Protein 3EXZ (pdb70)

InterPro domains:
  IPR002539 MaoC-like dehydratase domain [PF01575] (29-123)
  IPR029069 HotDog domain superfamily [SSF54637] (14-159)
  IPR052342 Mesaconyl-CoA Hydratase/Beta-methylmalyl-CoA Dehydratase [PTHR43664] (14-158)

Structure (mmCIF, N/CA/C/O backbone):
data_3EXZ
#
_entry.id   3EXZ
#
_cell.length_a   142.949
_cell.length_b   70.513
_cell.length_c   87.863
_cell.angle_alpha   90.00
_cell.angle_beta   93.75
_cell.angle_gamma   90.00
#
_symmetry.space_group_name_H-M   'C 1 2 1'
#
loop_
_entity.id
_entity.type
_entity.pdbx_description
1 polymer 'MaoC-like dehydratase'
2 water water
#
loop_
_atom_site.group_PDB
_atom_site.id
_atom_site.type_symbol
_atom_site.label_atom_id
_atom_site.label_alt_id
_atom_site.label_comp_id
_atom_site.label_asym_id
_atom_site.label_entity_id
_atom_site.label_seq_id
_atom_site.pdbx_PDB_ins_code
_atom_site.Cartn_x
_atom_site.Cartn_y
_atom_site.Cartn_z
_atom_site.occupancy
_atom_site.B_iso_or_equiv
_atom_site.auth_seq_id
_atom_site.auth_comp_id
_atom_site.auth_asym_id
_atom_site.auth_atom_id
_atom_site.pdbx_PDB_model_num
ATOM 1 N N . GLY A 1 2 ? 71.990 67.071 -19.017 1.00 50.33 15 GLY A N 1
ATOM 2 C CA . GLY A 1 2 ? 70.629 67.506 -19.429 1.00 47.66 15 GLY A CA 1
ATOM 3 C C . GLY A 1 2 ? 70.394 68.979 -19.169 1.00 46.89 15 GLY A C 1
ATOM 4 O O . GLY A 1 2 ? 69.804 69.358 -18.157 1.00 44.98 15 GLY A O 1
ATOM 5 N N . LEU A 1 3 ? 70.866 69.813 -20.083 1.00 44.55 16 LEU A N 1
ATOM 6 C CA . LEU A 1 3 ? 70.702 71.251 -19.962 1.00 42.96 16 LEU A CA 1
ATOM 7 C C . LEU A 1 3 ? 69.387 71.765 -20.545 1.00 41.55 16 LEU A C 1
ATOM 8 O O . LEU A 1 3 ? 68.875 71.228 -21.534 1.00 41.25 16 LEU A O 1
ATOM 13 N N . PHE A 1 4 ? 68.820 72.778 -19.896 1.00 39.65 17 PHE A N 1
ATOM 14 C CA . PHE A 1 4 ? 67.628 73.439 -20.415 1.00 38.65 17 PHE A CA 1
ATOM 15 C C . PHE A 1 4 ? 68.043 74.905 -20.641 1.00 38.91 17 PHE A C 1
ATOM 16 O O . PHE A 1 4 ? 69.185 75.288 -20.362 1.00 38.37 17 PHE A O 1
ATOM 24 N N . LEU A 1 5 ? 67.119 75.714 -21.149 1.00 37.60 18 LEU A N 1
ATOM 25 C CA . LEU A 1 5 ? 67.369 77.126 -21.441 1.00 39.90 18 LEU A CA 1
ATOM 26 C C . LEU A 1 5 ? 68.023 77.890 -20.282 1.00 42.02 18 LEU A C 1
ATOM 27 O O . LEU A 1 5 ? 68.945 78.679 -20.491 1.00 41.38 18 LEU A O 1
ATOM 32 N N . GLU A 1 6 ? 67.549 77.648 -19.063 1.00 42.01 19 GLU A N 1
ATOM 33 C CA . GLU A 1 6 ? 68.076 78.340 -17.890 1.00 44.11 19 GLU A CA 1
ATOM 34 C C . GLU A 1 6 ? 69.551 78.097 -17.640 1.00 43.93 19 GLU A C 1
ATOM 35 O O . GLU A 1 6 ? 70.239 78.951 -17.082 1.00 43.90 19 GLU A O 1
ATOM 41 N N . ASP A 1 7 ? 70.044 76.945 -18.068 1.00 43.43 20 ASP A N 1
ATOM 42 C CA . ASP A 1 7 ? 71.435 76.581 -17.831 1.00 44.15 20 ASP A CA 1
ATOM 43 C C . ASP A 1 7 ? 72.428 77.168 -18.819 1.00 44.16 20 ASP A C 1
ATOM 44 O O . ASP A 1 7 ? 73.638 77.071 -18.620 1.00 44.36 20 ASP A O 1
ATOM 49 N N . LEU A 1 8 ? 71.921 77.796 -19.867 1.00 43.37 21 LEU A N 1
ATOM 50 C CA . LEU A 1 8 ? 72.777 78.336 -20.909 1.00 42.03 21 LEU A CA 1
ATOM 51 C C . LEU A 1 8 ? 73.118 79.809 -20.779 1.00 42.30 21 LEU A C 1
ATOM 52 O O . LEU A 1 8 ? 72.302 80.597 -20.308 1.00 43.98 21 LEU A O 1
ATOM 57 N N . ALA A 1 9 ? 74.330 80.174 -21.180 1.00 42.38 22 ALA A N 1
ATOM 58 C CA . ALA A 1 9 ? 74.733 81.578 -21.184 1.00 41.35 22 ALA A CA 1
ATOM 59 C C . ALA A 1 9 ? 75.709 81.861 -22.325 1.00 41.49 22 ALA A C 1
ATOM 60 O O . ALA A 1 9 ? 76.546 81.023 -22.662 1.00 40.88 22 ALA A O 1
ATOM 62 N N . VAL A 1 10 ? 75.585 83.043 -22.925 1.00 39.68 23 VAL A N 1
ATOM 63 C CA . VAL A 1 10 ? 76.473 83.471 -24.000 1.00 39.85 23 VAL A CA 1
ATOM 64 C C . VAL A 1 10 ? 77.921 83.238 -23.542 1.00 40.96 23 VAL A C 1
ATOM 65 O O . VAL A 1 10 ? 78.310 83.645 -22.441 1.00 44.38 23 VAL A O 1
ATOM 69 N N . GLY A 1 11 ? 78.701 82.563 -24.382 1.00 41.15 24 GLY A N 1
ATOM 70 C CA . GLY A 1 11 ? 80.091 82.284 -24.068 1.00 38.32 24 GLY A CA 1
ATOM 71 C C . GLY A 1 11 ? 80.332 80.861 -23.594 1.00 39.50 24 GLY A C 1
ATOM 72 O O . GLY A 1 11 ? 81.477 80.418 -23.490 1.00 37.69 24 GLY A O 1
ATOM 73 N N . ASP A 1 12 ? 79.259 80.140 -23.289 1.00 40.15 25 ASP A N 1
ATOM 74 C CA . ASP A 1 12 ? 79.412 78.763 -22.827 1.00 41.91 25 ASP A CA 1
ATOM 75 C C . ASP A 1 12 ? 80.050 77.888 -23.894 1.00 41.21 25 ASP A C 1
ATOM 76 O O . ASP A 1 12 ? 79.665 77.924 -25.061 1.00 40.14 25 ASP A O 1
ATOM 81 N N . ARG A 1 13 ? 81.034 77.101 -23.478 1.00 42.86 26 ARG A N 1
ATOM 82 C CA . ARG A 1 13 ? 81.746 76.215 -24.379 1.00 43.95 26 ARG A CA 1
ATOM 83 C C . ARG A 1 13 ? 81.466 74.756 -24.031 1.00 43.53 26 ARG A C 1
ATOM 84 O O . ARG A 1 13 ? 81.434 74.384 -22.860 1.00 41.41 26 ARG A O 1
ATOM 92 N N . PHE A 1 14 ? 81.241 73.946 -25.064 1.00 43.00 27 PHE A N 1
ATOM 93 C CA . PHE A 1 14 ? 80.972 72.516 -24.906 1.00 42.47 27 PHE A CA 1
ATOM 94 C C . PHE A 1 14 ? 81.889 71.706 -25.810 1.00 43.17 27 PHE A C 1
ATOM 95 O O . PHE A 1 14 ? 82.226 72.125 -26.919 1.00 43.06 27 PHE A O 1
ATOM 103 N N . ASP A 1 15 ? 82.269 70.528 -25.337 1.00 42.50 28 ASP A N 1
ATOM 104 C CA . ASP A 1 15 ? 83.160 69.678 -26.087 1.00 41.04 28 ASP A CA 1
ATOM 105 C C . ASP A 1 15 ? 82.660 68.270 -26.223 1.00 40.49 28 ASP A C 1
ATOM 106 O O . ASP A 1 15 ? 82.169 67.684 -25.264 1.00 40.86 28 ASP A O 1
ATOM 111 N N . SER A 1 16 ? 82.781 67.720 -27.421 1.00 37.92 29 SER A N 1
ATOM 112 C CA . SER A 1 16 ? 82.311 66.368 -27.671 1.00 34.61 29 SER A CA 1
ATOM 113 C C . SER A 1 16 ? 83.433 65.351 -27.504 1.00 33.01 29 SER A C 1
ATOM 114 O O . SER A 1 16 ? 84.602 65.713 -27.338 1.00 31.68 29 SER A O 1
ATOM 117 N N . ALA A 1 17 ? 83.046 64.076 -27.519 1.00 30.34 30 ALA A N 1
ATOM 118 C CA . ALA A 1 17 ? 84.011 62.992 -27.490 1.00 31.38 30 ALA A CA 1
ATOM 119 C C . ALA A 1 17 ? 84.548 62.924 -28.948 1.00 33.12 30 ALA A C 1
ATOM 120 O O . ALA A 1 17 ? 84.115 63.683 -29.836 1.00 28.59 30 ALA A O 1
ATOM 122 N N . ARG A 1 18 ? 85.463 61.998 -29.193 1.00 34.87 31 ARG A N 1
ATOM 123 C CA . ARG A 1 18 ? 86.131 61.890 -30.477 1.00 34.81 31 ARG A CA 1
ATOM 124 C C . ARG A 1 18 ? 85.589 60.832 -31.400 1.00 33.98 31 ARG A C 1
ATOM 125 O O . ARG A 1 18 ? 84.920 59.903 -30.965 1.00 33.02 31 ARG A O 1
ATOM 133 N N . HIS A 1 19 ? 85.857 60.995 -32.686 1.00 32.30 32 HIS A N 1
ATOM 134 C CA . HIS A 1 19 ? 85.410 60.016 -33.656 1.00 33.74 32 HIS A CA 1
ATOM 135 C C . HIS A 1 19 ? 86.480 59.891 -34.736 1.00 33.43 32 HIS A C 1
ATOM 136 O O . HIS A 1 19 ? 86.976 60.898 -35.252 1.00 35.00 32 HIS A O 1
ATOM 143 N N . ARG A 1 20 ? 86.861 58.654 -35.050 1.00 31.93 33 ARG A N 1
ATOM 144 C CA . ARG A 1 20 ? 87.868 58.424 -36.079 1.00 34.01 33 ARG A CA 1
ATOM 145 C C . ARG A 1 20 ? 87.233 58.126 -37.447 1.00 31.97 33 ARG A C 1
ATOM 146 O O . ARG A 1 20 ? 86.403 57.221 -37.587 1.00 27.72 33 ARG A O 1
ATOM 154 N N . VAL A 1 21 ? 87.625 58.904 -38.453 1.00 32.16 34 VAL A N 1
ATOM 155 C CA . VAL A 1 21 ? 87.109 58.722 -39.811 1.00 34.92 34 VAL A CA 1
ATOM 156 C C . VAL A 1 21 ? 87.978 57.759 -40.627 1.00 35.90 34 VAL A C 1
ATOM 157 O O . VAL A 1 21 ? 89.169 58.002 -40.836 1.00 37.98 34 VAL A O 1
ATOM 161 N N . GLU A 1 22 ? 87.383 56.667 -41.092 1.00 38.53 35 GLU A N 1
ATOM 162 C CA . GLU A 1 22 ? 88.126 55.689 -41.882 1.00 40.23 35 GLU A CA 1
ATOM 163 C C . GLU A 1 22 ? 87.682 55.649 -43.339 1.00 40.64 35 GLU A C 1
ATOM 164 O O . GLU A 1 22 ? 86.523 55.930 -43.673 1.00 38.97 35 GLU A O 1
ATOM 170 N N . ALA A 1 23 ? 88.623 55.265 -44.193 1.00 39.14 36 ALA A N 1
ATOM 171 C CA . ALA A 1 23 ? 88.410 55.203 -45.628 1.00 38.06 36 ALA A CA 1
ATOM 172 C C . ALA A 1 23 ? 87.131 54.500 -46.048 1.00 37.75 36 ALA A C 1
ATOM 173 O O . ALA A 1 23 ? 86.356 55.037 -46.838 1.00 35.77 36 ALA A O 1
ATOM 175 N N . ALA A 1 24 ? 86.899 53.310 -45.502 1.00 37.97 37 ALA A N 1
ATOM 176 C CA . ALA A 1 24 ? 85.713 52.533 -45.849 1.00 38.52 37 ALA A CA 1
ATOM 177 C C . ALA A 1 24 ? 84.405 53.217 -45.456 1.00 37.84 37 ALA A C 1
ATOM 178 O O . ALA A 1 24 ? 83.392 53.060 -46.143 1.00 38.59 37 ALA A O 1
ATOM 180 N N . ALA A 1 25 ? 84.429 53.970 -44.355 1.00 36.19 38 ALA A N 1
ATOM 181 C CA . ALA A 1 25 ? 83.243 54.691 -43.879 1.00 33.60 38 ALA A CA 1
ATOM 182 C C . ALA A 1 25 ? 82.997 55.900 -44.799 1.00 29.83 38 ALA A C 1
ATOM 183 O O . ALA A 1 25 ? 81.859 56.288 -45.042 1.00 28.87 38 ALA A O 1
ATOM 185 N N . ILE A 1 26 ? 84.073 56.492 -45.306 1.00 30.55 39 ILE A N 1
ATOM 186 C CA . ILE A 1 26 ? 83.949 57.608 -46.236 1.00 29.41 39 ILE A CA 1
ATOM 187 C C . ILE A 1 26 ? 83.258 57.087 -47.517 1.00 29.20 39 ILE A C 1
ATOM 188 O O . ILE A 1 26 ? 82.291 57.690 -47.991 1.00 30.18 39 ILE A O 1
ATOM 193 N N . LYS A 1 27 ? 83.727 55.952 -48.047 1.00 26.86 40 LYS A N 1
ATOM 194 C CA . LYS A 1 27 ? 83.163 55.359 -49.271 1.00 28.67 40 LYS A CA 1
ATOM 195 C C . LYS A 1 27 ? 81.739 54.841 -49.081 1.00 29.17 40 LYS A C 1
ATOM 196 O O . LYS A 1 27 ? 80.892 54.978 -49.973 1.00 28.14 40 LYS A O 1
ATOM 202 N N . ALA A 1 28 ? 81.479 54.232 -47.927 1.00 26.78 41 ALA A N 1
ATOM 203 C CA . ALA A 1 28 ? 80.137 53.741 -47.611 1.00 29.24 41 ALA A CA 1
ATOM 204 C C . ALA A 1 28 ? 79.157 54.939 -47.604 1.00 28.10 41 ALA A C 1
ATOM 205 O O . ALA A 1 28 ? 78.122 54.896 -48.270 1.00 29.86 41 ALA A O 1
ATOM 207 N N . PHE A 1 29 ? 79.463 56.005 -46.865 1.00 25.85 42 PHE A N 1
ATOM 208 C CA . PHE A 1 29 ? 78.559 57.159 -46.866 1.00 27.19 42 PHE A CA 1
ATOM 209 C C . PHE A 1 29 ? 78.478 57.828 -48.255 1.00 26.35 42 PHE A C 1
ATOM 210 O O . PHE A 1 29 ? 77.392 58.141 -48.740 1.00 26.66 42 PHE A O 1
ATOM 218 N N . ALA A 1 30 ? 79.625 58.044 -48.892 1.00 27.35 43 ALA A N 1
ATOM 219 C CA . ALA A 1 30 ? 79.655 58.684 -50.212 1.00 28.43 43 ALA A CA 1
ATOM 220 C C . ALA A 1 30 ? 78.855 57.869 -51.234 1.00 26.97 43 ALA A C 1
ATOM 221 O O . ALA A 1 30 ? 78.020 58.419 -51.957 1.00 23.99 43 ALA A O 1
ATOM 223 N N . GLY A 1 31 ? 79.116 56.563 -51.279 1.00 29.02 44 GLY A N 1
ATOM 224 C CA . GLY A 1 31 ? 78.401 55.675 -52.183 1.00 29.19 44 GLY A CA 1
ATOM 225 C C . GLY A 1 31 ? 76.890 55.794 -52.058 1.00 30.51 44 GLY A C 1
ATOM 226 O O . GLY A 1 31 ? 76.160 55.606 -53.039 1.00 30.43 44 GLY A O 1
ATOM 227 N N . GLU A 1 32 ? 76.403 56.116 -50.865 1.00 31.66 45 GLU A N 1
ATOM 228 C CA . GLU A 1 32 ? 74.965 56.246 -50.684 1.00 32.66 45 GLU A CA 1
ATOM 229 C C . GLU A 1 32 ? 74.420 57.669 -50.870 1.00 30.82 45 GLU A C 1
ATOM 230 O O . GLU A 1 32 ? 73.360 57.840 -51.461 1.00 34.95 45 GLU A O 1
ATOM 236 N N . PHE A 1 33 ? 75.148 58.686 -50.414 1.00 31.02 46 PHE A N 1
ATOM 237 C CA . PHE A 1 33 ? 74.649 60.057 -50.489 1.00 29.62 46 PHE A CA 1
ATOM 238 C C . PHE A 1 33 ? 75.469 61.092 -51.262 1.00 29.69 46 PHE A C 1
ATOM 239 O O . PHE A 1 33 ? 74.964 62.174 -51.550 1.00 30.57 46 PHE A O 1
ATOM 247 N N . ASP A 1 34 ? 76.717 60.792 -51.591 1.00 28.35 47 ASP A N 1
ATOM 248 C CA . ASP A 1 34 ? 77.554 61.737 -52.322 1.00 27.45 47 ASP A CA 1
ATOM 249 C C . ASP A 1 34 ? 78.503 60.918 -53.192 1.00 27.47 47 ASP A C 1
ATOM 250 O O . ASP A 1 34 ? 79.728 60.947 -52.999 1.00 26.51 47 ASP A O 1
ATOM 255 N N . PRO A 1 35 ? 77.957 60.198 -54.188 1.00 26.81 48 PRO A N 1
ATOM 256 C CA . PRO A 1 35 ? 78.756 59.359 -55.072 1.00 29.41 48 PRO A CA 1
ATOM 257 C C . PRO A 1 35 ? 79.579 60.076 -56.137 1.00 29.20 48 PRO A C 1
ATOM 258 O O . PRO A 1 35 ? 79.251 60.027 -57.317 1.00 26.91 48 PRO A O 1
ATOM 262 N N . GLN A 1 36 ? 80.646 60.733 -55.685 1.00 28.11 49 GLN A N 1
ATOM 263 C CA . GLN A 1 36 ? 81.544 61.449 -56.567 1.00 28.06 49 GLN A CA 1
ATOM 264 C C . GLN A 1 36 ? 82.921 60.828 -56.413 1.00 28.79 49 GLN A C 1
ATOM 265 O O . GLN A 1 36 ? 83.325 60.453 -55.310 1.00 29.31 49 GLN A O 1
ATOM 271 N N . PRO A 1 37 ? 83.665 60.717 -57.523 1.00 32.14 50 PRO A N 1
ATOM 272 C CA . PRO A 1 37 ? 85.011 60.132 -57.551 1.00 31.12 50 PRO A CA 1
ATOM 273 C C . PRO A 1 37 ? 85.904 60.499 -56.377 1.00 31.44 50 PRO A C 1
ATOM 274 O O . PRO A 1 37 ? 86.497 59.616 -55.750 1.00 32.98 50 PRO A O 1
ATOM 278 N N . PHE A 1 38 ? 85.998 61.788 -56.071 1.00 31.24 51 PHE A N 1
ATOM 279 C CA . PHE A 1 38 ? 86.873 62.198 -54.987 1.00 31.03 51 PHE A CA 1
ATOM 280 C C . PHE A 1 38 ? 86.529 61.684 -53.592 1.00 30.98 51 PHE A C 1
ATOM 281 O O . PHE A 1 38 ? 87.355 61.773 -52.678 1.00 29.45 51 PHE A O 1
ATOM 289 N N . HIS A 1 39 ? 85.338 61.115 -53.431 1.00 28.35 52 HIS A N 1
ATOM 290 C CA . HIS A 1 39 ? 84.922 60.560 -52.137 1.00 29.50 52 HIS A CA 1
ATOM 291 C C . HIS A 1 39 ? 84.776 59.038 -52.201 1.00 31.69 52 HIS A C 1
ATOM 292 O O . HIS A 1 39 ? 84.435 58.404 -51.207 1.00 28.95 52 HIS A O 1
ATOM 299 N N . LEU A 1 40 ? 85.059 58.464 -53.367 1.00 35.85 53 LEU A N 1
ATOM 300 C CA . LEU A 1 40 ? 84.891 57.034 -53.611 1.00 38.70 53 LEU A CA 1
ATOM 301 C C . LEU A 1 40 ? 86.141 56.272 -53.986 1.00 39.87 53 LEU A C 1
ATOM 302 O O . LEU A 1 40 ? 86.267 55.079 -53.696 1.00 41.01 53 LEU A O 1
ATOM 307 N N . ASP A 1 41 ? 87.059 56.957 -54.652 1.00 43.77 54 ASP A N 1
ATOM 308 C CA . ASP A 1 41 ? 88.279 56.312 -55.119 1.00 45.46 54 ASP A CA 1
ATOM 309 C C . ASP A 1 41 ? 89.541 57.107 -54.824 1.00 45.66 54 ASP A C 1
ATOM 310 O O . ASP A 1 41 ? 89.633 58.297 -55.146 1.00 44.30 54 ASP A O 1
ATOM 315 N N . GLU A 1 42 ? 90.517 56.422 -54.231 1.00 46.98 55 GLU A N 1
ATOM 316 C CA . GLU A 1 42 ? 91.776 57.039 -53.844 1.00 48.71 55 GLU A CA 1
ATOM 317 C C . GLU A 1 42 ? 92.594 57.555 -55.026 1.00 48.06 55 GLU A C 1
ATOM 318 O O . GLU A 1 42 ? 93.284 58.571 -54.906 1.00 48.11 55 GLU A O 1
ATOM 324 N N . GLU A 1 43 ? 92.491 56.882 -56.172 1.00 48.16 56 GLU A N 1
ATOM 325 C CA . GLU A 1 43 ? 93.230 57.290 -57.370 1.00 47.42 56 GLU A CA 1
ATOM 326 C C . GLU A 1 43 ? 92.533 58.473 -58.047 1.00 47.50 56 GLU A C 1
ATOM 327 O O . GLU A 1 43 ? 93.174 59.479 -58.359 1.00 44.75 56 GLU A O 1
ATOM 329 N N . ALA A 1 44 ? 91.228 58.355 -58.274 1.00 46.91 57 ALA A N 1
ATOM 330 C CA . ALA A 1 44 ? 90.462 59.448 -58.864 1.00 46.55 57 ALA A CA 1
ATOM 331 C C . ALA A 1 44 ? 90.572 60.709 -57.980 1.00 46.75 57 ALA A C 1
ATOM 332 O O . ALA A 1 44 ? 90.613 61.824 -58.496 1.00 48.33 57 ALA A O 1
ATOM 334 N N . ALA A 1 45 ? 90.634 60.538 -56.656 1.00 47.04 58 ALA A N 1
ATOM 335 C CA . ALA A 1 45 ? 90.718 61.683 -55.742 1.00 47.22 58 ALA A CA 1
ATOM 336 C C . ALA A 1 45 ? 92.044 62.431 -55.876 1.00 49.89 58 ALA A C 1
ATOM 337 O O . ALA A 1 45 ? 92.094 63.660 -55.769 1.00 48.09 58 ALA A O 1
ATOM 339 N N . ARG A 1 46 ? 93.119 61.685 -56.097 1.00 52.63 59 ARG A N 1
ATOM 340 C CA . ARG A 1 46 ? 94.435 62.283 -56.297 1.00 55.63 59 ARG A CA 1
ATOM 341 C C . ARG A 1 46 ? 94.399 63.342 -57.409 1.00 54.43 59 ARG A C 1
ATOM 342 O O . ARG A 1 46 ? 95.015 64.399 -57.282 1.00 54.24 59 ARG A O 1
ATOM 350 N N . HIS A 1 47 ? 93.669 63.071 -58.487 1.00 54.93 60 HIS A N 1
ATOM 351 C CA . HIS A 1 47 ? 93.608 64.007 -59.604 1.00 56.57 60 HIS A CA 1
ATOM 352 C C . HIS A 1 47 ? 92.530 65.075 -59.469 1.00 55.45 60 HIS A C 1
ATOM 353 O O . HIS A 1 47 ? 92.182 65.735 -60.443 1.00 57.01 60 HIS A O 1
ATOM 355 N N . SER A 1 48 ? 92.007 65.252 -58.263 1.00 55.26 61 SER A N 1
ATOM 356 C CA . SER A 1 48 ? 90.971 66.257 -58.023 1.00 53.20 61 SER A CA 1
ATOM 357 C C . SER A 1 48 ? 91.539 67.397 -57.181 1.00 52.02 61 SER A C 1
ATOM 358 O O . SER A 1 48 ? 92.707 67.371 -56.795 1.00 51.70 61 SER A O 1
ATOM 361 N N . LEU A 1 49 ? 90.706 68.399 -56.906 1.00 51.62 62 LEU A N 1
ATOM 362 C CA . LEU A 1 49 ? 91.114 69.528 -56.071 1.00 51.37 62 LEU A CA 1
ATOM 363 C C . LEU A 1 49 ? 91.515 69.036 -54.675 1.00 50.92 62 LEU A C 1
ATOM 364 O O . LEU A 1 49 ? 92.396 69.613 -54.033 1.00 51.24 62 LEU A O 1
ATOM 369 N N . PHE A 1 50 ? 90.853 67.978 -54.208 1.00 49.04 63 PHE A N 1
ATOM 370 C CA . PHE A 1 50 ? 91.125 67.395 -52.897 1.00 47.95 63 PHE A CA 1
ATOM 371 C C . PHE A 1 50 ? 92.493 66.712 -52.893 1.00 47.99 63 PHE A C 1
ATOM 372 O O . PHE A 1 50 ? 93.106 66.544 -51.838 1.00 47.20 63 PHE A O 1
ATOM 380 N N . GLY A 1 51 ? 92.966 66.332 -54.079 1.00 48.03 64 GLY A N 1
ATOM 381 C CA . GLY A 1 51 ? 94.246 65.649 -54.193 1.00 47.39 64 GLY A CA 1
ATOM 382 C C . GLY A 1 51 ? 94.361 64.561 -53.134 1.00 47.05 64 GLY A C 1
ATOM 383 O O . GLY A 1 51 ? 95.228 64.638 -52.262 1.00 48.27 64 GLY A O 1
ATOM 384 N N . GLY A 1 52 ? 93.496 63.549 -53.219 1.00 44.79 65 GLY A N 1
ATOM 385 C CA . GLY A 1 52 ? 93.484 62.468 -52.244 1.00 41.95 65 GLY A CA 1
ATOM 386 C C . GLY A 1 52 ? 92.079 62.269 -51.679 1.00 40.51 65 GLY A C 1
ATOM 387 O O . GLY A 1 52 ? 91.241 63.173 -51.729 1.00 41.57 65 GLY A O 1
ATOM 388 N N . LEU A 1 53 ? 91.812 61.086 -51.142 1.00 37.81 66 LEU A N 1
ATOM 389 C CA . LEU A 1 53 ? 90.500 60.806 -50.588 1.00 35.13 66 LEU A CA 1
ATOM 390 C C . LEU A 1 53 ? 90.101 61.858 -49.562 1.00 34.10 66 LEU A C 1
ATOM 391 O O . LEU A 1 53 ? 90.895 62.234 -48.700 1.00 33.63 66 LEU A O 1
ATOM 396 N N . ALA A 1 54 ? 88.884 62.368 -49.691 1.00 32.59 67 ALA A N 1
ATOM 397 C CA . ALA A 1 54 ? 88.352 63.300 -48.711 1.00 33.14 67 ALA A CA 1
ATOM 398 C C . ALA A 1 54 ? 86.918 62.849 -48.460 1.00 32.59 67 ALA A C 1
ATOM 399 O O . ALA A 1 54 ? 86.296 62.196 -49.307 1.00 32.68 67 ALA A O 1
ATOM 401 N N . ALA A 1 55 ? 86.403 63.146 -47.277 1.00 30.40 68 ALA A N 1
ATOM 402 C CA . ALA A 1 55 ? 85.037 62.777 -46.964 1.00 27.94 68 ALA A CA 1
ATOM 403 C C . ALA A 1 55 ? 84.102 63.851 -47.524 1.00 27.06 68 ALA A C 1
ATOM 404 O O . ALA A 1 55 ? 84.500 65.000 -47.740 1.00 27.43 68 ALA A O 1
ATOM 406 N N . SER A 1 56 ? 82.871 63.455 -47.812 1.00 27.09 69 SER A N 1
ATOM 407 C CA . SER A 1 56 ? 81.862 64.397 -48.271 1.00 25.38 69 SER A CA 1
ATOM 408 C C . SER A 1 56 ? 81.622 65.406 -47.121 1.00 26.40 69 SER A C 1
ATOM 409 O O . SER A 1 56 ? 81.631 65.031 -45.939 1.00 26.15 69 SER A O 1
ATOM 412 N N . GLY A 1 57 ? 81.433 66.678 -47.469 1.00 26.87 70 GLY A N 1
ATOM 413 C CA . GLY A 1 57 ? 81.136 67.692 -46.473 1.00 25.27 70 GLY A CA 1
ATOM 414 C C . GLY A 1 57 ? 79.875 67.261 -45.724 1.00 26.88 70 GLY A C 1
ATOM 415 O O . GLY A 1 57 ? 79.731 67.545 -44.530 1.00 25.76 70 GLY A O 1
ATOM 416 N N . TRP A 1 58 ? 78.979 66.540 -46.413 1.00 25.03 71 TRP A N 1
ATOM 417 C CA . TRP A 1 58 ? 77.727 66.068 -45.811 1.00 25.52 71 TRP A CA 1
ATOM 418 C C . TRP A 1 58 ? 77.926 64.888 -44.870 1.00 24.03 71 TRP A C 1
ATOM 419 O O . TRP A 1 58 ? 77.099 64.627 -43.998 1.00 23.92 71 TRP A O 1
ATOM 430 N N . HIS A 1 59 ? 79.046 64.192 -45.042 1.00 26.54 72 HIS A N 1
ATOM 431 C CA . HIS A 1 59 ? 79.392 63.073 -44.172 1.00 24.99 72 HIS A CA 1
ATOM 432 C C . HIS A 1 59 ? 79.968 63.718 -42.885 1.00 22.45 72 HIS A C 1
ATOM 433 O O . HIS A 1 59 ? 79.632 63.316 -41.767 1.00 24.52 72 HIS A O 1
ATOM 440 N N . THR A 1 60 ? 80.820 64.731 -43.047 1.00 22.74 73 THR A N 1
ATOM 441 C CA . THR A 1 60 ? 81.386 65.464 -41.912 1.00 22.31 73 THR A CA 1
ATOM 442 C C . THR A 1 60 ? 80.245 66.122 -41.110 1.00 23.96 73 THR A C 1
ATOM 443 O O . THR A 1 60 ? 80.256 66.096 -39.876 1.00 25.92 73 THR A O 1
ATOM 447 N N . ALA A 1 61 ? 79.252 66.693 -41.801 1.00 22.30 74 ALA A N 1
ATOM 448 C CA . ALA A 1 61 ? 78.120 67.328 -41.120 1.00 21.35 74 ALA A CA 1
ATOM 449 C C . ALA A 1 61 ? 77.316 66.282 -40.313 1.00 23.17 74 ALA A C 1
ATOM 450 O O . ALA A 1 61 ? 76.904 66.556 -39.182 1.00 24.08 74 ALA A O 1
ATOM 452 N N . ALA A 1 62 ? 77.107 65.090 -40.884 1.00 23.37 75 ALA A N 1
ATOM 453 C CA . ALA A 1 62 ? 76.364 64.012 -40.199 1.00 26.08 75 ALA A CA 1
ATOM 454 C C . ALA A 1 62 ? 77.100 63.518 -38.940 1.00 25.44 75 ALA A C 1
ATOM 455 O O . ALA A 1 62 ? 76.484 63.322 -37.893 1.00 23.83 75 ALA A O 1
ATOM 457 N N . ILE A 1 63 ? 78.411 63.308 -39.061 1.00 27.20 76 ILE A N 1
ATOM 458 C CA . ILE A 1 63 ? 79.269 62.895 -37.938 1.00 25.57 76 ILE A CA 1
ATOM 459 C C . ILE A 1 63 ? 79.230 64.007 -36.872 1.00 25.68 76 ILE A C 1
ATOM 460 O O . ILE A 1 63 ? 79.224 63.735 -35.666 1.00 27.96 76 ILE A O 1
ATOM 465 N N . THR A 1 64 ? 79.201 65.262 -37.314 1.00 27.25 77 THR A N 1
ATOM 466 C CA . THR A 1 64 ? 79.145 66.372 -36.370 1.00 26.33 77 THR A CA 1
ATOM 467 C C . THR A 1 64 ? 77.849 66.301 -35.569 1.00 26.99 77 THR A C 1
ATOM 468 O O . THR A 1 64 ? 77.866 66.475 -34.353 1.00 27.87 77 THR A O 1
ATOM 480 N N . ARG A 1 66 ? 76.006 63.633 -34.885 1.00 26.63 79 ARG A N 1
ATOM 481 C CA . ARG A 1 66 ? 76.114 62.495 -33.966 1.00 27.11 79 ARG A CA 1
ATOM 482 C C . ARG A 1 66 ? 76.918 62.891 -32.716 1.00 25.85 79 ARG A C 1
ATOM 483 O O . ARG A 1 66 ? 76.488 62.635 -31.598 1.00 25.85 79 ARG A O 1
ATOM 491 N N . LEU A 1 67 ? 78.081 63.508 -32.902 1.00 25.29 80 LEU A N 1
ATOM 492 C CA . LEU A 1 67 ? 78.898 63.939 -31.769 1.00 25.82 80 LEU A CA 1
ATOM 493 C C . LEU A 1 67 ? 78.163 64.952 -30.903 1.00 27.90 80 LEU A C 1
ATOM 494 O O . LEU A 1 67 ? 78.272 64.934 -29.674 1.00 26.91 80 LEU A O 1
ATOM 499 N N . LEU A 1 68 ? 77.437 65.856 -31.549 1.00 25.84 81 LEU A N 1
ATOM 500 C CA . LEU A 1 68 ? 76.680 66.871 -30.839 1.00 26.53 81 LEU A CA 1
ATOM 501 C C . LEU A 1 68 ? 75.589 66.209 -30.001 1.00 28.66 81 LEU A C 1
ATOM 502 O O . LEU A 1 68 ? 75.414 66.516 -28.815 1.00 26.86 81 LEU A O 1
ATOM 507 N N . VAL A 1 69 ? 74.867 65.282 -30.617 1.00 26.25 82 VAL A N 1
ATOM 508 C CA . VAL A 1 69 ? 73.775 64.618 -29.939 1.00 29.28 82 VAL A CA 1
ATOM 509 C C . VAL A 1 69 ? 74.226 63.747 -28.787 1.00 31.02 82 VAL A C 1
ATOM 510 O O . VAL A 1 69 ? 73.644 63.806 -27.698 1.00 29.74 82 VAL A O 1
ATOM 514 N N . THR A 1 70 ? 75.284 62.972 -29.004 1.00 31.38 83 THR A N 1
ATOM 515 C CA . THR A 1 70 ? 75.742 62.064 -27.971 1.00 31.35 83 THR A CA 1
ATOM 516 C C . THR A 1 70 ? 76.674 62.642 -26.915 1.00 33.93 83 THR A C 1
ATOM 517 O O . THR A 1 70 ? 76.727 62.129 -25.800 1.00 38.87 83 THR A O 1
ATOM 521 N N . SER A 1 71 ? 77.374 63.725 -27.224 1.00 35.77 84 SER A N 1
ATOM 522 C CA . SER A 1 71 ? 78.266 64.307 -26.227 1.00 37.57 84 SER A CA 1
ATOM 523 C C . SER A 1 71 ? 78.524 65.808 -26.298 1.00 36.96 84 SER A C 1
ATOM 524 O O . SER A 1 71 ? 78.652 66.461 -25.261 1.00 39.74 84 SER A O 1
ATOM 527 N N . GLY A 1 72 ? 78.567 66.354 -27.509 1.00 37.18 85 GLY A N 1
ATOM 528 C CA . GLY A 1 72 ? 78.892 67.759 -27.682 1.00 37.96 85 GLY A CA 1
ATOM 529 C C . GLY A 1 72 ? 77.953 68.860 -27.227 1.00 40.83 85 GLY A C 1
ATOM 530 O O . GLY A 1 72 ? 78.415 69.890 -26.744 1.00 40.90 85 GLY A O 1
ATOM 531 N N . LEU A 1 73 ? 76.649 68.669 -27.402 1.00 41.24 86 LEU A N 1
ATOM 532 C CA . LEU A 1 73 ? 75.651 69.639 -26.984 1.00 44.09 86 LEU A CA 1
ATOM 533 C C . LEU A 1 73 ? 74.642 68.819 -26.187 1.00 46.56 86 LEU A C 1
ATOM 534 O O . LEU A 1 73 ? 73.748 68.146 -26.731 1.00 50.57 86 LEU A O 1
ATOM 539 N N . PRO A 1 74 ? 74.791 68.845 -24.855 1.00 47.72 87 PRO A N 1
ATOM 540 C CA . PRO A 1 74 ? 73.985 68.133 -23.867 1.00 47.02 87 PRO A CA 1
ATOM 541 C C . PRO A 1 74 ? 72.587 68.636 -23.553 1.00 44.89 87 PRO A C 1
ATOM 542 O O . PRO A 1 74 ? 72.206 68.661 -22.393 1.00 45.66 87 PRO A O 1
ATOM 546 N N . LEU A 1 75 ? 71.832 69.001 -24.580 1.00 43.97 88 LEU A N 1
ATOM 547 C CA . LEU A 1 75 ? 70.483 69.507 -24.375 1.00 40.59 88 LEU A CA 1
ATOM 548 C C . LEU A 1 75 ? 69.532 68.409 -23.924 1.00 39.96 88 LEU A C 1
ATOM 549 O O . LEU A 1 75 ? 69.432 67.366 -24.571 1.00 40.35 88 LEU A O 1
ATOM 554 N N . ALA A 1 76 ? 68.818 68.651 -22.828 1.00 38.26 89 ALA A N 1
ATOM 555 C CA . ALA A 1 76 ? 67.909 67.647 -22.285 1.00 36.92 89 ALA A CA 1
ATOM 556 C C . ALA A 1 76 ? 66.763 67.269 -23.208 1.00 36.98 89 ALA A C 1
ATOM 557 O O . ALA A 1 76 ? 66.373 66.098 -23.279 1.00 36.46 89 ALA A O 1
ATOM 559 N N . GLN A 1 77 ? 66.237 68.256 -23.926 1.00 35.24 90 GLN A N 1
ATOM 560 C CA . GLN A 1 77 ? 65.130 68.002 -24.832 1.00 35.66 90 GLN A CA 1
ATOM 561 C C . GLN A 1 77 ? 65.535 67.802 -26.292 1.00 35.34 90 GLN A C 1
ATOM 562 O O . GLN A 1 77 ? 64.695 67.833 -27.195 1.00 34.91 90 GLN A O 1
ATOM 568 N N . GLY A 1 78 ? 66.827 67.595 -26.516 1.00 34.33 91 GLY A N 1
ATOM 569 C CA . GLY A 1 78 ? 67.296 67.337 -27.863 1.00 32.75 91 GLY A CA 1
ATOM 570 C C . GLY A 1 78 ? 67.770 68.543 -28.627 1.00 33.14 91 GLY A C 1
ATOM 571 O O . GLY A 1 78 ? 67.697 69.666 -28.131 1.00 33.27 91 GLY A O 1
ATOM 572 N N . ILE A 1 79 ? 68.243 68.323 -29.848 1.00 33.70 92 ILE A N 1
ATOM 573 C CA . ILE A 1 79 ? 68.738 69.425 -30.661 1.00 32.48 92 ILE A CA 1
ATOM 574 C C . ILE A 1 79 ? 67.817 69.591 -31.855 1.00 31.84 92 ILE A C 1
ATOM 575 O O . ILE A 1 79 ? 67.708 68.707 -32.701 1.00 29.01 92 ILE A O 1
ATOM 580 N N . ILE A 1 80 ? 67.137 70.729 -31.907 1.00 33.44 93 ILE A N 1
ATOM 581 C CA . ILE A 1 80 ? 66.209 71.007 -32.989 1.00 35.92 93 ILE A CA 1
ATOM 582 C C . ILE A 1 80 ? 66.700 72.229 -33.746 1.00 35.67 93 ILE A C 1
ATOM 583 O O . ILE A 1 80 ? 66.674 73.356 -33.242 1.00 35.84 93 ILE A O 1
ATOM 588 N N . GLY A 1 81 ? 67.155 71.981 -34.967 1.00 37.84 94 GLY A N 1
ATOM 589 C CA . GLY A 1 81 ? 67.697 73.044 -35.783 1.00 38.74 94 GLY A CA 1
ATOM 590 C C . GLY A 1 81 ? 66.725 73.759 -36.688 1.00 40.58 94 GLY A C 1
ATOM 591 O O . GLY A 1 81 ? 65.900 73.122 -37.346 1.00 38.36 94 GLY A O 1
ATOM 592 N N . ALA A 1 82 ? 66.789 75.089 -36.685 1.00 39.94 95 ALA A N 1
ATOM 593 C CA . ALA A 1 82 ? 65.929 75.877 -37.564 1.00 40.89 95 ALA A CA 1
ATOM 594 C C . ALA A 1 82 ? 66.744 76.097 -38.854 1.00 40.60 95 ALA A C 1
ATOM 595 O O . ALA A 1 82 ? 66.225 75.963 -39.972 1.00 40.82 95 ALA A O 1
ATOM 597 N N . GLY A 1 83 ? 68.025 76.426 -38.687 1.00 36.56 96 GLY A N 1
ATOM 598 C CA . GLY A 1 83 ? 68.904 76.635 -39.822 1.00 35.50 96 GLY A CA 1
ATOM 599 C C . GLY A 1 83 ? 70.341 76.819 -39.378 1.00 33.87 96 GLY A C 1
ATOM 600 O O . GLY A 1 83 ? 70.619 76.998 -38.189 1.00 37.02 96 GLY A O 1
ATOM 601 N N . THR A 1 84 ? 71.258 76.811 -40.335 1.00 32.26 97 THR A N 1
ATOM 602 C CA . THR A 1 84 ? 72.665 76.972 -40.009 1.00 33.69 97 THR A CA 1
ATOM 603 C C . THR A 1 84 ? 73.514 77.543 -41.136 1.00 32.64 97 THR A C 1
ATOM 604 O O . THR A 1 84 ? 73.173 77.413 -42.316 1.00 31.95 97 THR A O 1
ATOM 608 N N . GLU A 1 85 ? 74.603 78.206 -40.749 1.00 33.35 98 GLU A N 1
ATOM 609 C CA . GLU A 1 85 ? 75.584 78.733 -41.702 1.00 36.27 98 GLU A CA 1
ATOM 610 C C . GLU A 1 85 ? 76.674 77.651 -41.665 1.00 32.90 98 GLU A C 1
ATOM 611 O O . GLU A 1 85 ? 77.300 77.405 -40.626 1.00 33.72 98 GLU A O 1
ATOM 617 N N . LEU A 1 86 ? 76.922 77.038 -42.813 1.00 30.76 99 LEU A N 1
ATOM 618 C CA . LEU A 1 86 ? 77.849 75.930 -42.907 1.00 30.75 99 LEU A CA 1
ATOM 619 C C . LEU A 1 86 ? 79.027 76.187 -43.822 1.00 29.84 99 LEU A C 1
ATOM 620 O O . LEU A 1 86 ? 78.862 76.745 -44.903 1.00 31.02 99 LEU A O 1
ATOM 625 N N . SER A 1 87 ? 80.218 75.813 -43.375 1.00 28.77 100 SER A N 1
ATOM 626 C CA . SER A 1 87 ? 81.391 75.937 -44.220 1.00 29.23 100 SER A CA 1
ATOM 627 C C . SER A 1 87 ? 82.376 74.814 -43.893 1.00 28.87 100 SER A C 1
ATOM 628 O O . SER A 1 87 ? 82.391 74.292 -42.772 1.00 28.01 100 SER A O 1
ATOM 631 N N . TRP A 1 88 ? 83.164 74.411 -44.887 1.00 29.04 101 TRP A N 1
ATOM 632 C CA . TRP A 1 88 ? 84.177 73.378 -44.693 1.00 30.13 101 TRP A CA 1
ATOM 633 C C . TRP A 1 88 ? 85.521 73.967 -45.139 1.00 32.13 101 TRP A C 1
ATOM 634 O O . TRP A 1 88 ? 85.881 73.917 -46.319 1.00 33.02 101 TRP A O 1
ATOM 645 N N . PRO A 1 89 ? 86.279 74.547 -44.192 1.00 35.52 102 PRO A N 1
ATOM 646 C CA . PRO A 1 89 ? 87.586 75.159 -44.481 1.00 37.44 102 PRO A CA 1
ATOM 647 C C . PRO A 1 89 ? 88.657 74.181 -44.961 1.00 38.76 102 PRO A C 1
ATOM 648 O O . PRO A 1 89 ? 89.380 74.470 -45.917 1.00 40.94 102 PRO A O 1
ATOM 652 N N . ASN A 1 90 ? 88.776 73.050 -44.276 1.00 36.80 103 ASN A N 1
ATOM 653 C CA . ASN A 1 90 ? 89.749 72.041 -44.658 1.00 36.52 103 ASN A CA 1
ATOM 654 C C . ASN A 1 90 ? 89.052 70.702 -44.883 1.00 38.61 103 ASN A C 1
ATOM 655 O O . ASN A 1 90 ? 88.037 70.392 -44.253 1.00 37.84 103 ASN A O 1
ATOM 660 N N . PRO A 1 91 ? 89.578 69.902 -45.823 1.00 37.73 104 PRO A N 1
ATOM 661 C CA . PRO A 1 91 ? 89.019 68.588 -46.147 1.00 36.01 104 PRO A CA 1
ATOM 662 C C . PRO A 1 91 ? 89.103 67.669 -44.935 1.00 34.43 104 PRO A C 1
ATOM 663 O O . PRO A 1 91 ? 89.964 67.859 -44.074 1.00 33.46 104 PRO A O 1
ATOM 667 N N . THR A 1 92 ? 88.197 66.694 -44.860 1.00 32.48 105 THR A N 1
ATOM 668 C CA . THR A 1 92 ? 88.245 65.690 -43.794 1.00 32.98 105 THR A CA 1
ATOM 669 C C . THR A 1 92 ? 88.897 64.483 -44.468 1.00 33.82 105 THR A C 1
ATOM 670 O O . THR A 1 92 ? 88.440 64.004 -45.507 1.00 34.56 105 THR A O 1
ATOM 674 N N . ARG A 1 93 ? 89.950 63.977 -43.845 1.00 35.88 106 ARG A N 1
ATOM 675 C CA . ARG A 1 93 ? 90.765 62.888 -44.374 1.00 37.33 106 ARG A CA 1
ATOM 676 C C . ARG A 1 93 ? 90.628 61.589 -43.625 1.00 38.11 106 ARG A C 1
ATOM 677 O O . ARG A 1 93 ? 90.309 61.598 -42.436 1.00 38.29 106 ARG A O 1
ATOM 685 N N . PRO A 1 94 ? 90.906 60.449 -44.297 1.00 38.52 107 PRO A N 1
ATOM 686 C CA . PRO A 1 94 ? 90.841 59.121 -43.674 1.00 37.69 107 PRO A CA 1
ATOM 687 C C . PRO A 1 94 ? 91.923 59.166 -42.586 1.00 38.16 107 PRO A C 1
ATOM 688 O O . PRO A 1 94 ? 93.012 59.724 -42.811 1.00 39.63 107 PRO A O 1
ATOM 692 N N . GLY A 1 95 ? 91.642 58.577 -41.426 1.00 39.39 108 GLY A N 1
ATOM 693 C CA . GLY A 1 95 ? 92.583 58.556 -40.315 1.00 37.83 108 GLY A CA 1
ATOM 694 C C . GLY A 1 95 ? 92.421 59.737 -39.369 1.00 39.49 108 GLY A C 1
ATOM 695 O O . GLY A 1 95 ? 93.032 59.768 -38.298 1.00 40.52 108 GLY A O 1
ATOM 696 N N . ASP A 1 96 ? 91.574 60.694 -39.732 1.00 37.92 109 ASP A N 1
ATOM 697 C CA . ASP A 1 96 ? 91.385 61.884 -38.910 1.00 37.57 109 ASP A CA 1
ATOM 698 C C . ASP A 1 96 ? 90.581 61.665 -37.636 1.00 36.56 109 ASP A C 1
ATOM 699 O O . ASP A 1 96 ? 89.591 60.941 -37.646 1.00 38.53 109 ASP A O 1
ATOM 704 N N . GLU A 1 97 ? 91.040 62.252 -36.532 1.00 36.53 110 GLU A N 1
ATOM 705 C CA . GLU A 1 97 ? 90.292 62.178 -35.282 1.00 37.97 110 GLU A CA 1
ATOM 706 C C . GLU A 1 97 ? 89.520 63.490 -35.162 1.00 36.81 110 GLU A C 1
ATOM 707 O O . GLU A 1 97 ? 90.112 64.569 -35.048 1.00 36.31 110 GLU A O 1
ATOM 713 N N . LEU A 1 98 ? 88.198 63.398 -35.195 1.00 33.95 111 LEU A N 1
ATOM 714 C CA . LEU A 1 98 ? 87.366 64.577 -35.080 1.00 32.71 111 LEU A CA 1
ATOM 715 C C . LEU A 1 98 ? 86.673 64.685 -33.726 1.00 33.25 111 LEU A C 1
ATOM 716 O O . LEU A 1 98 ? 86.308 63.679 -33.100 1.00 31.06 111 LEU A O 1
ATOM 721 N N . HIS A 1 99 ? 86.527 65.922 -33.271 1.00 31.29 112 HIS A N 1
ATOM 722 C CA . HIS A 1 99 ? 85.764 66.211 -32.073 1.00 32.75 112 HIS A CA 1
ATOM 723 C C . HIS A 1 99 ? 85.166 67.593 -32.334 1.00 31.64 112 HIS A C 1
ATOM 724 O O . HIS A 1 99 ? 85.672 68.354 -33.168 1.00 29.58 112 HIS A O 1
ATOM 731 N N . VAL A 1 100 ? 84.082 67.923 -31.646 1.00 31.46 113 VAL A N 1
ATOM 732 C CA . VAL A 1 100 ? 83.456 69.211 -31.871 1.00 31.00 113 VAL A CA 1
ATOM 733 C C . VAL A 1 100 ? 83.527 70.136 -30.672 1.00 32.32 113 VAL A C 1
ATOM 734 O O . VAL A 1 100 ? 83.344 69.701 -29.530 1.00 31.74 113 VAL A O 1
ATOM 738 N N . GLU A 1 101 ? 83.841 71.405 -30.942 1.00 31.67 114 GLU A N 1
ATOM 739 C CA . GLU A 1 101 ? 83.879 72.443 -29.905 1.00 33.59 114 GLU A CA 1
ATOM 740 C C . GLU A 1 101 ? 82.750 73.463 -30.187 1.00 32.40 114 GLU A C 1
ATOM 741 O O . GLU A 1 101 ? 82.791 74.207 -31.171 1.00 30.97 114 GLU A O 1
ATOM 747 N N . THR A 1 102 ? 81.746 73.505 -29.315 1.00 32.78 115 THR A N 1
ATOM 748 C CA . THR A 1 102 ? 80.604 74.395 -29.514 1.00 34.41 115 THR A CA 1
ATOM 749 C C . THR A 1 102 ? 80.555 75.589 -28.563 1.00 34.97 115 THR A C 1
ATOM 750 O O . THR A 1 102 ? 80.799 75.448 -27.366 1.00 36.75 115 THR A O 1
ATOM 754 N N . THR A 1 103 ? 80.257 76.764 -29.112 1.00 35.14 116 THR A N 1
ATOM 755 C CA . THR A 1 103 ? 80.161 77.985 -28.310 1.00 36.05 116 THR A CA 1
ATOM 756 C C . THR A 1 103 ? 78.803 78.658 -28.507 1.00 35.20 116 THR A C 1
ATOM 757 O O . THR A 1 103 ? 78.333 78.786 -29.639 1.00 36.21 116 THR A O 1
ATOM 761 N N . VAL A 1 104 ? 78.164 79.054 -27.404 1.00 34.90 117 VAL A N 1
ATOM 762 C CA . VAL A 1 104 ? 76.887 79.774 -27.455 1.00 35.40 117 VAL A CA 1
ATOM 763 C C . VAL A 1 104 ? 77.264 81.244 -27.750 1.00 36.98 117 VAL A C 1
ATOM 764 O O . VAL A 1 104 ? 77.984 81.887 -26.977 1.00 36.94 117 VAL A O 1
ATOM 768 N N . LEU A 1 105 ? 76.771 81.769 -28.868 1.00 37.54 118 LEU A N 1
ATOM 769 C CA . LEU A 1 105 ? 77.073 83.131 -29.298 1.00 37.90 118 LEU A CA 1
ATOM 770 C C . LEU A 1 105 ? 75.989 84.118 -28.923 1.00 38.98 118 LEU A C 1
ATOM 771 O O . LEU A 1 105 ? 76.249 85.314 -28.780 1.00 37.91 118 LEU A O 1
ATOM 776 N N . ALA A 1 106 ? 74.773 83.607 -28.776 1.00 37.11 119 ALA A N 1
ATOM 777 C CA . ALA A 1 106 ? 73.633 84.440 -28.434 1.00 38.36 119 ALA A CA 1
ATOM 778 C C . ALA A 1 106 ? 72.410 83.616 -28.021 1.00 38.44 119 ALA A C 1
ATOM 779 O O . ALA A 1 106 ? 72.241 82.475 -28.460 1.00 35.54 119 ALA A O 1
ATOM 781 N N . ILE A 1 107 ? 71.581 84.198 -27.152 1.00 39.11 120 ILE A N 1
ATOM 782 C CA . ILE A 1 107 ? 70.328 83.584 -26.695 1.00 40.67 120 ILE A CA 1
ATOM 783 C C . ILE A 1 107 ? 69.268 84.648 -26.990 1.00 42.68 120 ILE A C 1
ATOM 784 O O . ILE A 1 107 ? 69.380 85.795 -26.547 1.00 44.83 120 ILE A O 1
ATOM 789 N N . THR A 1 108 ? 68.233 84.269 -27.728 1.00 44.71 121 THR A N 1
ATOM 790 C CA . THR A 1 108 ? 67.210 85.212 -28.131 1.00 44.81 121 THR A CA 1
ATOM 791 C C . THR A 1 108 ? 65.830 84.645 -27.882 1.00 45.97 121 THR A C 1
ATOM 792 O O . THR A 1 108 ? 65.255 83.959 -28.735 1.00 44.97 121 THR A O 1
ATOM 796 N N . PRO A 1 109 ? 65.280 84.927 -26.695 1.00 48.86 122 PRO A N 1
ATOM 797 C CA . PRO A 1 109 ? 63.954 84.443 -26.312 1.00 51.58 122 PRO A CA 1
ATOM 798 C C . PRO A 1 109 ? 62.858 84.855 -27.274 1.00 53.29 122 PRO A C 1
ATOM 799 O O . PRO A 1 109 ? 62.932 85.908 -27.905 1.00 52.41 122 PRO A O 1
ATOM 803 N N . SER A 1 110 ? 61.857 83.993 -27.402 1.00 55.26 123 SER A N 1
ATOM 804 C CA . SER A 1 110 ? 60.721 84.273 -28.260 1.00 58.11 123 SER A CA 1
ATOM 805 C C . SER A 1 110 ? 59.811 85.259 -27.513 1.00 61.08 123 SER A C 1
ATOM 806 O O . SER A 1 110 ? 59.451 85.038 -26.351 1.00 61.18 123 SER A O 1
ATOM 809 N N . LYS A 1 111 ? 59.480 86.364 -28.177 1.00 64.15 124 LYS A N 1
ATOM 810 C CA . LYS A 1 111 ? 58.599 87.370 -27.599 1.00 64.77 124 LYS A CA 1
ATOM 811 C C . LYS A 1 111 ? 57.226 86.710 -27.468 1.00 63.41 124 LYS A C 1
ATOM 812 O O . LYS A 1 111 ? 56.630 86.687 -26.391 1.00 62.83 124 LYS A O 1
ATOM 818 N N . SER A 1 112 ? 56.762 86.139 -28.573 1.00 62.57 125 SER A N 1
ATOM 819 C CA . SER A 1 112 ? 55.472 85.465 -28.657 1.00 61.94 125 SER A CA 1
ATOM 820 C C . SER A 1 112 ? 55.321 84.206 -27.786 1.00 61.43 125 SER A C 1
ATOM 821 O O . SER A 1 112 ? 54.230 83.932 -27.293 1.00 62.53 125 SER A O 1
ATOM 824 N N . ARG A 1 113 ? 56.393 83.437 -27.597 1.00 59.84 126 ARG A N 1
ATOM 825 C CA . ARG A 1 113 ? 56.347 82.214 -26.816 1.00 58.17 126 ARG A CA 1
ATOM 826 C C . ARG A 1 113 ? 57.533 82.205 -25.846 1.00 57.84 126 ARG A C 1
ATOM 827 O O . ARG A 1 113 ? 58.584 81.597 -26.107 1.00 57.98 126 ARG A O 1
ATOM 829 N N . PRO A 1 114 ? 57.365 82.858 -24.679 1.00 56.65 127 PRO A N 1
ATOM 830 C CA . PRO A 1 114 ? 58.415 82.962 -23.672 1.00 54.06 127 PRO A CA 1
ATOM 831 C C . PRO A 1 114 ? 58.987 81.730 -22.993 1.00 52.72 127 PRO A C 1
ATOM 832 O O . PRO A 1 114 ? 59.934 81.849 -22.214 1.00 50.18 127 PRO A O 1
ATOM 836 N N . ASP A 1 115 ? 58.443 80.563 -23.300 1.00 51.06 128 ASP A N 1
ATOM 837 C CA . ASP A 1 115 ? 58.985 79.349 -22.711 1.00 50.67 128 ASP A CA 1
ATOM 838 C C . ASP A 1 115 ? 60.103 78.737 -23.565 1.00 48.98 128 ASP A C 1
ATOM 839 O O . ASP A 1 115 ? 60.551 77.618 -23.299 1.00 46.56 128 ASP A O 1
ATOM 844 N N . ARG A 1 116 ? 60.578 79.487 -24.559 1.00 46.55 129 ARG A N 1
ATOM 845 C CA . ARG A 1 116 ? 61.616 79.002 -25.461 1.00 47.16 129 ARG A CA 1
ATOM 846 C C . ARG A 1 116 ? 62.419 80.166 -26.043 1.00 46.43 129 ARG A C 1
ATOM 847 O O . ARG A 1 116 ? 61.973 81.312 -26.019 1.00 45.78 129 ARG A O 1
ATOM 855 N N . ALA A 1 117 ? 63.598 79.852 -26.570 1.00 44.64 130 ALA A N 1
ATOM 856 C CA . ALA A 1 117 ? 64.492 80.847 -27.153 1.00 42.28 130 ALA A CA 1
ATOM 857 C C . ALA A 1 117 ? 65.255 80.231 -28.312 1.00 41.63 130 ALA A C 1
ATOM 858 O O . ALA A 1 117 ? 65.353 79.007 -28.413 1.00 37.71 130 ALA A O 1
ATOM 860 N N . ILE A 1 118 ? 65.768 81.081 -29.199 1.00 41.54 131 ILE A N 1
ATOM 861 C CA . ILE A 1 118 ? 66.589 80.610 -30.306 1.00 42.25 131 ILE A CA 1
ATOM 862 C C . ILE A 1 118 ? 68.026 80.866 -29.842 1.00 41.03 131 ILE A C 1
ATOM 863 O O . ILE A 1 118 ? 68.437 82.009 -29.620 1.00 42.09 131 ILE A O 1
ATOM 868 N N . VAL A 1 119 ? 68.771 79.779 -29.659 1.00 39.48 132 VAL A N 1
ATOM 869 C CA . VAL A 1 119 ? 70.152 79.843 -29.205 1.00 37.09 132 VAL A CA 1
ATOM 870 C C . VAL A 1 119 ? 71.091 79.632 -30.381 1.00 36.54 132 VAL A C 1
ATOM 871 O O . VAL A 1 119 ? 71.015 78.612 -31.072 1.00 38.44 132 VAL A O 1
ATOM 875 N N . THR A 1 120 ? 71.963 80.607 -30.611 1.00 34.45 133 THR A N 1
ATOM 876 C CA . THR A 1 120 ? 72.930 80.528 -31.693 1.00 33.88 133 THR A CA 1
ATOM 877 C C . THR A 1 120 ? 74.160 79.760 -31.210 1.00 34.14 133 THR A C 1
ATOM 878 O O . THR A 1 120 ? 74.912 80.234 -30.357 1.00 34.08 133 THR A O 1
ATOM 882 N N . CYS A 1 121 ? 74.358 78.568 -31.762 1.00 33.03 134 CYS A N 1
ATOM 883 C CA . CYS A 1 121 ? 75.488 77.729 -31.386 1.00 34.94 134 CYS A CA 1
ATOM 884 C C . CYS A 1 121 ? 76.469 77.589 -32.526 1.00 33.69 134 CYS A C 1
ATOM 885 O O . CYS A 1 121 ? 76.095 77.190 -33.631 1.00 37.16 134 CYS A O 1
ATOM 888 N N . GLN A 1 122 ? 77.724 77.920 -32.257 1.00 33.42 135 GLN A N 1
ATOM 889 C CA . GLN A 1 122 ? 78.758 77.798 -33.270 1.00 32.41 135 GLN A CA 1
ATOM 890 C C . GLN A 1 122 ? 79.608 76.573 -32.971 1.00 31.24 135 GLN A C 1
ATOM 891 O O . GLN A 1 122 ? 80.389 76.562 -32.021 1.00 33.07 135 GLN A O 1
ATOM 897 N N . SER A 1 123 ? 79.438 75.535 -33.780 1.00 30.04 136 SER A N 1
ATOM 898 C CA . SER A 1 123 ? 80.198 74.307 -33.613 1.00 29.04 136 SER A CA 1
ATOM 899 C C . SER A 1 123 ? 81.332 74.213 -34.628 1.00 31.94 136 SER A C 1
ATOM 900 O O . SER A 1 123 ? 81.111 74.301 -35.837 1.00 33.38 136 SER A O 1
ATOM 903 N N . ASP A 1 124 ? 82.551 74.052 -34.125 1.00 32.82 137 ASP A N 1
ATOM 904 C CA . ASP A 1 124 ? 83.721 73.898 -34.974 1.00 32.28 137 ASP A CA 1
ATOM 905 C C . ASP A 1 124 ? 84.185 72.450 -34.834 1.00 30.71 137 ASP A C 1
ATOM 906 O O . ASP A 1 124 ? 84.493 71.983 -33.732 1.00 29.18 137 ASP A O 1
ATOM 911 N N . THR A 1 125 ? 84.193 71.729 -35.951 1.00 29.95 138 THR A N 1
ATOM 912 C CA . THR A 1 125 ? 84.641 70.343 -35.964 1.00 28.53 138 THR A CA 1
ATOM 913 C C . THR A 1 125 ? 86.120 70.409 -36.321 1.00 30.25 138 THR A C 1
ATOM 914 O O . THR A 1 125 ? 86.504 70.959 -37.356 1.00 28.88 138 THR A O 1
ATOM 918 N N . LEU A 1 126 ? 86.950 69.848 -35.454 1.00 33.11 139 LEU A N 1
ATOM 919 C CA . LEU A 1 126 ? 88.389 69.887 -35.644 1.00 36.12 139 LEU A CA 1
ATOM 920 C C . LEU A 1 126 ? 89.021 68.511 -35.722 1.00 37.37 139 LEU A C 1
ATOM 921 O O . LEU A 1 126 ? 88.521 67.553 -35.120 1.00 37.20 139 LEU A O 1
ATOM 926 N N . ASN A 1 127 ? 90.112 68.414 -36.481 1.00 39.74 140 ASN A N 1
ATOM 927 C CA . ASN A 1 127 ? 90.863 67.169 -36.531 1.00 42.47 140 ASN A CA 1
ATOM 928 C C . ASN A 1 127 ? 92.016 67.284 -35.510 1.00 44.57 140 ASN A C 1
ATOM 929 O O . ASN A 1 127 ? 92.140 68.295 -34.806 1.00 43.90 140 ASN A O 1
ATOM 934 N N . GLN A 1 128 ? 92.861 66.258 -35.436 1.00 47.69 141 GLN A N 1
ATOM 935 C CA . GLN A 1 128 ? 93.959 66.220 -34.471 1.00 50.01 141 GLN A CA 1
ATOM 936 C C . GLN A 1 128 ? 95.023 67.287 -34.664 1.00 50.84 141 GLN A C 1
ATOM 937 O O . GLN A 1 128 ? 95.857 67.507 -33.786 1.00 51.23 141 GLN A O 1
ATOM 943 N N . ARG A 1 129 ? 94.996 67.943 -35.815 1.00 51.65 142 ARG A N 1
ATOM 944 C CA . ARG A 1 129 ? 95.958 68.995 -36.105 1.00 51.07 142 ARG A CA 1
ATOM 945 C C . ARG A 1 129 ? 95.425 70.373 -35.721 1.00 50.61 142 ARG A C 1
ATOM 946 O O . ARG A 1 129 ? 96.077 71.391 -35.963 1.00 48.84 142 ARG A O 1
ATOM 954 N N . GLY A 1 130 ? 94.242 70.395 -35.115 1.00 49.06 143 GLY A N 1
ATOM 955 C CA . GLY A 1 130 ? 93.649 71.652 -34.699 1.00 47.20 143 GLY A CA 1
ATOM 956 C C . GLY A 1 130 ? 92.990 72.438 -35.819 1.00 45.41 143 GLY A C 1
ATOM 957 O O . GLY A 1 130 ? 92.560 73.575 -35.607 1.00 44.66 143 GLY A O 1
ATOM 958 N N . GLU A 1 131 ? 92.928 71.851 -37.013 1.00 44.75 144 GLU A N 1
ATOM 959 C CA . GLU A 1 131 ? 92.308 72.509 -38.164 1.00 44.42 144 GLU A CA 1
ATOM 960 C C . GLU A 1 131 ? 90.789 72.298 -38.162 1.00 43.29 144 GLU A C 1
ATOM 961 O O . GLU A 1 131 ? 90.282 71.257 -37.728 1.00 42.18 144 GLU A O 1
ATOM 967 N N . VAL A 1 132 ? 90.071 73.287 -38.675 1.00 41.41 145 VAL A N 1
ATOM 968 C CA . VAL A 1 132 ? 88.623 73.222 -38.746 1.00 37.53 145 VAL A CA 1
ATOM 969 C C . VAL A 1 132 ? 88.154 72.570 -40.042 1.00 35.75 145 VAL A C 1
ATOM 970 O O . VAL A 1 132 ? 88.366 73.126 -41.129 1.00 36.35 145 VAL A O 1
ATOM 974 N N . VAL A 1 133 ? 87.544 71.385 -39.937 1.00 34.43 146 VAL A N 1
ATOM 975 C CA . VAL A 1 133 ? 87.009 70.715 -41.128 1.00 31.29 146 VAL A CA 1
ATOM 976 C C . VAL A 1 133 ? 85.538 71.102 -41.357 1.00 30.02 146 VAL A C 1
ATOM 977 O O . VAL A 1 133 ? 84.954 70.793 -42.397 1.00 30.10 146 VAL A O 1
ATOM 981 N N . GLN A 1 134 ? 84.939 71.780 -40.383 1.00 28.23 147 GLN A N 1
ATOM 982 C CA . GLN A 1 134 ? 83.575 72.265 -40.543 1.00 27.33 147 GLN A CA 1
ATOM 983 C C . GLN A 1 134 ? 83.212 73.261 -39.470 1.00 28.77 147 GLN A C 1
ATOM 984 O O . GLN A 1 134 ? 83.591 73.099 -38.308 1.00 28.07 147 GLN A O 1
ATOM 990 N N . ARG A 1 135 ? 82.526 74.324 -39.876 1.00 28.09 148 ARG A N 1
ATOM 991 C CA . ARG A 1 135 ? 82.003 75.276 -38.915 1.00 29.91 148 ARG A CA 1
ATOM 992 C C . ARG A 1 135 ? 80.518 75.375 -39.242 1.00 27.57 148 ARG A C 1
ATOM 993 O O . ARG A 1 135 ? 80.121 75.581 -40.396 1.00 23.20 148 ARG A O 1
ATOM 1001 N N . SER A 1 136 ? 79.704 75.188 -38.211 1.00 27.76 149 SER A N 1
ATOM 1002 C CA . SER A 1 136 ? 78.265 75.253 -38.329 1.00 28.34 149 SER A CA 1
ATOM 1003 C C . SER A 1 136 ? 77.759 76.249 -37.284 1.00 30.19 149 SER A C 1
ATOM 1004 O O . SER A 1 136 ? 77.816 75.979 -36.085 1.00 31.92 149 SER A O 1
ATOM 1007 N N . THR A 1 137 ? 77.317 77.424 -37.737 1.00 30.32 150 THR A N 1
ATOM 1008 C CA . THR A 1 137 ? 76.752 78.439 -36.841 1.00 31.30 150 THR A CA 1
ATOM 1009 C C . THR A 1 137 ? 75.249 78.175 -36.971 1.00 30.54 150 THR A C 1
ATOM 1010 O O . THR A 1 137 ? 74.582 78.644 -37.894 1.00 30.53 150 THR A O 1
ATOM 1014 N N . ALA A 1 138 ? 74.721 77.410 -36.028 1.00 31.11 151 ALA A N 1
ATOM 1015 C CA . ALA A 1 138 ? 73.324 77.006 -36.040 1.00 32.03 151 ALA A CA 1
ATOM 1016 C C . ALA A 1 138 ? 72.412 77.731 -35.074 1.00 31.87 151 ALA A C 1
ATOM 1017 O O . ALA A 1 138 ? 72.856 78.217 -34.038 1.00 32.89 151 ALA A O 1
ATOM 1019 N N . LYS A 1 139 ? 71.137 77.823 -35.433 1.00 33.24 152 LYS A N 1
ATOM 1020 C CA . LYS A 1 139 ? 70.152 78.409 -34.536 1.00 35.77 152 LYS A CA 1
ATOM 1021 C C . LYS A 1 139 ? 69.320 77.206 -34.065 1.00 36.32 152 LYS A C 1
ATOM 1022 O O . LYS A 1 139 ? 68.679 76.512 -34.862 1.00 35.87 152 LYS A O 1
ATOM 1028 N N . VAL A 1 140 ? 69.346 76.965 -32.760 1.00 36.55 153 VAL A N 1
ATOM 1029 C CA . VAL A 1 140 ? 68.647 75.843 -32.155 1.00 38.82 153 VAL A CA 1
ATOM 1030 C C . VAL A 1 140 ? 67.500 76.364 -31.293 1.00 38.27 153 VAL A C 1
ATOM 1031 O O . VAL A 1 140 ? 67.583 77.462 -30.738 1.00 36.81 153 VAL A O 1
ATOM 1035 N N . VAL A 1 141 ? 66.422 75.589 -31.215 1.00 38.30 154 VAL A N 1
ATOM 1036 C CA . VAL A 1 141 ? 65.264 75.968 -30.416 1.00 37.09 154 VAL A CA 1
ATOM 1037 C C . VAL A 1 141 ? 65.386 75.289 -29.059 1.00 37.52 154 VAL A C 1
ATOM 1038 O O . VAL A 1 141 ? 65.338 74.059 -28.956 1.00 36.14 154 VAL A O 1
ATOM 1042 N N . VAL A 1 142 ? 65.544 76.099 -28.021 1.00 37.46 155 VAL A N 1
ATOM 1043 C CA . VAL A 1 142 ? 65.684 75.583 -26.672 1.00 38.43 155 VAL A CA 1
ATOM 1044 C C . VAL A 1 142 ? 64.620 76.093 -25.705 1.00 40.40 155 VAL A C 1
ATOM 1045 O O . VAL A 1 142 ? 64.463 77.303 -25.509 1.00 41.85 155 VAL A O 1
ATOM 1049 N N . PHE A 1 143 ? 63.892 75.158 -25.110 1.00 40.48 156 PHE A N 1
ATOM 1050 C CA . PHE A 1 143 ? 62.854 75.474 -24.134 1.00 40.52 156 PHE A CA 1
ATOM 1051 C C . PHE A 1 143 ? 63.418 75.409 -22.703 1.00 41.31 156 PHE A C 1
ATOM 1052 O O . PHE A 1 143 ? 64.429 74.749 -22.448 1.00 42.45 156 PHE A O 1
ATOM 1060 N N . ARG A 1 144 ? 62.781 76.114 -21.771 1.00 43.18 157 ARG A N 1
ATOM 1061 C CA . ARG A 1 144 ? 63.215 76.027 -20.386 1.00 45.63 157 ARG A CA 1
ATOM 1062 C C . ARG A 1 144 ? 62.575 74.755 -19.799 1.00 45.94 157 ARG A C 1
ATOM 1063 O O . ARG A 1 144 ? 61.621 74.210 -20.367 1.00 42.73 157 ARG A O 1
ATOM 1071 N N . ARG A 1 145 ? 63.133 74.256 -18.698 1.00 48.70 158 ARG A N 1
ATOM 1072 C CA . ARG A 1 145 ? 62.630 73.037 -18.073 1.00 51.25 158 ARG A CA 1
ATOM 1073 C C . ARG A 1 145 ? 61.168 73.163 -17.719 1.00 51.83 158 ARG A C 1
ATOM 1074 O O . ARG A 1 145 ? 60.742 74.154 -17.135 1.00 52.21 158 ARG A O 1
ATOM 1082 N N . PRO A 1 146 ? 60.369 72.154 -18.092 1.00 52.27 159 PRO A N 1
ATOM 1083 C CA . PRO A 1 146 ? 58.935 72.161 -17.803 1.00 52.36 159 PRO A CA 1
ATOM 1084 C C . PRO A 1 146 ? 58.693 72.240 -16.302 1.00 52.22 159 PRO A C 1
ATOM 1085 O O . PRO A 1 146 ? 59.591 71.957 -15.506 1.00 49.78 159 PRO A O 1
ATOM 1089 N N . LEU A 1 147 ? 57.475 72.616 -15.923 1.00 53.91 160 LEU A N 1
ATOM 1090 C CA . LEU A 1 147 ? 57.096 72.668 -14.513 1.00 53.98 160 LEU A CA 1
ATOM 1091 C C . LEU A 1 147 ? 56.759 71.235 -14.036 1.00 55.28 160 LEU A C 1
ATOM 1092 O O . LEU A 1 147 ? 57.315 70.817 -13.001 1.00 56.33 160 LEU A O 1
ATOM 1097 N N . GLY B 1 2 ? 134.170 50.072 -1.967 1.00 40.50 15 GLY B N 1
ATOM 1098 C CA . GLY B 1 2 ? 132.776 49.661 -2.289 1.00 38.26 15 GLY B CA 1
ATOM 1099 C C . GLY B 1 2 ? 132.703 48.510 -3.273 1.00 38.03 15 GLY B C 1
ATOM 1100 O O . GLY B 1 2 ? 133.705 48.129 -3.879 1.00 36.53 15 GLY B O 1
ATOM 1101 N N . LEU B 1 3 ? 131.499 47.980 -3.449 1.00 35.73 16 LEU B N 1
ATOM 1102 C CA . LEU B 1 3 ? 131.260 46.853 -4.331 1.00 33.59 16 LEU B CA 1
ATOM 1103 C C . LEU B 1 3 ? 130.721 47.241 -5.694 1.00 31.52 16 LEU B C 1
ATOM 1104 O O . LEU B 1 3 ? 129.972 48.203 -5.817 1.00 33.41 16 LEU B O 1
ATOM 1109 N N . PHE B 1 4 ? 131.124 46.500 -6.718 1.00 29.37 17 PHE B N 1
ATOM 1110 C CA . PHE B 1 4 ? 130.597 46.728 -8.052 1.00 29.39 17 PHE B CA 1
ATOM 1111 C C . PHE B 1 4 ? 129.739 45.501 -8.336 1.00 28.33 17 PHE B C 1
ATOM 1112 O O . PHE B 1 4 ? 129.704 44.571 -7.527 1.00 26.57 17 PHE B O 1
ATOM 1120 N N . LEU B 1 5 ? 129.043 45.496 -9.462 1.00 27.87 18 LEU B N 1
ATOM 1121 C CA . LEU B 1 5 ? 128.163 44.389 -9.814 1.00 32.53 18 LEU B CA 1
ATOM 1122 C C . LEU B 1 5 ? 128.774 42.998 -9.619 1.00 35.30 18 LEU B C 1
ATOM 1123 O O . LEU B 1 5 ? 128.143 42.113 -9.041 1.00 34.52 18 LEU B O 1
ATOM 1128 N N . GLU B 1 6 ? 130.008 42.814 -10.080 1.00 35.55 19 GLU B N 1
ATOM 1129 C CA . GLU B 1 6 ? 130.645 41.502 -10.013 1.00 37.83 19 GLU B CA 1
ATOM 1130 C C . GLU B 1 6 ? 130.871 40.977 -8.608 1.00 35.40 19 GLU B C 1
ATOM 1131 O O . GLU B 1 6 ? 130.969 39.768 -8.393 1.00 35.52 19 GLU B O 1
ATOM 1137 N N . ASP B 1 7 ? 130.929 41.881 -7.643 1.00 34.37 20 ASP B N 1
ATOM 1138 C CA . ASP B 1 7 ? 131.157 41.482 -6.258 1.00 34.66 20 ASP B CA 1
ATOM 1139 C C . ASP B 1 7 ? 129.891 41.004 -5.556 1.00 35.76 20 ASP B C 1
ATOM 1140 O O . ASP B 1 7 ? 129.951 40.519 -4.428 1.00 36.17 20 ASP B O 1
ATOM 1145 N N . LEU B 1 8 ? 128.750 41.125 -6.218 1.00 33.19 21 LEU B N 1
ATOM 1146 C CA . LEU B 1 8 ? 127.493 40.737 -5.596 1.00 33.30 21 LEU B CA 1
ATOM 1147 C C . LEU B 1 8 ? 127.053 39.329 -5.929 1.00 32.05 21 LEU B C 1
ATOM 1148 O O . LEU B 1 8 ? 127.310 38.830 -7.027 1.00 31.90 21 LEU B O 1
ATOM 1153 N N . ALA B 1 9 ? 126.400 38.695 -4.959 1.00 30.90 22 ALA B N 1
ATOM 1154 C CA . ALA B 1 9 ? 125.857 37.350 -5.127 1.00 28.85 22 ALA B CA 1
ATOM 1155 C C . ALA B 1 9 ? 124.544 37.213 -4.356 1.00 27.85 22 ALA B C 1
ATOM 1156 O O . ALA B 1 9 ? 124.382 37.773 -3.267 1.00 26.10 22 ALA B O 1
ATOM 1158 N N . VAL B 1 10 ? 123.602 36.466 -4.922 1.00 30.37 23 VAL B N 1
ATOM 1159 C CA . VAL B 1 10 ? 122.319 36.249 -4.267 1.00 27.21 23 VAL B CA 1
ATOM 1160 C C . VAL B 1 10 ? 122.603 35.661 -2.887 1.00 28.38 23 VAL B C 1
ATOM 1161 O O . VAL B 1 10 ? 123.432 34.760 -2.744 1.00 28.88 23 VAL B O 1
ATOM 1165 N N . GLY B 1 11 ? 121.940 36.184 -1.863 1.00 28.28 24 GLY B N 1
ATOM 1166 C CA . GLY B 1 11 ? 122.167 35.677 -0.519 1.00 29.16 24 GLY B CA 1
ATOM 1167 C C . GLY B 1 11 ? 123.092 36.535 0.333 1.00 30.33 24 GLY B C 1
ATOM 1168 O O . GLY B 1 11 ? 123.100 36.399 1.557 1.00 30.35 24 GLY B O 1
ATOM 1169 N N . ASP B 1 12 ? 123.892 37.394 -0.304 1.00 31.83 25 ASP B N 1
ATOM 1170 C CA . ASP B 1 12 ? 124.805 38.295 0.416 1.00 32.67 25 ASP B CA 1
ATOM 1171 C C . ASP B 1 12 ? 124.030 39.206 1.374 1.00 33.08 25 ASP B C 1
ATOM 1172 O O . ASP B 1 12 ? 122.975 39.748 1.023 1.00 31.99 25 ASP B O 1
ATOM 1177 N N . ARG B 1 13 ? 124.577 39.401 2.568 1.00 33.77 26 ARG B N 1
ATOM 1178 C CA . ARG B 1 13 ? 123.926 40.207 3.590 1.00 37.15 26 ARG B CA 1
ATOM 1179 C C . ARG B 1 13 ? 124.828 41.319 4.120 1.00 35.50 26 ARG B C 1
ATOM 1180 O O . ARG B 1 13 ? 126.040 41.149 4.187 1.00 35.21 26 ARG B O 1
ATOM 1188 N N . PHE B 1 14 ? 124.229 42.457 4.473 1.00 32.26 27 PHE B N 1
ATOM 1189 C CA . PHE B 1 14 ? 124.974 43.593 5.020 1.00 33.36 27 PHE B CA 1
ATOM 1190 C C . PHE B 1 14 ? 124.224 44.202 6.200 1.00 32.74 27 PHE B C 1
ATOM 1191 O O . PHE B 1 14 ? 122.996 44.250 6.197 1.00 33.64 27 PHE B O 1
ATOM 1199 N N . ASP B 1 15 ? 124.967 44.669 7.200 1.00 33.17 28 ASP B N 1
ATOM 1200 C CA . ASP B 1 15 ? 124.384 45.290 8.390 1.00 33.92 28 ASP B CA 1
ATOM 1201 C C . ASP B 1 15 ? 124.800 46.758 8.459 1.00 34.93 28 ASP B C 1
ATOM 1202 O O . ASP B 1 15 ? 125.944 47.100 8.166 1.00 36.59 28 ASP B O 1
ATOM 1207 N N . SER B 1 16 ? 123.883 47.630 8.851 1.00 31.97 29 SER B N 1
ATOM 1208 C CA . SER B 1 16 ? 124.211 49.049 8.938 1.00 29.55 29 SER B CA 1
ATOM 1209 C C . SER B 1 16 ? 124.566 49.381 10.374 1.00 28.98 29 SER B C 1
ATOM 1210 O O . SER B 1 16 ? 124.490 48.522 11.247 1.00 26.99 29 SER B O 1
ATOM 1213 N N . ALA B 1 17 ? 124.975 50.625 10.607 1.00 29.28 30 ALA B N 1
ATOM 1214 C CA . ALA B 1 17 ? 125.253 51.084 11.965 1.00 30.98 30 ALA B CA 1
ATOM 1215 C C . ALA B 1 17 ? 123.862 51.315 12.592 1.00 31.59 30 ALA B C 1
ATOM 1216 O O . ALA B 1 17 ? 122.825 51.078 11.957 1.00 32.61 30 ALA B O 1
ATOM 1218 N N . ARG B 1 18 ? 123.844 51.784 13.835 1.00 31.14 31 ARG B N 1
ATOM 1219 C CA . ARG B 1 18 ? 122.593 52.037 14.529 1.00 33.75 31 ARG B CA 1
ATOM 1220 C C . ARG B 1 18 ? 122.275 53.511 14.587 1.00 33.28 31 ARG B C 1
ATOM 1221 O O . ARG B 1 18 ? 123.147 54.368 14.430 1.00 32.66 31 ARG B O 1
ATOM 1229 N N . HIS B 1 19 ? 120.999 53.795 14.779 1.00 30.94 32 HIS B N 1
ATOM 1230 C CA . HIS B 1 19 ? 120.538 55.162 14.834 1.00 32.36 32 HIS B CA 1
ATOM 1231 C C . HIS B 1 19 ? 119.400 55.277 15.828 1.00 31.80 32 HIS B C 1
ATOM 1232 O O . HIS B 1 19 ? 118.375 54.610 15.691 1.00 30.36 32 HIS B O 1
ATOM 1239 N N . ARG B 1 20 ? 119.598 56.108 16.844 1.00 31.02 33 ARG B N 1
ATOM 1240 C CA . ARG B 1 20 ? 118.571 56.336 17.852 1.00 32.83 33 ARG B CA 1
ATOM 1241 C C . ARG B 1 20 ? 117.622 57.445 17.387 1.00 31.59 33 ARG B C 1
ATOM 1242 O O . ARG B 1 20 ? 118.055 58.528 16.980 1.00 32.43 33 ARG B O 1
ATOM 1250 N N . VAL B 1 21 ? 116.324 57.158 17.446 1.00 32.84 34 VAL B N 1
ATOM 1251 C CA . VAL B 1 21 ? 115.285 58.102 17.048 1.00 31.91 34 VAL B CA 1
ATOM 1252 C C . VAL B 1 21 ? 114.675 58.741 18.295 1.00 33.99 34 VAL B C 1
ATOM 1253 O O . VAL B 1 21 ? 114.115 58.050 19.151 1.00 35.48 34 VAL B O 1
ATOM 1257 N N . GLU B 1 22 ? 114.777 60.063 18.384 1.00 33.38 35 GLU B N 1
ATOM 1258 C CA . GLU B 1 22 ? 114.254 60.820 19.520 1.00 30.63 35 GLU B CA 1
ATOM 1259 C C . GLU B 1 22 ? 112.990 61.547 19.127 1.00 27.03 35 GLU B C 1
ATOM 1260 O O . GLU B 1 22 ? 112.824 61.910 17.969 1.00 27.91 35 GLU B O 1
ATOM 1266 N N . ALA B 1 23 ? 112.111 61.781 20.094 1.00 26.22 36 ALA B N 1
ATOM 1267 C CA . ALA B 1 23 ? 110.867 62.494 19.834 1.00 25.77 36 ALA B CA 1
ATOM 1268 C C . ALA B 1 23 ? 111.099 63.798 19.066 1.00 26.55 36 ALA B C 1
ATOM 1269 O O . ALA B 1 23 ? 110.390 64.088 18.107 1.00 26.68 36 ALA B O 1
ATOM 1271 N N . ALA B 1 24 ? 112.091 64.580 19.485 1.00 25.19 37 ALA B N 1
ATOM 1272 C CA . ALA B 1 24 ? 112.363 65.861 18.838 1.00 26.56 37 ALA B CA 1
ATOM 1273 C C . ALA B 1 24 ? 112.574 65.741 17.334 1.00 25.11 37 ALA B C 1
ATOM 1274 O O . ALA B 1 24 ? 112.052 66.544 16.562 1.00 25.76 37 ALA B O 1
ATOM 1276 N N . ALA B 1 25 ? 113.335 64.729 16.930 1.00 23.32 38 ALA B N 1
ATOM 1277 C CA . ALA B 1 25 ? 113.633 64.505 15.524 1.00 24.30 38 ALA B CA 1
ATOM 1278 C C . ALA B 1 25 ? 112.388 64.032 14.765 1.00 24.41 38 ALA B C 1
ATOM 1279 O O . ALA B 1 25 ? 112.197 64.368 13.595 1.00 24.45 38 ALA B O 1
ATOM 1281 N N . ILE B 1 26 ? 111.530 63.280 15.444 1.00 25.20 39 ILE B N 1
ATOM 1282 C CA . ILE B 1 26 ? 110.297 62.791 14.838 1.00 25.69 39 ILE B CA 1
ATOM 1283 C C . ILE B 1 26 ? 109.413 63.986 14.459 1.00 27.33 39 ILE B C 1
ATOM 1284 O O . ILE B 1 26 ? 108.906 64.072 13.340 1.00 22.56 39 ILE B O 1
ATOM 1289 N N . LYS B 1 27 ? 109.259 64.924 15.392 1.00 27.50 40 LYS B N 1
ATOM 1290 C CA . LYS B 1 27 ? 108.430 66.101 15.165 1.00 26.45 40 LYS B CA 1
ATOM 1291 C C . LYS B 1 27 ? 109.027 67.045 14.134 1.00 25.50 40 LYS B C 1
ATOM 1292 O O . LYS B 1 27 ? 108.299 67.677 13.366 1.00 27.03 40 LYS B O 1
ATOM 1298 N N . ALA B 1 28 ? 110.352 67.151 14.118 1.00 25.24 41 ALA B N 1
ATOM 1299 C CA . ALA B 1 28 ? 111.017 68.037 13.162 1.00 25.61 41 ALA B CA 1
ATOM 1300 C C . ALA B 1 28 ? 110.788 67.561 11.721 1.00 24.46 41 ALA B C 1
ATOM 1301 O O . ALA B 1 28 ? 110.477 68.367 10.831 1.00 25.06 41 ALA B O 1
ATOM 1303 N N . PHE B 1 29 ? 110.939 66.259 11.489 1.00 22.91 42 PHE B N 1
ATOM 1304 C CA . PHE B 1 29 ? 110.712 65.718 10.155 1.00 21.23 42 PHE B CA 1
ATOM 1305 C C . PHE B 1 29 ? 109.218 65.829 9.830 1.00 19.95 42 PHE B C 1
ATOM 1306 O O . PHE B 1 29 ? 108.842 66.195 8.719 1.00 17.54 42 PHE B O 1
ATOM 1314 N N . ALA B 1 30 ? 108.365 65.535 10.810 1.00 18.74 43 ALA B N 1
ATOM 1315 C CA . ALA B 1 30 ? 106.924 65.596 10.598 1.00 20.41 43 ALA B CA 1
ATOM 1316 C C . ALA B 1 30 ? 106.483 66.998 10.196 1.00 22.40 43 ALA B C 1
ATOM 1317 O O . ALA B 1 30 ? 105.740 67.165 9.222 1.00 26.26 43 ALA B O 1
ATOM 1319 N N . GLY B 1 31 ? 106.931 68.001 10.943 1.00 21.98 44 GLY B N 1
ATOM 1320 C CA . GLY B 1 31 ? 106.556 69.364 10.619 1.00 20.29 44 GLY B CA 1
ATOM 1321 C C . GLY B 1 31 ? 106.929 69.766 9.199 1.00 24.01 44 GLY B C 1
ATOM 1322 O O . GLY B 1 31 ? 106.255 70.595 8.589 1.00 23.95 44 GLY B O 1
ATOM 1323 N N . GLU B 1 32 ? 107.987 69.169 8.660 1.00 26.80 45 GLU B N 1
ATOM 1324 C CA . GLU B 1 32 ? 108.446 69.492 7.316 1.00 26.75 45 GLU B CA 1
ATOM 1325 C C . GLU B 1 32 ? 107.844 68.644 6.198 1.00 24.84 45 GLU B C 1
ATOM 1326 O O . GLU B 1 32 ? 107.559 69.166 5.114 1.00 26.96 45 GLU B O 1
ATOM 1332 N N . PHE B 1 33 ? 107.623 67.356 6.453 1.00 25.43 46 PHE B N 1
ATOM 1333 C CA . PHE B 1 33 ? 107.103 66.469 5.412 1.00 24.66 46 PHE B CA 1
ATOM 1334 C C . PHE B 1 33 ? 105.845 65.632 5.705 1.00 25.05 46 PHE B C 1
ATOM 1335 O O . PHE B 1 33 ? 105.239 65.099 4.773 1.00 25.43 46 PHE B O 1
ATOM 1343 N N . ASP B 1 34 ? 105.435 65.510 6.965 1.00 23.89 47 ASP B N 1
ATOM 1344 C CA . ASP B 1 34 ? 104.268 64.697 7.314 1.00 24.06 47 ASP B CA 1
ATOM 1345 C C . ASP B 1 34 ? 103.617 65.343 8.535 1.00 23.82 47 ASP B C 1
ATOM 1346 O O . ASP B 1 34 ? 103.547 64.737 9.614 1.00 22.45 47 ASP B O 1
ATOM 1351 N N . PRO B 1 35 ? 103.091 66.578 8.369 1.00 22.73 48 PRO B N 1
ATOM 1352 C CA . PRO B 1 35 ? 102.456 67.362 9.427 1.00 21.26 48 PRO B CA 1
ATOM 1353 C C . PRO B 1 35 ? 101.103 66.890 9.944 1.00 22.45 48 PRO B C 1
ATOM 1354 O O . PRO B 1 35 ? 100.098 67.581 9.783 1.00 22.11 48 PRO B O 1
ATOM 1358 N N . GLN B 1 36 ? 101.121 65.719 10.580 1.00 22.65 49 GLN B N 1
ATOM 1359 C CA . GLN B 1 36 ? 99.932 65.116 11.144 1.00 23.09 49 GLN B CA 1
ATOM 1360 C C . GLN B 1 36 ? 100.079 65.048 12.655 1.00 24.56 49 GLN B C 1
ATOM 1361 O O . GLN B 1 36 ? 101.171 64.773 13.172 1.00 25.46 49 GLN B O 1
ATOM 1367 N N . PRO B 1 37 ? 98.980 65.299 13.388 1.00 26.94 50 PRO B N 1
ATOM 1368 C CA . PRO B 1 37 ? 98.960 65.290 14.860 1.00 25.92 50 PRO B CA 1
ATOM 1369 C C . PRO B 1 37 ? 99.648 64.099 15.517 1.00 26.51 50 PRO B C 1
ATOM 1370 O O . PRO B 1 37 ? 100.452 64.269 16.447 1.00 26.79 50 PRO B O 1
ATOM 1374 N N . PHE B 1 38 ? 99.351 62.901 15.037 1.00 23.98 51 PHE B N 1
ATOM 1375 C CA . PHE B 1 38 ? 99.975 61.737 15.626 1.00 24.83 51 PHE B CA 1
ATOM 1376 C C . PHE B 1 38 ? 101.491 61.672 15.397 1.00 24.36 51 PHE B C 1
ATOM 1377 O O . PHE B 1 38 ? 102.170 60.829 15.986 1.00 24.53 51 PHE B O 1
ATOM 1385 N N . HIS B 1 39 ? 102.028 62.566 14.559 1.00 23.67 52 HIS B N 1
ATOM 1386 C CA . HIS B 1 39 ? 103.486 62.636 14.361 1.00 24.84 52 HIS B CA 1
ATOM 1387 C C . HIS B 1 39 ? 104.087 63.914 14.985 1.00 24.69 52 HIS B C 1
ATOM 1388 O O . HIS B 1 39 ? 105.304 64.054 15.059 1.00 22.72 52 HIS B O 1
ATOM 1395 N N . LEU B 1 40 ? 103.239 64.817 15.465 1.00 27.87 53 LEU B N 1
ATOM 1396 C CA . LEU B 1 40 ? 103.680 66.090 16.029 1.00 30.16 53 LEU B CA 1
ATOM 1397 C C . LEU B 1 40 ? 103.419 66.297 17.508 1.00 32.52 53 LEU B C 1
ATOM 1398 O O . LEU B 1 40 ? 104.248 66.862 18.217 1.00 34.89 53 LEU B O 1
ATOM 1403 N N . ASP B 1 41 ? 102.267 65.833 17.973 1.00 36.09 54 ASP B N 1
ATOM 1404 C CA . ASP B 1 41 ? 101.861 66.054 19.356 1.00 38.76 54 ASP B CA 1
ATOM 1405 C C . ASP B 1 41 ? 101.627 64.770 20.121 1.00 40.24 54 ASP B C 1
ATOM 1406 O O . ASP B 1 41 ? 100.801 63.948 19.732 1.00 39.20 54 ASP B O 1
ATOM 1411 N N . GLU B 1 42 ? 102.354 64.614 21.223 1.00 40.76 55 GLU B N 1
ATOM 1412 C CA . GLU B 1 42 ? 102.244 63.423 22.046 1.00 43.33 55 GLU B CA 1
ATOM 1413 C C . GLU B 1 42 ? 100.838 63.195 22.567 1.00 43.72 55 GLU B C 1
ATOM 1414 O O . GLU B 1 42 ? 100.323 62.077 22.519 1.00 41.85 55 GLU B O 1
ATOM 1420 N N . GLU B 1 43 ? 100.215 64.258 23.065 1.00 45.37 56 GLU B N 1
ATOM 1421 C CA . GLU B 1 43 ? 98.864 64.153 23.600 1.00 46.70 56 GLU B CA 1
ATOM 1422 C C . GLU B 1 43 ? 97.902 63.719 22.494 1.00 45.85 56 GLU B C 1
ATOM 1423 O O . GLU B 1 43 ? 97.167 62.740 22.661 1.00 44.10 56 GLU B O 1
ATOM 1429 N N . ALA B 1 44 ? 97.911 64.444 21.373 1.00 42.95 57 ALA B N 1
ATOM 1430 C CA . ALA B 1 44 ? 97.061 64.118 20.225 1.00 42.37 57 ALA B CA 1
ATOM 1431 C C . ALA B 1 44 ? 97.368 62.692 19.716 1.00 40.93 57 ALA B C 1
ATOM 1432 O O . ALA B 1 44 ? 96.458 61.967 19.319 1.00 43.33 57 ALA B O 1
ATOM 1434 N N . ALA B 1 45 ? 98.640 62.292 19.725 1.00 39.00 58 ALA B N 1
ATOM 1435 C CA . ALA B 1 45 ? 99.022 60.944 19.300 1.00 38.43 58 ALA B CA 1
ATOM 1436 C C . ALA B 1 45 ? 98.381 59.896 20.221 1.00 38.83 58 ALA B C 1
ATOM 1437 O O . ALA B 1 45 ? 98.089 58.776 19.793 1.00 36.60 58 ALA B O 1
ATOM 1439 N N . ARG B 1 46 ? 98.165 60.268 21.481 1.00 41.89 59 ARG B N 1
ATOM 1440 C CA . ARG B 1 46 ? 97.577 59.365 22.470 1.00 47.15 59 ARG B CA 1
ATOM 1441 C C . ARG B 1 46 ? 96.184 58.882 22.058 1.00 46.85 59 ARG B C 1
ATOM 1442 O O . ARG B 1 46 ? 95.815 57.741 22.334 1.00 47.16 59 ARG B O 1
ATOM 1450 N N . HIS B 1 47 ? 95.429 59.732 21.365 1.00 48.17 60 HIS B N 1
ATOM 1451 C CA . HIS B 1 47 ? 94.076 59.386 20.927 1.00 47.28 60 HIS B CA 1
ATOM 1452 C C . HIS B 1 47 ? 94.025 58.795 19.522 1.00 46.76 60 HIS B C 1
ATOM 1453 O O . HIS B 1 47 ? 92.950 58.443 19.037 1.00 47.42 60 HIS B O 1
ATOM 1460 N N . SER B 1 48 ? 95.162 58.693 18.851 1.00 45.18 61 SER B N 1
ATOM 1461 C CA . SER B 1 48 ? 95.153 58.141 17.502 1.00 40.92 61 SER B CA 1
ATOM 1462 C C . SER B 1 48 ? 95.290 56.618 17.518 1.00 40.78 61 SER B C 1
ATOM 1463 O O . SER B 1 48 ? 95.422 55.989 18.575 1.00 39.56 61 SER B O 1
ATOM 1466 N N . LEU B 1 49 ? 95.250 56.039 16.325 1.00 41.08 62 LEU B N 1
ATOM 1467 C CA . LEU B 1 49 ? 95.401 54.603 16.142 1.00 40.69 62 LEU B CA 1
ATOM 1468 C C . LEU B 1 49 ? 96.784 54.173 16.663 1.00 37.73 62 LEU B C 1
ATOM 1469 O O . LEU B 1 49 ? 96.988 52.999 16.983 1.00 38.75 62 LEU B O 1
ATOM 1474 N N . PHE B 1 50 ? 97.724 55.122 16.751 1.00 35.48 63 PHE B N 1
ATOM 1475 C CA . PHE B 1 50 ? 99.092 54.836 17.193 1.00 31.30 63 PHE B CA 1
ATOM 1476 C C . PHE B 1 50 ? 99.255 54.677 18.700 1.00 33.14 63 PHE B C 1
ATOM 1477 O O . PHE B 1 50 ? 100.185 54.017 19.157 1.00 31.52 63 PHE B O 1
ATOM 1485 N N . GLY B 1 51 ? 98.348 55.287 19.456 1.00 35.01 64 GLY B N 1
ATOM 1486 C CA . GLY B 1 51 ? 98.367 55.200 20.909 1.00 36.89 64 GLY B CA 1
ATOM 1487 C C . GLY B 1 51 ? 99.509 55.933 21.586 1.00 37.63 64 GLY B C 1
ATOM 1488 O O . GLY B 1 51 ? 99.731 55.789 22.790 1.00 37.91 64 GLY B O 1
ATOM 1489 N N . GLY B 1 52 ? 100.188 56.783 20.830 1.00 37.30 65 GLY B N 1
ATOM 1490 C CA . GLY B 1 52 ? 101.339 57.482 21.364 1.00 33.38 65 GLY B CA 1
ATOM 1491 C C . GLY B 1 52 ? 102.150 57.983 20.184 1.00 31.25 65 GLY B C 1
ATOM 1492 O O . GLY B 1 52 ? 101.928 57.565 19.046 1.00 30.95 65 GLY B O 1
ATOM 1493 N N . LEU B 1 53 ? 103.090 58.881 20.446 1.00 30.65 66 LEU B N 1
ATOM 1494 C CA . LEU B 1 53 ? 103.900 59.458 19.388 1.00 28.99 66 LEU B CA 1
ATOM 1495 C C . LEU B 1 53 ? 104.558 58.366 18.571 1.00 28.29 66 LEU B C 1
ATOM 1496 O O . LEU B 1 53 ? 105.082 57.394 19.123 1.00 27.65 66 LEU B O 1
ATOM 1501 N N . ALA B 1 54 ? 104.491 58.512 17.254 1.00 25.27 67 ALA B N 1
ATOM 1502 C CA . ALA B 1 54 ? 105.141 57.576 16.346 1.00 24.13 67 ALA B CA 1
ATOM 1503 C C . ALA B 1 54 ? 105.776 58.373 15.209 1.00 23.07 67 ALA B C 1
ATOM 1504 O O . ALA B 1 54 ? 105.314 59.464 14.861 1.00 22.67 67 ALA B O 1
ATOM 1506 N N . ALA B 1 55 ? 106.838 57.840 14.626 1.00 22.54 68 ALA B N 1
ATOM 1507 C CA . ALA B 1 55 ? 107.482 58.520 13.513 1.00 22.56 68 ALA B CA 1
ATOM 1508 C C . ALA B 1 55 ? 106.707 58.258 12.225 1.00 23.28 68 ALA B C 1
ATOM 1509 O O . ALA B 1 55 ? 105.994 57.256 12.101 1.00 23.00 68 ALA B O 1
ATOM 1511 N N . SER B 1 56 ? 106.820 59.184 11.280 1.00 22.92 69 SER B N 1
ATOM 1512 C CA . SER B 1 56 ? 106.204 59.011 9.974 1.00 22.82 69 SER B CA 1
ATOM 1513 C C . SER B 1 56 ? 106.949 57.850 9.271 1.00 24.00 69 SER B C 1
ATOM 1514 O O . SER B 1 56 ? 108.178 57.700 9.411 1.00 21.54 69 SER B O 1
ATOM 1517 N N . GLY B 1 57 ? 106.210 57.038 8.519 1.00 23.08 70 GLY B N 1
ATOM 1518 C CA . GLY B 1 57 ? 106.822 55.934 7.805 1.00 19.27 70 GLY B CA 1
ATOM 1519 C C . GLY B 1 57 ? 107.870 56.481 6.847 1.00 21.54 70 GLY B C 1
ATOM 1520 O O . GLY B 1 57 ? 108.875 55.823 6.569 1.00 23.51 70 GLY B O 1
ATOM 1521 N N . TRP B 1 58 ? 107.654 57.704 6.363 1.00 20.29 71 TRP B N 1
ATOM 1522 C CA . TRP B 1 58 ? 108.583 58.332 5.431 1.00 23.87 71 TRP B CA 1
ATOM 1523 C C . TRP B 1 58 ? 109.827 58.853 6.114 1.00 24.09 71 TRP B C 1
ATOM 1524 O O . TRP B 1 58 ? 110.846 59.124 5.472 1.00 24.58 71 TRP B O 1
ATOM 1535 N N . HIS B 1 59 ? 109.724 59.012 7.427 1.00 22.42 72 HIS B N 1
ATOM 1536 C CA . HIS B 1 59 ? 110.842 59.463 8.237 1.00 21.59 72 HIS B CA 1
ATOM 1537 C C . HIS B 1 59 ? 111.710 58.205 8.435 1.00 19.82 72 HIS B C 1
ATOM 1538 O O . HIS B 1 59 ? 112.930 58.244 8.250 1.00 18.70 72 HIS B O 1
ATOM 1545 N N . THR B 1 60 ? 111.076 57.089 8.800 1.00 22.23 73 THR B N 1
ATOM 1546 C CA . THR B 1 60 ? 111.781 55.808 8.961 1.00 21.43 73 THR B CA 1
ATOM 1547 C C . THR B 1 60 ? 112.430 55.429 7.617 1.00 21.74 73 THR B C 1
ATOM 1548 O O . THR B 1 60 ? 113.492 54.806 7.586 1.00 22.46 73 THR B O 1
ATOM 1552 N N . ALA B 1 61 ? 111.798 55.818 6.508 1.00 19.69 74 ALA B N 1
ATOM 1553 C CA . ALA B 1 61 ? 112.338 55.530 5.176 1.00 21.78 74 ALA B CA 1
ATOM 1554 C C . ALA B 1 61 ? 113.559 56.427 4.893 1.00 23.09 74 ALA B C 1
ATOM 1555 O O . ALA B 1 61 ? 114.541 55.980 4.285 1.00 21.33 74 ALA B O 1
ATOM 1557 N N . ALA B 1 62 ? 113.501 57.685 5.337 1.00 21.96 75 ALA B N 1
ATOM 1558 C CA . ALA B 1 62 ? 114.630 58.614 5.175 1.00 21.73 75 ALA B CA 1
ATOM 1559 C C . ALA B 1 62 ? 115.811 58.146 6.047 1.00 23.48 75 ALA B C 1
ATOM 1560 O O . ALA B 1 62 ? 116.962 58.164 5.612 1.00 23.69 75 ALA B O 1
ATOM 1562 N N . ILE B 1 63 ? 115.524 57.755 7.290 1.00 23.16 76 ILE B N 1
ATOM 1563 C CA . ILE B 1 63 ? 116.547 57.263 8.216 1.00 22.66 76 ILE B CA 1
ATOM 1564 C C . ILE B 1 63 ? 117.178 55.970 7.665 1.00 22.81 76 ILE B C 1
ATOM 1565 O O . ILE B 1 63 ? 118.396 55.778 7.738 1.00 23.65 76 ILE B O 1
ATOM 1570 N N . THR B 1 64 ? 116.349 55.082 7.121 1.00 23.91 77 THR B N 1
ATOM 1571 C CA . THR B 1 64 ? 116.857 53.827 6.567 1.00 21.88 77 THR B CA 1
ATOM 1572 C C . THR B 1 64 ? 117.799 54.105 5.405 1.00 22.11 77 THR B C 1
ATOM 1573 O O . THR B 1 64 ? 118.848 53.474 5.294 1.00 25.11 77 THR B O 1
ATOM 1585 N N . ARG B 1 66 ? 119.647 56.787 4.870 1.00 25.96 79 ARG B N 1
ATOM 1586 C CA . ARG B 1 66 ? 120.908 57.362 5.351 1.00 26.05 79 ARG B CA 1
ATOM 1587 C C . ARG B 1 66 ? 121.841 56.257 5.875 1.00 27.67 79 ARG B C 1
ATOM 1588 O O . ARG B 1 66 ? 123.044 56.256 5.573 1.00 25.76 79 ARG B O 1
ATOM 1596 N N . LEU B 1 67 ? 121.288 55.312 6.640 1.00 25.27 80 LEU B N 1
ATOM 1597 C CA . LEU B 1 67 ? 122.086 54.200 7.168 1.00 25.75 80 LEU B CA 1
ATOM 1598 C C . LEU B 1 67 ? 122.608 53.321 6.025 1.00 24.18 80 LEU B C 1
ATOM 1599 O O . LEU B 1 67 ? 123.726 52.833 6.093 1.00 25.06 80 LEU B O 1
ATOM 1604 N N . LEU B 1 68 ? 121.801 53.112 4.986 1.00 24.27 81 LEU B N 1
ATOM 1605 C CA . LEU B 1 68 ? 122.242 52.322 3.830 1.00 25.91 81 LEU B CA 1
ATOM 1606 C C . LEU B 1 68 ? 123.401 53.010 3.098 1.00 25.43 81 LEU B C 1
ATOM 1607 O O . LEU B 1 68 ? 124.418 52.389 2.818 1.00 23.33 81 LEU B O 1
ATOM 1612 N N . VAL B 1 69 ? 123.232 54.286 2.767 1.00 26.49 82 VAL B N 1
ATOM 1613 C CA . VAL B 1 69 ? 124.276 55.032 2.080 1.00 28.33 82 VAL B CA 1
ATOM 1614 C C . VAL B 1 69 ? 125.552 55.026 2.927 1.00 29.96 82 VAL B C 1
ATOM 1615 O O . VAL B 1 69 ? 126.637 54.674 2.455 1.00 30.65 82 VAL B O 1
ATOM 1619 N N . THR B 1 70 ? 125.386 55.368 4.197 1.00 30.90 83 THR B N 1
ATOM 1620 C CA . THR B 1 70 ? 126.485 55.486 5.138 1.00 34.69 83 THR B CA 1
ATOM 1621 C C . THR B 1 70 ? 127.196 54.215 5.588 1.00 35.77 83 THR B C 1
ATOM 1622 O O . THR B 1 70 ? 128.419 54.214 5.742 1.00 35.59 83 THR B O 1
ATOM 1626 N N . SER B 1 71 ? 126.454 53.132 5.783 1.00 34.60 84 SER B N 1
ATOM 1627 C CA . SER B 1 71 ? 127.090 51.899 6.250 1.00 36.49 84 SER B CA 1
ATOM 1628 C C . SER B 1 71 ? 126.370 50.592 5.933 1.00 36.02 84 SER B C 1
ATOM 1629 O O . SER B 1 71 ? 126.927 49.518 6.167 1.00 37.87 84 SER B O 1
ATOM 1632 N N . GLY B 1 72 ? 125.174 50.674 5.365 1.00 33.73 85 GLY B N 1
ATOM 1633 C CA . GLY B 1 72 ? 124.403 49.469 5.144 1.00 31.43 85 GLY B CA 1
ATOM 1634 C C . GLY B 1 72 ? 124.457 48.727 3.837 1.00 33.58 85 GLY B C 1
ATOM 1635 O O . GLY B 1 72 ? 124.135 47.547 3.796 1.00 35.78 85 GLY B O 1
ATOM 1636 N N . LEU B 1 73 ? 124.863 49.394 2.770 1.00 33.44 86 LEU B N 1
ATOM 1637 C CA . LEU B 1 73 ? 124.954 48.765 1.470 1.00 33.65 86 LEU B CA 1
ATOM 1638 C C . LEU B 1 73 ? 126.061 49.470 0.692 1.00 32.84 86 LEU B C 1
ATOM 1639 O O . LEU B 1 73 ? 125.813 50.444 -0.036 1.00 29.80 86 LEU B O 1
ATOM 1644 N N . PRO B 1 74 ? 127.306 48.966 0.815 1.00 33.61 87 PRO B N 1
ATOM 1645 C CA . PRO B 1 74 ? 128.526 49.483 0.191 1.00 33.82 87 PRO B CA 1
ATOM 1646 C C . PRO B 1 74 ? 128.681 49.385 -1.319 1.00 33.06 87 PRO B C 1
ATOM 1647 O O . PRO B 1 74 ? 129.589 48.722 -1.790 1.00 34.72 87 PRO B O 1
ATOM 1651 N N . LEU B 1 75 ? 127.802 50.052 -2.060 1.00 30.90 88 LEU B N 1
ATOM 1652 C CA . LEU B 1 75 ? 127.880 50.053 -3.517 1.00 30.83 88 LEU B CA 1
ATOM 1653 C C . LEU B 1 75 ? 128.800 51.219 -3.883 1.00 33.23 88 LEU B C 1
ATOM 1654 O O . LEU B 1 75 ? 128.534 52.371 -3.518 1.00 33.59 88 LEU B O 1
ATOM 1659 N N . ALA B 1 76 ? 129.878 50.923 -4.608 1.00 33.82 89 ALA B N 1
ATOM 1660 C CA . ALA B 1 76 ? 130.866 51.943 -4.956 1.00 32.38 89 ALA B CA 1
ATOM 1661 C C . ALA B 1 76 ? 130.319 53.095 -5.756 1.00 31.67 89 ALA B C 1
ATOM 1662 O O . ALA B 1 76 ? 130.712 54.239 -5.548 1.00 32.14 89 ALA B O 1
ATOM 1664 N N . GLN B 1 77 ? 129.411 52.793 -6.674 1.00 33.52 90 GLN B N 1
ATOM 1665 C CA . GLN B 1 77 ? 128.817 53.841 -7.489 1.00 33.32 90 GLN B CA 1
ATOM 1666 C C . GLN B 1 77 ? 127.497 54.368 -6.934 1.00 31.86 90 GLN B C 1
ATOM 1667 O O . GLN B 1 77 ? 126.765 55.070 -7.621 1.00 28.77 90 GLN B O 1
ATOM 1673 N N . GLY B 1 78 ? 127.198 54.021 -5.687 1.00 31.77 91 GLY B N 1
ATOM 1674 C CA . GLY B 1 78 ? 125.989 54.525 -5.064 1.00 31.33 91 GLY B CA 1
ATOM 1675 C C . GLY B 1 78 ? 124.750 53.682 -5.218 1.00 32.01 91 GLY B C 1
ATOM 1676 O O . GLY B 1 78 ? 124.757 52.690 -5.939 1.00 31.94 91 GLY B O 1
ATOM 1677 N N . ILE B 1 79 ? 123.671 54.115 -4.571 1.00 31.21 92 ILE B N 1
ATOM 1678 C CA . ILE B 1 79 ? 122.404 53.387 -4.571 1.00 26.78 92 ILE B CA 1
ATOM 1679 C C . ILE B 1 79 ? 121.389 54.150 -5.388 1.00 25.73 92 ILE B C 1
ATOM 1680 O O . ILE B 1 79 ? 120.983 55.248 -5.009 1.00 26.83 92 ILE B O 1
ATOM 1685 N N . ILE B 1 80 ? 120.969 53.552 -6.495 1.00 24.53 93 ILE B N 1
ATOM 1686 C CA . ILE B 1 80 ? 120.036 54.177 -7.425 1.00 25.77 93 ILE B CA 1
ATOM 1687 C C . ILE B 1 80 ? 118.800 53.286 -7.598 1.00 27.59 93 ILE B C 1
ATOM 1688 O O . ILE B 1 80 ? 118.805 52.338 -8.388 1.00 26.10 93 ILE B O 1
ATOM 1693 N N . GLY B 1 81 ? 117.744 53.605 -6.861 1.00 28.54 94 GLY B N 1
ATOM 1694 C CA . GLY B 1 81 ? 116.545 52.802 -6.937 1.00 28.81 94 GLY B CA 1
ATOM 1695 C C . GLY B 1 81 ? 115.588 53.140 -8.050 1.00 29.11 94 GLY B C 1
ATOM 1696 O O . GLY B 1 81 ? 115.428 54.304 -8.426 1.00 29.93 94 GLY B O 1
ATOM 1697 N N . ALA B 1 82 ? 114.989 52.102 -8.620 1.00 28.90 95 ALA B N 1
ATOM 1698 C CA . ALA B 1 82 ? 113.985 52.289 -9.665 1.00 28.21 95 ALA B CA 1
ATOM 1699 C C . ALA B 1 82 ? 112.595 52.192 -9.010 1.00 27.32 95 ALA B C 1
ATOM 1700 O O . ALA B 1 82 ? 111.613 52.722 -9.534 1.00 27.06 95 ALA B O 1
ATOM 1702 N N . GLY B 1 83 ? 112.520 51.524 -7.861 1.00 26.11 96 GLY B N 1
ATOM 1703 C CA . GLY B 1 83 ? 111.251 51.349 -7.178 1.00 27.59 96 GLY B CA 1
ATOM 1704 C C . GLY B 1 83 ? 111.431 50.385 -6.024 1.00 29.31 96 GLY B C 1
ATOM 1705 O O . GLY B 1 83 ? 112.506 49.809 -5.848 1.00 28.11 96 GLY B O 1
ATOM 1706 N N . THR B 1 84 ? 110.388 50.236 -5.219 1.00 29.12 97 THR B N 1
ATOM 1707 C CA . THR B 1 84 ? 110.440 49.342 -4.078 1.00 27.60 97 THR B CA 1
ATOM 1708 C C . THR B 1 84 ? 109.064 48.972 -3.545 1.00 27.95 97 THR B C 1
ATOM 1709 O O . THR B 1 84 ? 108.098 49.724 -3.705 1.00 27.19 97 THR B O 1
ATOM 1713 N N . GLU B 1 85 ? 108.979 47.785 -2.950 1.00 26.12 98 GLU B N 1
ATOM 1714 C CA . GLU B 1 85 ? 107.756 47.329 -2.298 1.00 27.72 98 GLU B CA 1
ATOM 1715 C C . GLU B 1 85 ? 108.055 47.716 -0.831 1.00 25.95 98 GLU B C 1
ATOM 1716 O O . GLU B 1 85 ? 109.022 47.228 -0.225 1.00 25.57 98 GLU B O 1
ATOM 1722 N N . LEU B 1 86 ? 107.246 48.607 -0.270 1.00 23.85 99 LEU B N 1
ATOM 1723 C CA . LEU B 1 86 ? 107.433 49.070 1.102 1.00 25.08 99 LEU B CA 1
ATOM 1724 C C . LEU B 1 86 ? 106.335 48.676 2.060 1.00 24.23 99 LEU B C 1
ATOM 1725 O O . LEU B 1 86 ? 105.163 48.689 1.705 1.00 23.09 99 LEU B O 1
ATOM 1730 N N . SER B 1 87 ? 106.725 48.355 3.286 1.00 22.64 100 SER B N 1
ATOM 1731 C CA . SER B 1 87 ? 105.761 48.040 4.319 1.00 24.02 100 SER B CA 1
ATOM 1732 C C . SER B 1 87 ? 106.307 48.514 5.665 1.00 23.30 100 SER B C 1
ATOM 1733 O O . SER B 1 87 ? 107.518 48.596 5.871 1.00 24.49 100 SER B O 1
ATOM 1736 N N . TRP B 1 88 ? 105.396 48.834 6.571 1.00 22.18 101 TRP B N 1
ATOM 1737 C CA . TRP B 1 88 ? 105.735 49.291 7.906 1.00 23.74 101 TRP B CA 1
ATOM 1738 C C . TRP B 1 88 ? 104.902 48.430 8.856 1.00 24.39 101 TRP B C 1
ATOM 1739 O O . TRP B 1 88 ? 103.843 48.843 9.314 1.00 23.25 101 TRP B O 1
ATOM 1750 N N . PRO B 1 89 ? 105.373 47.207 9.143 1.00 26.39 102 PRO B N 1
ATOM 1751 C CA . PRO B 1 89 ? 104.718 46.235 10.028 1.00 26.97 102 PRO B CA 1
ATOM 1752 C C . PRO B 1 89 ? 104.452 46.757 11.440 1.00 28.54 102 PRO B C 1
ATOM 1753 O O . PRO B 1 89 ? 103.402 46.484 12.017 1.00 27.30 102 PRO B O 1
ATOM 1757 N N . ASN B 1 90 ? 105.421 47.490 11.988 1.00 28.05 103 ASN B N 1
ATOM 1758 C CA . ASN B 1 90 ? 105.339 48.037 13.345 1.00 27.42 103 ASN B CA 1
ATOM 1759 C C . ASN B 1 90 ? 105.703 49.514 13.344 1.00 29.53 103 ASN B C 1
ATOM 1760 O O . ASN B 1 90 ? 106.555 49.947 12.574 1.00 29.60 103 ASN B O 1
ATOM 1765 N N . PRO B 1 91 ? 105.057 50.312 14.210 1.00 31.64 104 PRO B N 1
ATOM 1766 C CA . PRO B 1 91 ? 105.347 51.748 14.287 1.00 31.20 104 PRO B CA 1
ATOM 1767 C C . PRO B 1 91 ? 106.751 51.989 14.835 1.00 29.52 104 PRO B C 1
ATOM 1768 O O . PRO B 1 91 ? 107.264 51.178 15.602 1.00 27.90 104 PRO B O 1
ATOM 1772 N N . THR B 1 92 ? 107.359 53.103 14.426 1.00 28.45 105 THR B N 1
ATOM 1773 C CA . THR B 1 92 ? 108.684 53.519 14.897 1.00 28.14 105 THR B CA 1
ATOM 1774 C C . THR B 1 92 ? 108.406 54.481 16.053 1.00 28.38 105 THR B C 1
ATOM 1775 O O . THR B 1 92 ? 107.710 55.482 15.880 1.00 27.81 105 THR B O 1
ATOM 1779 N N . ARG B 1 93 ? 108.982 54.196 17.214 1.00 26.73 106 ARG B N 1
ATOM 1780 C CA . ARG B 1 93 ? 108.752 54.973 18.428 1.00 28.51 106 ARG B CA 1
ATOM 1781 C C . ARG B 1 93 ? 109.946 55.764 18.920 1.00 30.84 106 ARG B C 1
ATOM 1782 O O . ARG B 1 93 ? 111.093 55.385 18.680 1.00 29.59 106 ARG B O 1
ATOM 1790 N N . PRO B 1 94 ? 109.695 56.874 19.638 1.00 30.93 107 PRO B N 1
ATOM 1791 C CA . PRO B 1 94 ? 110.804 57.668 20.172 1.00 33.16 107 PRO B CA 1
ATOM 1792 C C . PRO B 1 94 ? 111.569 56.741 21.128 1.00 32.98 107 PRO B C 1
ATOM 1793 O O . PRO B 1 94 ? 110.958 55.965 21.883 1.00 34.99 107 PRO B O 1
ATOM 1797 N N . GLY B 1 95 ? 112.895 56.822 21.108 1.00 33.67 108 GLY B N 1
ATOM 1798 C CA . GLY B 1 95 ? 113.718 55.977 21.958 1.00 33.36 108 GLY B CA 1
ATOM 1799 C C . GLY B 1 95 ? 114.184 54.722 21.234 1.00 32.92 108 GLY B C 1
ATOM 1800 O O . GLY B 1 95 ? 115.088 54.017 21.697 1.00 32.87 108 GLY B O 1
ATOM 1801 N N . ASP B 1 96 ? 113.564 54.431 20.097 1.00 34.74 109 ASP B N 1
ATOM 1802 C CA . ASP B 1 96 ? 113.931 53.259 19.307 1.00 35.18 109 ASP B CA 1
ATOM 1803 C C . ASP B 1 96 ? 115.329 53.349 18.719 1.00 35.35 109 ASP B C 1
ATOM 1804 O O . ASP B 1 96 ? 115.766 54.423 18.289 1.00 33.81 109 ASP B O 1
ATOM 1809 N N . GLU B 1 97 ? 116.038 52.223 18.730 1.00 34.89 110 GLU B N 1
ATOM 1810 C CA . GLU B 1 97 ? 117.353 52.149 18.098 1.00 36.53 110 GLU B CA 1
ATOM 1811 C C . GLU B 1 97 ? 117.176 51.288 16.840 1.00 32.91 110 GLU B C 1
ATOM 1812 O O . GLU B 1 97 ? 116.923 50.083 16.919 1.00 30.03 110 GLU B O 1
ATOM 1818 N N . LEU B 1 98 ? 117.337 51.914 15.682 1.00 31.02 111 LEU B N 1
ATOM 1819 C CA . LEU B 1 98 ? 117.158 51.248 14.400 1.00 28.44 111 LEU B CA 1
ATOM 1820 C C . LEU B 1 98 ? 118.453 50.865 13.707 1.00 28.76 111 LEU B C 1
ATOM 1821 O O . LEU B 1 98 ? 119.438 51.598 13.785 1.00 29.93 111 LEU B O 1
ATOM 1826 N N . HIS B 1 99 ? 118.451 49.692 13.074 1.00 25.81 112 HIS B N 1
ATOM 1827 C CA . HIS B 1 99 ? 119.558 49.239 12.248 1.00 25.14 112 HIS B CA 1
ATOM 1828 C C . HIS B 1 99 ? 118.919 48.514 11.033 1.00 26.33 112 HIS B C 1
ATOM 1829 O O . HIS B 1 99 ? 117.768 48.059 11.104 1.00 25.58 112 HIS B O 1
ATOM 1836 N N . VAL B 1 100 ? 119.632 48.437 9.911 1.00 28.53 113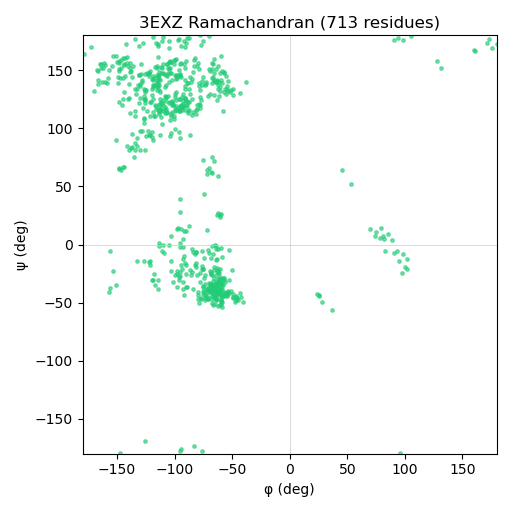 VAL B N 1
ATOM 1837 C CA . VAL B 1 100 ? 119.094 47.797 8.711 1.00 25.16 113 VAL B CA 1
ATOM 1838 C C . VAL B 1 100 ? 119.846 46.515 8.339 1.00 26.88 113 VAL B C 1
ATOM 1839 O O . VAL B 1 100 ? 121.078 46.490 8.352 1.00 25.20 113 VAL B O 1
ATOM 1843 N N . GLU B 1 101 ? 119.101 45.447 8.047 1.00 26.39 114 GLU B N 1
ATOM 1844 C CA . GLU B 1 101 ? 119.700 44.179 7.594 1.00 26.89 114 GLU B CA 1
ATOM 1845 C C . GLU B 1 101 ? 119.251 44.051 6.127 1.00 25.51 114 GLU B C 1
ATOM 1846 O O . GLU B 1 101 ? 118.056 43.935 5.841 1.00 25.57 114 GLU B O 1
ATOM 1852 N N . THR B 1 102 ? 120.209 44.055 5.200 1.00 25.90 115 THR B N 1
ATOM 1853 C CA . THR B 1 102 ? 119.913 44.009 3.762 1.00 25.22 115 THR B CA 1
ATOM 1854 C C . THR B 1 102 ? 120.434 42.745 3.090 1.00 23.62 115 THR B C 1
ATOM 1855 O O . THR B 1 102 ? 121.546 42.317 3.348 1.00 27.52 115 THR B O 1
ATOM 1859 N N . THR B 1 103 ? 119.626 42.163 2.215 1.00 24.62 116 THR B N 1
ATOM 1860 C CA . THR B 1 103 ? 120.005 40.935 1.534 1.00 23.53 116 THR B CA 1
ATOM 1861 C C . THR B 1 103 ? 119.751 41.049 0.036 1.00 24.70 116 THR B C 1
ATOM 1862 O O . THR B 1 103 ? 118.720 41.578 -0.380 1.00 23.99 116 THR B O 1
ATOM 1866 N N . VAL B 1 104 ? 120.708 40.570 -0.762 1.00 23.42 117 VAL B N 1
ATOM 1867 C CA . VAL B 1 104 ? 120.587 40.571 -2.219 1.00 22.84 117 VAL B CA 1
ATOM 1868 C C . VAL B 1 104 ? 119.711 39.358 -2.553 1.00 24.87 117 VAL B C 1
ATOM 1869 O O . VAL B 1 104 ? 120.095 38.207 -2.306 1.00 26.64 117 VAL B O 1
ATOM 1873 N N . LEU B 1 105 ? 118.540 39.620 -3.123 1.00 24.61 118 LEU B N 1
ATOM 1874 C CA . LEU B 1 105 ? 117.588 38.571 -3.443 1.00 23.08 118 LEU B CA 1
ATOM 1875 C C . LEU B 1 105 ? 117.679 38.085 -4.867 1.00 24.88 118 LEU B C 1
ATOM 1876 O O . LEU B 1 105 ? 117.341 36.936 -5.163 1.00 26.41 118 LEU B O 1
ATOM 1881 N N . ALA B 1 106 ? 118.137 38.964 -5.751 1.00 24.06 119 ALA B N 1
ATOM 1882 C CA . ALA B 1 106 ? 118.246 38.623 -7.162 1.00 24.34 119 ALA B CA 1
ATOM 1883 C C . ALA B 1 106 ? 119.119 39.605 -7.943 1.00 24.98 119 ALA B C 1
ATOM 1884 O O . ALA B 1 106 ? 119.277 40.761 -7.558 1.00 27.05 119 ALA B O 1
ATOM 1886 N N . ILE B 1 107 ? 119.684 39.130 -9.046 1.00 28.65 120 ILE B N 1
ATOM 1887 C CA . ILE B 1 107 ? 120.538 39.936 -9.911 1.00 27.72 120 ILE B CA 1
ATOM 1888 C C . ILE B 1 107 ? 120.055 39.634 -11.318 1.00 28.86 120 ILE B C 1
ATOM 1889 O O . ILE B 1 107 ? 120.164 38.504 -11.791 1.00 28.92 120 ILE B O 1
ATOM 1894 N N . THR B 1 108 ? 119.502 40.649 -11.976 1.00 29.61 121 THR B N 1
ATOM 1895 C CA . THR B 1 108 ? 118.962 40.494 -13.315 1.00 31.32 121 THR B CA 1
ATOM 1896 C C . THR B 1 108 ? 119.629 41.457 -14.285 1.00 32.32 121 THR B C 1
ATOM 1897 O O . THR B 1 108 ? 119.215 42.608 -14.423 1.00 29.43 121 THR B O 1
ATOM 1901 N N . PRO B 1 109 ? 120.673 40.987 -14.978 1.00 35.39 122 PRO B N 1
ATOM 1902 C CA . PRO B 1 109 ? 121.393 41.829 -15.939 1.00 37.26 122 PRO B CA 1
ATOM 1903 C C . PRO B 1 109 ? 120.483 42.360 -17.038 1.00 37.18 122 PRO B C 1
ATOM 1904 O O . PRO B 1 109 ? 119.500 41.720 -17.411 1.00 37.54 122 PRO B O 1
ATOM 1908 N N . SER B 1 110 ? 120.807 43.544 -17.544 1.00 38.73 123 SER B N 1
ATOM 1909 C CA . SER B 1 110 ? 120.037 44.137 -18.631 1.00 40.27 123 SER B CA 1
ATOM 1910 C C . SER B 1 110 ? 120.411 43.428 -19.942 1.00 40.61 123 SER B C 1
ATOM 1911 O O . SER B 1 110 ? 121.576 43.078 -20.165 1.00 40.20 123 SER B O 1
ATOM 1914 N N . LYS B 1 111 ? 119.418 43.195 -20.793 1.00 43.40 124 LYS B N 1
ATOM 1915 C CA . LYS B 1 111 ? 119.661 42.577 -22.090 1.00 45.36 124 LYS B CA 1
ATOM 1916 C C . LYS B 1 111 ? 120.253 43.601 -23.068 1.00 45.35 124 LYS B C 1
ATOM 1917 O O . LYS B 1 111 ? 121.246 43.328 -23.742 1.00 45.16 124 LYS B O 1
ATOM 1923 N N . SER B 1 112 ? 119.651 44.786 -23.128 1.00 44.86 125 SER B N 1
ATOM 1924 C CA . SER B 1 112 ? 120.092 45.824 -24.053 1.00 44.70 125 SER B CA 1
ATOM 1925 C C . SER B 1 112 ? 121.292 46.620 -23.566 1.00 44.71 125 SER B C 1
ATOM 1926 O O . SER B 1 112 ? 121.937 47.320 -24.346 1.00 46.72 125 SER B O 1
ATOM 1929 N N . ARG B 1 113 ? 121.590 46.514 -22.277 1.00 43.86 126 ARG B N 1
ATOM 1930 C CA . ARG B 1 113 ? 122.716 47.212 -21.682 1.00 41.54 126 ARG B CA 1
ATOM 1931 C C . ARG B 1 113 ? 123.434 46.269 -20.714 1.00 41.39 126 ARG B C 1
ATOM 1932 O 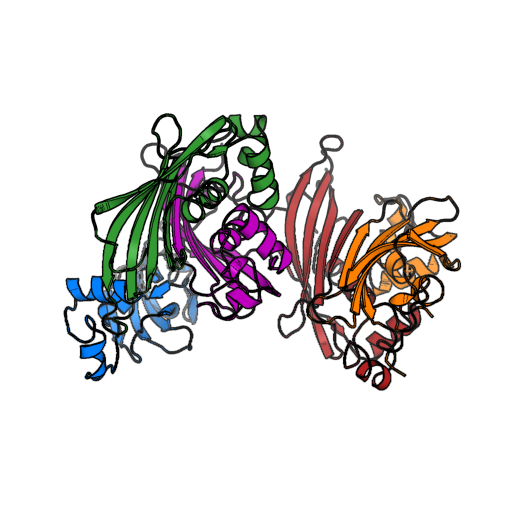O . ARG B 1 113 ? 123.212 46.314 -19.497 1.00 39.14 126 ARG B O 1
ATOM 1940 N N . PRO B 1 114 ? 124.322 45.406 -21.251 1.00 40.30 127 PRO B N 1
ATOM 1941 C CA . PRO B 1 114 ? 125.089 44.421 -20.482 1.00 38.09 127 PRO B CA 1
ATOM 1942 C C . PRO B 1 114 ? 126.081 44.953 -19.447 1.00 36.97 127 PRO B C 1
ATOM 1943 O O . PRO B 1 114 ? 126.697 44.173 -18.723 1.00 37.00 127 PRO B O 1
ATOM 1947 N N . ASP B 1 115 ? 126.242 46.267 -19.375 1.00 37.11 128 ASP B N 1
ATOM 1948 C CA . ASP B 1 115 ? 127.123 46.849 -18.365 1.00 37.36 128 ASP B CA 1
ATOM 1949 C C . ASP B 1 115 ? 126.414 47.046 -16.998 1.00 34.86 128 ASP B C 1
ATOM 1950 O O . ASP B 1 115 ? 127.051 47.438 -16.020 1.00 33.74 128 ASP B O 1
ATOM 1955 N N . ARG B 1 116 ? 125.113 46.757 -16.924 1.00 32.79 129 ARG B N 1
ATOM 1956 C CA . ARG B 1 116 ? 124.357 46.948 -15.686 1.00 32.93 129 ARG B CA 1
ATOM 1957 C C . ARG B 1 116 ? 123.326 45.854 -15.408 1.00 32.12 129 ARG B C 1
ATOM 1958 O O . ARG B 1 116 ? 122.924 45.098 -16.299 1.00 31.73 129 ARG B O 1
ATOM 1966 N N . ALA B 1 117 ? 122.908 45.778 -14.153 1.00 27.19 130 ALA B N 1
ATOM 1967 C CA . ALA B 1 117 ? 121.904 44.815 -13.744 1.00 27.66 130 ALA B CA 1
ATOM 1968 C C . ALA B 1 117 ? 120.925 45.455 -12.773 1.00 27.08 130 ALA B C 1
ATOM 1969 O O . ALA B 1 117 ? 121.231 46.471 -12.134 1.00 25.93 130 ALA B O 1
ATOM 1971 N N . ILE B 1 118 ? 119.725 44.886 -12.704 1.00 27.35 131 ILE B N 1
ATOM 1972 C CA . ILE B 1 118 ? 118.751 45.342 -11.731 1.00 26.76 131 ILE B CA 1
ATOM 1973 C C . ILE B 1 118 ? 118.996 44.375 -10.569 1.00 25.02 131 ILE B C 1
ATOM 1974 O O . ILE B 1 118 ? 118.899 43.149 -10.729 1.00 24.62 131 ILE B O 1
ATOM 1979 N N . VAL B 1 119 ? 119.358 44.930 -9.416 1.00 24.25 132 VAL B N 1
ATOM 1980 C CA . VAL B 1 119 ? 119.611 44.140 -8.218 1.00 22.10 132 VAL B CA 1
ATOM 1981 C C . VAL B 1 119 ? 118.475 44.362 -7.218 1.00 25.08 132 VAL B C 1
ATOM 1982 O O . VAL B 1 119 ? 118.105 45.496 -6.898 1.00 24.73 132 VAL B O 1
ATOM 1986 N N . THR B 1 120 ? 117.897 43.260 -6.759 1.00 24.94 133 THR B N 1
ATOM 1987 C CA . THR B 1 120 ? 116.822 43.329 -5.788 1.00 25.21 133 THR B CA 1
ATOM 1988 C C . THR B 1 120 ? 117.435 43.205 -4.401 1.00 25.60 133 THR B C 1
ATOM 1989 O O . THR B 1 120 ? 118.013 42.174 -4.049 1.00 23.58 133 THR B O 1
ATOM 1993 N N . CYS B 1 121 ? 117.307 44.273 -3.622 1.00 24.46 134 CYS B N 1
ATOM 1994 C CA . CYS B 1 121 ? 117.833 44.309 -2.266 1.00 25.78 134 CYS B CA 1
ATOM 1995 C C . CYS B 1 121 ? 116.705 44.469 -1.257 1.00 26.38 134 CYS B C 1
ATOM 1996 O O . CYS B 1 121 ? 115.935 45.439 -1.316 1.00 29.29 134 CYS B O 1
ATOM 1999 N N . GLN B 1 122 ? 116.584 43.501 -0.356 1.00 25.22 135 GLN B N 1
ATOM 2000 C CA . GLN B 1 122 ? 115.577 43.582 0.688 1.00 22.64 135 GLN B CA 1
ATOM 2001 C C . GLN B 1 122 ? 116.221 44.178 1.940 1.00 20.43 135 GLN B C 1
ATOM 2002 O O . GLN B 1 122 ? 117.178 43.634 2.495 1.00 20.61 135 GLN B O 1
ATOM 2008 N N . SER B 1 123 ? 115.700 45.312 2.375 1.00 20.19 136 SER B N 1
ATOM 2009 C CA . SER B 1 123 ? 116.209 45.949 3.578 1.00 20.34 136 SER B CA 1
ATOM 2010 C C . SER B 1 123 ? 115.155 45.873 4.665 1.00 19.62 136 SER B C 1
ATOM 2011 O O . SER B 1 123 ? 114.025 46.329 4.470 1.00 20.54 136 SER B O 1
ATOM 2014 N N . ASP B 1 124 ? 115.533 45.280 5.791 1.00 19.04 137 ASP B N 1
ATOM 2015 C CA . ASP B 1 124 ? 114.664 45.162 6.962 1.00 20.52 137 ASP B CA 1
ATOM 2016 C C . ASP B 1 124 ? 115.176 46.121 8.036 1.00 19.73 137 ASP B C 1
ATOM 2017 O O . ASP B 1 124 ? 116.285 45.947 8.528 1.00 20.18 137 ASP B O 1
ATOM 2022 N N . THR B 1 125 ? 114.381 47.120 8.410 1.00 21.58 138 THR B N 1
ATOM 2023 C CA . THR B 1 125 ? 114.792 48.059 9.451 1.00 19.54 138 THR B CA 1
ATOM 2024 C C . THR B 1 125 ? 114.207 47.515 10.756 1.00 21.23 138 THR B C 1
ATOM 2025 O O . THR B 1 125 ? 112.995 47.385 10.906 1.00 20.38 138 THR B O 1
ATOM 2029 N N . LEU B 1 126 ? 115.083 47.186 11.694 1.00 22.04 139 LEU B N 1
ATOM 2030 C CA . LEU B 1 126 ? 114.670 46.619 12.973 1.00 23.20 139 LEU B CA 1
ATOM 2031 C C . LEU B 1 126 ? 114.957 47.546 14.138 1.00 23.48 139 LEU B C 1
ATOM 2032 O O . LEU B 1 126 ? 115.931 48.314 14.096 1.00 25.37 139 LEU B O 1
ATOM 2037 N N . ASN B 1 127 ? 114.115 47.486 15.170 1.00 24.04 140 ASN B N 1
ATOM 2038 C CA . ASN B 1 127 ? 114.377 48.267 16.376 1.00 26.22 140 ASN B CA 1
ATOM 2039 C C . ASN B 1 127 ? 115.091 47.328 17.369 1.00 27.88 140 ASN B C 1
ATOM 2040 O O . ASN B 1 127 ? 115.272 46.132 17.090 1.00 26.91 140 ASN B O 1
ATOM 2045 N N . GLN B 1 128 ? 115.484 47.860 18.525 1.00 30.24 141 GLN B N 1
ATOM 2046 C CA . GLN B 1 128 ? 116.222 47.079 19.515 1.00 33.44 141 GLN B CA 1
ATOM 2047 C C . GLN B 1 128 ? 115.501 45.837 20.025 1.00 34.59 141 GLN B C 1
ATOM 2048 O O . GLN B 1 128 ? 116.105 44.994 20.676 1.00 32.14 141 GLN B O 1
ATOM 2054 N N . ARG B 1 129 ? 114.221 45.707 19.699 1.00 36.16 142 ARG B N 1
ATOM 2055 C CA . ARG B 1 129 ? 113.431 44.557 20.137 1.00 37.43 142 ARG B CA 1
ATOM 2056 C C . ARG B 1 129 ? 113.369 43.457 19.086 1.00 35.72 142 ARG B C 1
ATOM 2057 O O . ARG B 1 129 ? 112.771 42.408 19.323 1.00 36.37 142 ARG B O 1
ATOM 2065 N N . GLY B 1 130 ? 113.974 43.696 17.927 1.00 34.80 143 GLY B N 1
ATOM 2066 C CA . GLY B 1 130 ? 113.941 42.699 16.872 1.00 31.80 143 GLY B CA 1
ATOM 2067 C C . GLY B 1 130 ? 112.692 42.767 15.996 1.00 32.02 143 GLY B C 1
ATOM 2068 O O . GLY B 1 130 ? 112.436 41.863 15.195 1.00 30.61 143 GLY B O 1
ATOM 2069 N N . GLU B 1 131 ? 111.895 43.821 16.169 1.00 31.04 144 GLU B N 1
ATOM 2070 C CA . GLU B 1 131 ? 110.687 44.011 15.374 1.00 30.71 144 GLU B CA 1
ATOM 2071 C C . GLU B 1 131 ? 111.021 44.840 14.128 1.00 27.59 144 GLU B C 1
ATOM 2072 O O . GLU B 1 131 ? 111.811 45.787 14.191 1.00 25.10 144 GLU B O 1
ATOM 2078 N N . VAL B 1 132 ? 110.403 44.476 13.009 1.00 25.86 145 VAL B N 1
ATOM 2079 C CA . VAL B 1 132 ? 110.586 45.163 11.743 1.00 22.62 145 VAL B CA 1
ATOM 2080 C C . VAL B 1 132 ? 109.774 46.465 11.736 1.00 22.50 145 VAL B C 1
ATOM 2081 O O . VAL B 1 132 ? 108.539 46.439 11.873 1.00 24.88 145 VAL B O 1
ATOM 2085 N N . VAL B 1 133 ? 110.446 47.610 11.628 1.00 20.58 146 VAL B N 1
ATOM 2086 C CA . VAL B 1 133 ? 109.676 48.846 11.554 1.00 18.36 146 VAL B CA 1
ATOM 2087 C C . VAL B 1 133 ? 109.446 49.235 10.092 1.00 19.15 146 VAL B C 1
ATOM 2088 O O . VAL B 1 133 ? 108.540 50.009 9.783 1.00 19.78 146 VAL B O 1
ATOM 2092 N N . GLN B 1 134 ? 110.242 48.658 9.192 1.00 18.52 147 GLN B N 1
ATOM 2093 C CA . GLN B 1 134 ? 110.099 48.900 7.757 1.00 17.59 147 GLN B CA 1
ATOM 2094 C C . GLN B 1 134 ? 110.770 47.800 6.960 1.00 18.87 147 GLN B C 1
ATOM 2095 O O . GLN B 1 134 ? 111.841 47.310 7.349 1.00 17.59 147 GLN B O 1
ATOM 2101 N N . ARG B 1 135 ? 110.114 47.397 5.871 1.00 18.43 148 ARG B N 1
ATOM 2102 C CA . ARG B 1 135 ? 110.689 46.428 4.948 1.00 21.35 148 ARG B CA 1
ATOM 2103 C C . ARG B 1 135 ? 110.630 47.109 3.583 1.00 20.04 148 ARG B C 1
ATOM 2104 O O . ARG B 1 135 ? 109.573 47.564 3.141 1.00 19.95 148 ARG B O 1
ATOM 2112 N N . SER B 1 136 ? 111.783 47.200 2.935 1.00 22.42 149 SER B N 1
ATOM 2113 C CA . SER B 1 136 ? 111.883 47.809 1.617 1.00 20.97 149 SER B CA 1
ATOM 2114 C C . SER B 1 136 ? 112.561 46.846 0.655 1.00 20.41 149 SER B C 1
ATOM 2115 O O . SER B 1 136 ? 113.774 46.656 0.715 1.00 20.09 149 SER B O 1
ATOM 2118 N N . THR B 1 137 ? 111.779 46.228 -0.228 1.00 21.38 150 THR B N 1
ATOM 2119 C CA . THR B 1 137 ? 112.326 45.301 -1.220 1.00 19.47 150 THR B CA 1
ATOM 2120 C C . THR B 1 137 ? 112.515 46.174 -2.477 1.00 22.29 150 THR B C 1
ATOM 2121 O O . THR B 1 137 ? 111.617 46.319 -3.314 1.00 19.91 150 THR B O 1
ATOM 2125 N N . ALA B 1 138 ? 113.713 46.735 -2.598 1.00 23.02 151 ALA B N 1
ATOM 2126 C CA . ALA B 1 138 ? 114.076 47.658 -3.664 1.00 22.21 151 ALA B CA 1
ATOM 2127 C C . ALA B 1 138 ? 114.765 47.110 -4.880 1.00 24.73 151 ALA B C 1
ATOM 2128 O O . ALA B 1 138 ? 115.553 46.175 -4.762 1.00 25.83 151 ALA B O 1
ATOM 2130 N N . LYS B 1 139 ? 114.475 47.694 -6.042 1.00 23.45 152 LYS B N 1
ATOM 2131 C CA . LYS B 1 139 ? 115.184 47.324 -7.268 1.00 24.41 152 LYS B CA 1
ATOM 2132 C C . LYS B 1 139 ? 116.201 48.466 -7.485 1.00 24.41 152 LYS B C 1
ATOM 2133 O O . LYS B 1 139 ? 115.816 49.639 -7.606 1.00 23.26 152 LYS B O 1
ATOM 2139 N N . VAL B 1 140 ? 117.493 48.150 -7.516 1.00 25.10 153 VAL B N 1
ATOM 2140 C CA . VAL B 1 140 ? 118.491 49.192 -7.739 1.00 25.99 153 VAL B CA 1
ATOM 2141 C C . VAL B 1 140 ? 119.364 48.905 -8.955 1.00 26.92 153 VAL B C 1
ATOM 2142 O O . VAL B 1 140 ? 119.642 47.746 -9.271 1.00 23.26 153 VAL B O 1
ATOM 2146 N N . VAL B 1 141 ? 119.753 49.973 -9.654 1.00 26.44 154 VAL B N 1
ATOM 2147 C CA . VAL B 1 141 ? 120.603 49.862 -10.840 1.00 27.92 154 VAL B CA 1
ATOM 2148 C C . VAL B 1 141 ? 122.086 49.797 -10.453 1.00 26.90 154 VAL B C 1
ATOM 2149 O O . VAL B 1 141 ? 122.650 50.753 -9.918 1.00 24.61 154 VAL B O 1
ATOM 2153 N N . VAL B 1 142 ? 122.723 48.660 -10.708 1.00 27.76 155 VAL B N 1
ATOM 2154 C CA . VAL B 1 142 ? 124.139 48.530 -10.386 1.00 27.11 155 VAL B CA 1
ATOM 2155 C C . VAL B 1 142 ? 124.961 48.255 -11.647 1.00 29.65 155 VAL B C 1
ATOM 2156 O O . VAL B 1 142 ? 124.685 47.317 -12.408 1.00 27.87 155 VAL B O 1
ATOM 2160 N N . PHE B 1 143 ? 125.967 49.088 -11.873 1.00 29.22 156 PHE B N 1
ATOM 2161 C CA . PHE B 1 143 ? 126.828 48.936 -13.036 1.00 30.46 156 PHE B CA 1
ATOM 2162 C C . PHE B 1 143 ? 128.050 48.091 -12.750 1.00 30.72 156 PHE B C 1
ATOM 2163 O O . PHE B 1 143 ? 128.473 47.947 -11.600 1.00 28.00 156 PHE B O 1
ATOM 2171 N N . ARG B 1 144 ? 128.579 47.491 -13.805 1.00 33.06 157 ARG B N 1
ATOM 2172 C CA . ARG B 1 144 ? 129.820 46.740 -13.714 1.00 36.73 157 ARG B CA 1
ATOM 2173 C C . ARG B 1 144 ? 130.944 47.747 -13.385 1.00 36.46 157 ARG B C 1
ATOM 2174 O O . ARG B 1 144 ? 130.810 48.961 -13.599 1.00 36.96 157 ARG B O 1
ATOM 2182 N N . ARG B 1 145 ? 132.047 47.236 -12.854 1.00 39.72 158 ARG B N 1
ATOM 2183 C CA . ARG B 1 145 ? 133.215 48.060 -12.585 1.00 42.54 158 ARG B CA 1
ATOM 2184 C C . ARG B 1 145 ? 133.683 48.568 -13.971 1.00 43.44 158 ARG B C 1
ATOM 2185 O O . ARG B 1 145 ? 133.939 47.782 -14.897 1.00 41.73 158 ARG B O 1
ATOM 2193 N N . PRO B 1 146 ? 133.791 49.892 -14.131 1.00 46.45 159 PRO B N 1
ATOM 2194 C CA . PRO B 1 146 ? 134.227 50.502 -15.390 1.00 47.66 159 PRO B CA 1
ATOM 2195 C C . PRO B 1 146 ? 135.578 49.937 -15.818 1.00 47.91 159 PRO B C 1
ATOM 2196 O O . PRO B 1 146 ? 136.417 49.619 -14.973 1.00 46.08 159 PRO B O 1
ATOM 2200 N N . LEU B 1 147 ? 135.771 49.788 -17.126 1.00 49.28 160 LEU B N 1
ATOM 2201 C CA . LEU B 1 147 ? 137.036 49.305 -17.670 1.00 52.08 160 LEU B CA 1
ATOM 2202 C C . LEU B 1 147 ? 138.150 50.294 -17.291 1.00 52.98 160 LEU B C 1
ATOM 2203 O O . LEU B 1 147 ? 138.030 51.504 -17.524 1.00 51.85 160 LEU B O 1
ATOM 2208 N N . GLU B 1 148 ? 139.226 49.780 -16.699 1.00 55.49 161 GLU B N 1
ATOM 2209 C CA . GLU B 1 148 ? 140.352 50.621 -16.297 1.00 59.23 161 GLU B CA 1
ATOM 2210 C C . GLU B 1 148 ? 141.065 51.190 -17.541 1.00 61.36 161 GLU B C 1
ATOM 2211 O O . GLU B 1 148 ? 140.759 52.332 -17.938 1.00 62.26 161 GLU B O 1
ATOM 2213 N N . LEU C 1 3 ? 99.681 30.465 -46.031 1.00 81.60 16 LEU C N 1
ATOM 2214 C CA . LEU C 1 3 ? 98.392 30.915 -46.646 1.00 82.42 16 LEU C CA 1
ATOM 2215 C C . LEU C 1 3 ? 98.424 32.434 -46.848 1.00 82.62 16 LEU C C 1
ATOM 2216 O O . LEU C 1 3 ? 98.698 33.192 -45.915 1.00 82.94 16 LEU C O 1
ATOM 2221 N N . PHE C 1 4 ? 98.119 32.866 -48.068 1.00 82.83 17 PHE C N 1
ATOM 2222 C CA . PHE C 1 4 ? 98.178 34.277 -48.438 1.00 82.94 17 PHE C CA 1
ATOM 2223 C C . PHE C 1 4 ? 96.883 34.813 -49.040 1.00 82.82 17 PHE C C 1
ATOM 2224 O O . PHE C 1 4 ? 95.856 34.143 -49.008 1.00 82.65 17 PHE C O 1
ATOM 2232 N N . LEU C 1 5 ? 96.950 36.016 -49.606 1.00 83.08 18 LEU C N 1
ATOM 2233 C CA . LEU C 1 5 ? 95.776 36.662 -50.189 1.00 84.32 18 LEU C CA 1
ATOM 2234 C C . LEU C 1 5 ? 95.174 35.897 -51.363 1.00 85.40 18 LEU C C 1
ATOM 2235 O O . LEU C 1 5 ? 93.984 36.032 -51.659 1.00 85.39 18 LEU C O 1
ATOM 2240 N N . GLU C 1 6 ? 96.000 35.089 -52.018 1.00 85.73 19 GLU C N 1
ATOM 2241 C CA . GLU C 1 6 ? 95.570 34.309 -53.171 1.00 86.01 19 GLU C CA 1
ATOM 2242 C C . GLU C 1 6 ? 94.721 33.107 -52.780 1.00 85.79 19 GLU C C 1
ATOM 2243 O O . GLU C 1 6 ? 93.730 32.787 -53.439 1.00 84.75 19 GLU C O 1
ATOM 2249 N N . ASP C 1 7 ? 95.109 32.454 -51.693 1.00 85.89 20 ASP C N 1
ATOM 2250 C CA . ASP C 1 7 ? 94.429 31.250 -51.231 1.00 86.33 20 ASP C CA 1
ATOM 2251 C C . ASP C 1 7 ? 93.111 31.540 -50.546 1.00 85.33 20 ASP C C 1
ATOM 2252 O O . ASP C 1 7 ? 92.356 30.624 -50.217 1.00 84.49 20 ASP C O 1
ATOM 2257 N N . LEU C 1 8 ? 92.830 32.820 -50.359 1.00 84.50 21 LEU C N 1
ATOM 2258 C CA . LEU C 1 8 ? 91.624 33.245 -49.669 1.00 84.16 21 LEU C CA 1
ATOM 2259 C C . LEU C 1 8 ? 90.479 33.673 -50.570 1.00 83.46 21 LEU C C 1
ATOM 2260 O O . LEU C 1 8 ? 90.698 34.214 -51.650 1.00 82.85 21 LEU C O 1
ATOM 2265 N N . ALA C 1 9 ? 89.257 33.401 -50.125 1.00 82.65 22 ALA C N 1
ATOM 2266 C CA . ALA C 1 9 ? 88.067 33.820 -50.858 1.00 82.10 22 ALA C CA 1
ATOM 2267 C C . ALA C 1 9 ? 86.799 33.700 -50.016 1.00 81.09 22 ALA C C 1
ATOM 2268 O O . ALA C 1 9 ? 86.650 32.763 -49.232 1.00 80.37 22 ALA C O 1
ATOM 2270 N N . VAL C 1 10 ? 85.899 34.668 -50.169 1.00 79.84 23 VAL C N 1
ATOM 2271 C CA . VAL C 1 10 ? 84.617 34.666 -49.464 1.00 78.80 23 VAL C CA 1
ATOM 2272 C C . VAL C 1 10 ? 84.054 33.234 -49.369 1.00 78.37 23 VAL C C 1
ATOM 2273 O O . VAL C 1 10 ? 84.155 32.446 -50.317 1.00 79.16 23 VAL C O 1
ATOM 2277 N N . GLY C 1 11 ? 83.478 32.910 -48.214 1.00 77.09 24 GLY C N 1
ATOM 2278 C CA . GLY C 1 11 ? 82.893 31.600 -47.998 1.00 76.26 24 GLY C CA 1
ATOM 2279 C C . GLY C 1 11 ? 83.801 30.631 -47.272 1.00 76.33 24 GLY C C 1
ATOM 2280 O O . GLY C 1 11 ? 83.334 29.693 -46.628 1.00 74.86 24 GLY C O 1
ATOM 2281 N N . ASP C 1 12 ? 85.102 30.866 -47.371 1.00 76.76 25 ASP C N 1
ATOM 2282 C CA . ASP C 1 12 ? 86.089 30.003 -46.740 1.00 77.55 25 ASP C CA 1
ATOM 2283 C C . ASP C 1 12 ? 85.928 29.854 -45.230 1.00 77.23 25 ASP C C 1
ATOM 2284 O O . ASP C 1 12 ? 86.065 30.819 -44.478 1.00 76.65 25 ASP C O 1
ATOM 2289 N N . ARG C 1 13 ? 85.611 28.642 -44.793 1.00 77.37 26 ARG C N 1
ATOM 2290 C CA . ARG C 1 13 ? 85.475 28.373 -43.370 1.00 78.33 26 ARG C CA 1
ATOM 2291 C 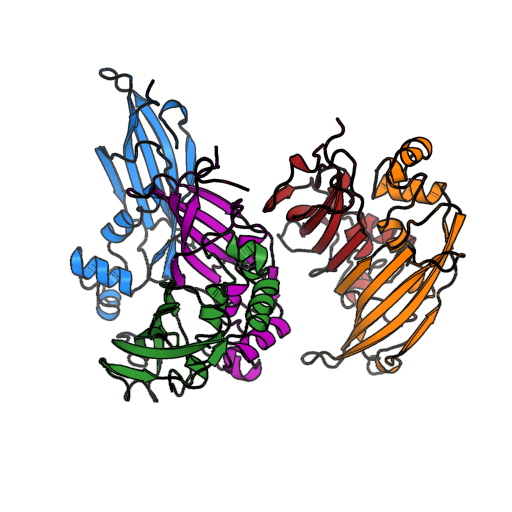C . ARG C 1 13 ? 86.785 27.831 -42.795 1.00 78.07 26 ARG C C 1
ATOM 2292 O O . ARG C 1 13 ? 87.540 27.135 -43.483 1.00 78.06 26 ARG C O 1
ATOM 2300 N N . PHE C 1 14 ? 87.087 28.215 -41.556 1.00 77.78 27 PHE C N 1
ATOM 2301 C CA . PHE C 1 14 ? 88.237 27.648 -40.861 1.00 76.99 27 PHE C CA 1
ATOM 2302 C C . PHE C 1 14 ? 87.748 27.131 -39.501 1.00 75.87 27 PHE C C 1
ATOM 2303 O O . PHE C 1 14 ? 86.581 27.315 -39.128 1.00 75.69 27 PHE C O 1
ATOM 2311 N N . ASP C 1 15 ? 88.632 26.459 -38.774 1.00 74.53 28 ASP C N 1
ATOM 2312 C CA . ASP C 1 15 ? 88.282 25.893 -37.479 1.00 73.10 28 ASP C CA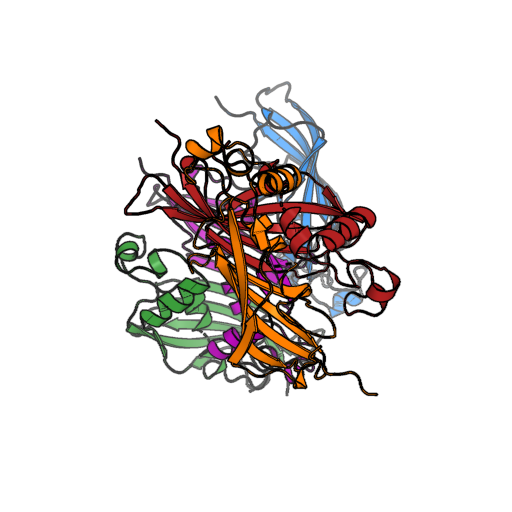 1
ATOM 2313 C C . ASP C 1 15 ? 89.538 25.655 -36.647 1.00 71.45 28 ASP C C 1
ATOM 2314 O O . ASP C 1 15 ? 90.564 25.206 -37.161 1.00 71.48 28 ASP C O 1
ATOM 2319 N N . SER C 1 16 ? 89.453 25.959 -35.360 1.00 69.49 29 SER C N 1
ATOM 2320 C CA . SER C 1 16 ? 90.584 25.790 -34.451 1.00 65.99 29 SER C CA 1
ATOM 2321 C C . SER C 1 16 ? 90.387 24.564 -33.569 1.00 65.39 29 SER C C 1
ATOM 2322 O O . SER C 1 16 ? 89.344 23.905 -33.612 1.00 63.23 29 SER C O 1
ATOM 2325 N N . ALA C 1 17 ? 91.405 24.264 -32.768 1.00 63.22 30 ALA C N 1
ATOM 2326 C CA . ALA C 1 17 ? 91.337 23.163 -31.812 1.00 60.94 30 ALA C CA 1
ATOM 2327 C C . ALA C 1 17 ? 90.357 23.567 -30.690 1.00 60.81 30 ALA C C 1
ATOM 2328 O O . ALA C 1 17 ? 89.783 24.665 -30.695 1.00 60.31 30 ALA C O 1
ATOM 2330 N N . ARG C 1 18 ? 90.165 22.667 -29.731 1.00 58.94 31 ARG C N 1
ATOM 2331 C CA . ARG C 1 18 ? 89.295 22.946 -28.601 1.00 58.99 31 ARG C CA 1
ATOM 2332 C C . ARG C 1 18 ? 90.158 23.380 -27.413 1.00 58.39 31 ARG C C 1
ATOM 2333 O O . ARG C 1 18 ? 91.369 23.142 -27.383 1.00 59.12 31 ARG C O 1
ATOM 2341 N N . HIS C 1 19 ? 89.536 24.058 -26.457 1.00 56.15 32 HIS C N 1
ATOM 2342 C CA . HIS C 1 19 ? 90.225 24.518 -25.259 1.00 55.04 32 HIS C CA 1
ATOM 2343 C C . HIS C 1 19 ? 89.227 24.517 -24.109 1.00 53.62 32 HIS C C 1
ATOM 2344 O O . HIS C 1 19 ? 88.175 25.150 -24.183 1.00 55.16 32 HIS C O 1
ATOM 2351 N N . ARG C 1 20 ? 89.557 23.790 -23.050 1.00 53.51 33 ARG C N 1
ATOM 2352 C CA . ARG C 1 20 ? 88.681 23.704 -21.894 1.00 52.76 33 ARG C CA 1
ATOM 2353 C C . ARG C 1 20 ? 88.981 24.847 -20.949 1.00 50.73 33 ARG C C 1
ATOM 2354 O O . ARG C 1 20 ? 90.137 25.144 -20.670 1.00 52.06 33 ARG C O 1
ATOM 2362 N N . VAL C 1 21 ? 87.927 25.501 -20.481 1.00 50.66 34 VAL C N 1
ATOM 2363 C CA . VAL C 1 21 ? 88.064 26.608 -19.549 1.00 48.45 34 VAL C CA 1
ATOM 2364 C C . VAL C 1 21 ? 87.774 26.172 -18.121 1.00 48.27 34 VAL C C 1
ATOM 2365 O O . VAL C 1 21 ? 86.626 25.874 -17.776 1.00 47.90 34 VAL C O 1
ATOM 2369 N N . GLU C 1 22 ? 88.816 26.147 -17.296 1.00 48.01 35 GLU C N 1
ATOM 2370 C CA . GLU C 1 22 ? 88.683 25.770 -15.894 1.00 46.65 35 GLU C CA 1
ATOM 2371 C C . GLU C 1 22 ? 88.426 27.018 -15.036 1.00 43.11 35 GLU C C 1
ATOM 2372 O O . GLU C 1 22 ? 88.830 28.129 -15.388 1.00 42.05 35 GLU C O 1
ATOM 2378 N N . ALA C 1 23 ? 87.734 26.828 -13.918 1.00 40.34 36 ALA C N 1
ATOM 2379 C CA . ALA C 1 23 ? 87.395 27.921 -13.009 1.00 36.86 36 ALA C CA 1
ATOM 2380 C C . ALA C 1 23 ? 88.593 28.636 -12.417 1.00 39.40 36 ALA C C 1
ATOM 2381 O O . ALA C 1 23 ? 88.509 29.819 -12.068 1.00 38.14 36 ALA C O 1
ATOM 2383 N N . ALA C 1 24 ? 89.692 27.901 -12.256 1.00 38.51 37 ALA C N 1
ATOM 2384 C CA . ALA C 1 24 ? 90.911 28.459 -11.677 1.00 38.15 37 ALA C CA 1
ATOM 2385 C C . ALA C 1 24 ? 91.518 29.481 -12.625 1.00 35.04 37 ALA C C 1
ATOM 2386 O O . ALA C 1 24 ? 91.992 30.536 -12.196 1.00 34.03 37 ALA C O 1
ATOM 2388 N N . ALA C 1 25 ? 91.500 29.161 -13.916 1.00 33.90 38 ALA C N 1
ATOM 2389 C CA . ALA C 1 25 ? 92.026 30.065 -14.929 1.00 35.53 38 ALA C CA 1
ATOM 2390 C C . ALA C 1 25 ? 91.121 31.299 -15.033 1.00 37.62 38 ALA C C 1
ATOM 2391 O O . ALA C 1 25 ? 91.600 32.406 -15.290 1.00 38.51 38 ALA C O 1
ATOM 2393 N N . ILE C 1 26 ? 89.819 31.103 -14.827 1.00 37.57 39 ILE C N 1
ATOM 2394 C CA . ILE C 1 26 ? 88.851 32.194 -14.878 1.00 36.21 39 ILE C CA 1
ATOM 2395 C C . ILE C 1 26 ? 89.188 33.255 -13.835 1.00 35.08 39 ILE C C 1
ATOM 2396 O O . ILE C 1 26 ? 89.234 34.443 -14.153 1.00 35.73 39 ILE C O 1
ATOM 2401 N N . LYS C 1 27 ? 89.457 32.832 -12.603 1.00 33.87 40 LYS C N 1
ATOM 2402 C CA . LYS C 1 27 ? 89.760 33.780 -11.530 1.00 35.25 40 LYS C CA 1
ATOM 2403 C C . LYS C 1 27 ? 91.160 34.353 -11.609 1.00 34.31 40 LYS C C 1
ATOM 2404 O O . LYS C 1 27 ? 91.436 35.398 -11.019 1.00 33.60 40 LYS C O 1
ATOM 2410 N N . ALA C 1 28 ? 92.052 33.649 -12.305 1.00 33.82 41 ALA C N 1
ATOM 2411 C CA . ALA C 1 28 ? 93.422 34.124 -12.461 1.00 33.74 41 ALA C CA 1
ATOM 2412 C C . ALA C 1 28 ? 93.421 35.286 -13.457 1.00 33.52 41 ALA C C 1
ATOM 2413 O O . ALA C 1 28 ? 94.030 36.328 -13.203 1.00 34.82 41 ALA C O 1
ATOM 2415 N N . PHE C 1 29 ? 92.748 35.112 -14.591 1.00 31.15 42 PHE C N 1
ATOM 2416 C CA . PHE C 1 29 ? 92.675 36.192 -15.565 1.00 31.82 42 PHE C CA 1
ATOM 2417 C C . PHE C 1 29 ? 91.906 37.369 -14.952 1.00 29.71 42 PHE C C 1
ATOM 2418 O O . PHE C 1 29 ? 92.339 38.510 -15.062 1.00 29.63 42 PHE C O 1
ATOM 2426 N N . ALA C 1 30 ? 90.786 37.087 -14.286 1.00 30.60 43 ALA C N 1
ATOM 2427 C CA . ALA C 1 30 ? 89.964 38.141 -13.695 1.00 29.15 43 ALA C CA 1
ATOM 2428 C C . ALA C 1 30 ? 90.640 38.895 -12.557 1.00 29.38 43 ALA C C 1
ATOM 2429 O O . ALA C 1 30 ? 90.439 40.098 -12.398 1.00 29.85 43 ALA C O 1
ATOM 2431 N N . GLY C 1 31 ? 91.420 38.178 -11.756 1.00 30.51 44 GLY C N 1
ATOM 2432 C CA . GLY C 1 31 ? 92.135 38.812 -10.663 1.00 31.28 44 GLY C CA 1
ATOM 2433 C C . GLY C 1 31 ? 93.108 39.842 -11.213 1.00 31.66 44 GLY C C 1
ATOM 2434 O O . GLY C 1 31 ? 93.355 40.875 -10.589 1.00 30.74 44 GLY C O 1
ATOM 2435 N N . GLU C 1 32 ? 93.647 39.572 -12.395 1.00 33.04 45 GLU C N 1
ATOM 2436 C CA . GLU C 1 32 ? 94.595 40.483 -13.014 1.00 35.99 45 GLU C CA 1
ATOM 2437 C C . GLU C 1 32 ? 93.976 41.559 -13.912 1.00 33.95 45 GLU C C 1
ATOM 2438 O O . GLU C 1 32 ? 94.417 42.708 -13.893 1.00 33.78 45 GLU C O 1
ATOM 2444 N N . PHE C 1 33 ? 92.921 41.216 -14.646 1.00 32.36 46 PHE C N 1
ATOM 2445 C CA . PHE C 1 33 ? 92.353 42.151 -15.611 1.00 30.59 46 PHE C CA 1
ATOM 2446 C C . PHE C 1 33 ? 90.882 42.552 -15.498 1.00 31.00 46 PHE C C 1
ATOM 2447 O O . PHE C 1 33 ? 90.466 43.525 -16.119 1.00 30.94 46 PHE C O 1
ATOM 2455 N N . ASP C 1 34 ? 90.092 41.820 -14.725 1.00 33.12 47 ASP C N 1
ATOM 2456 C CA . ASP C 1 34 ? 88.672 42.139 -14.584 1.00 33.31 47 ASP C CA 1
ATOM 2457 C C . ASP C 1 34 ? 88.264 41.777 -13.156 1.00 33.43 47 ASP C C 1
ATOM 2458 O O . ASP C 1 34 ? 87.422 40.902 -12.933 1.00 32.07 47 ASP C O 1
ATOM 2463 N N . PRO C 1 35 ? 88.850 42.470 -12.165 1.00 34.23 48 PRO C N 1
ATOM 2464 C CA . PRO C 1 35 ? 88.618 42.275 -10.729 1.00 34.64 48 PRO C CA 1
ATOM 2465 C C . PRO C 1 35 ? 87.202 42.526 -10.204 1.00 31.98 48 PRO C C 1
ATOM 2466 O O . PRO C 1 35 ? 87.002 43.363 -9.324 1.00 31.49 48 PRO C O 1
ATOM 2470 N N . GLN C 1 36 ? 86.237 41.784 -10.738 1.00 29.47 49 GLN C N 1
ATOM 2471 C CA . GLN C 1 36 ? 84.845 41.919 -10.309 1.00 32.59 49 GLN C CA 1
ATOM 2472 C C . GLN C 1 36 ? 84.353 40.669 -9.584 1.00 31.35 49 GLN C C 1
ATOM 2473 O O . GLN C 1 36 ? 84.683 39.545 -9.969 1.00 30.15 49 GLN C O 1
ATOM 2479 N N . PRO C 1 37 ? 83.545 40.852 -8.527 1.00 33.97 50 PRO C N 1
ATOM 2480 C CA . PRO C 1 37 ? 83.015 39.727 -7.750 1.00 35.58 50 PRO C CA 1
ATOM 2481 C C . PRO C 1 37 ? 82.430 38.570 -8.556 1.00 38.83 50 PRO C C 1
ATOM 2482 O O . PRO C 1 37 ? 82.720 37.404 -8.254 1.00 43.76 50 PRO C O 1
ATOM 2486 N N . PHE C 1 38 ? 81.637 38.866 -9.584 1.00 38.03 51 PHE C N 1
ATOM 2487 C CA . PHE C 1 38 ? 81.043 37.788 -10.361 1.00 37.93 51 PHE C CA 1
ATOM 2488 C C . PHE C 1 38 ? 82.049 37.024 -11.221 1.00 39.12 51 PHE C C 1
ATOM 2489 O O . PHE C 1 38 ? 81.721 35.984 -11.807 1.00 38.63 51 PHE C O 1
ATOM 2497 N N . HIS C 1 39 ? 83.284 37.520 -11.278 1.00 39.68 52 HIS C N 1
ATOM 2498 C CA . HIS C 1 39 ? 84.344 36.816 -12.012 1.00 41.25 52 HIS C CA 1
ATOM 2499 C C . HIS C 1 39 ? 85.413 36.225 -11.077 1.00 40.40 52 HIS C C 1
ATOM 2500 O O . HIS C 1 39 ? 86.285 35.479 -11.525 1.00 38.57 52 HIS C O 1
ATOM 2507 N N . LEU C 1 40 ? 85.316 36.521 -9.784 1.00 42.74 53 LEU C N 1
ATOM 2508 C CA . LEU C 1 40 ? 86.288 36.060 -8.792 1.00 45.30 53 LEU C CA 1
ATOM 2509 C C . LEU C 1 40 ? 85.735 35.091 -7.754 1.00 48.51 53 LEU C C 1
ATOM 2510 O O . LEU C 1 40 ? 86.442 34.200 -7.276 1.00 48.62 53 LEU C O 1
ATOM 2515 N N . ASP C 1 41 ? 84.452 35.244 -7.451 1.00 50.95 54 ASP C N 1
ATOM 2516 C CA . ASP C 1 41 ? 83.824 34.496 -6.374 1.00 52.70 54 ASP C CA 1
ATOM 2517 C C . ASP C 1 41 ? 82.575 33.706 -6.746 1.00 53.24 54 ASP C C 1
ATOM 2518 O O . ASP C 1 41 ? 81.592 34.271 -7.214 1.00 51.03 54 ASP C O 1
ATOM 2523 N N . GLU C 1 42 ? 82.630 32.400 -6.523 1.00 53.82 55 GLU C N 1
ATOM 2524 C CA . GLU C 1 42 ? 81.519 31.501 -6.814 1.00 52.95 55 GLU C CA 1
ATOM 2525 C C . GLU C 1 42 ? 80.199 31.936 -6.165 1.00 52.39 55 GLU C C 1
ATOM 2526 O O . GLU C 1 42 ? 79.137 31.869 -6.793 1.00 50.47 55 GLU C O 1
ATOM 2532 N N . GLU C 1 43 ? 80.269 32.376 -4.911 1.00 52.25 56 GLU C N 1
ATOM 2533 C CA . GLU C 1 43 ? 79.084 32.802 -4.171 1.00 52.42 56 GLU C CA 1
ATOM 2534 C C . GLU C 1 43 ? 78.540 34.146 -4.615 1.00 52.71 56 GLU C C 1
ATOM 2535 O O . GLU C 1 43 ? 77.328 34.307 -4.757 1.00 54.95 56 GLU C O 1
ATOM 2537 N N . ALA C 1 44 ? 79.423 35.114 -4.823 1.00 51.58 57 ALA C N 1
ATOM 2538 C CA . ALA C 1 44 ? 78.985 36.436 -5.254 1.00 50.43 57 ALA C CA 1
ATOM 2539 C C . ALA C 1 44 ? 78.443 36.401 -6.682 1.00 49.62 57 ALA C C 1
ATOM 2540 O O . ALA C 1 44 ? 77.604 37.224 -7.050 1.00 49.31 57 ALA C O 1
ATOM 2542 N N . ALA C 1 45 ? 78.899 35.435 -7.476 1.00 49.62 58 ALA C N 1
ATOM 2543 C CA . ALA C 1 45 ? 78.463 35.326 -8.862 1.00 51.63 58 ALA C CA 1
ATOM 2544 C C . ALA C 1 45 ? 77.047 34.773 -8.980 1.00 54.99 58 ALA C C 1
ATOM 2545 O O . ALA C 1 45 ? 76.285 35.201 -9.851 1.00 53.64 58 ALA C O 1
ATOM 2547 N N . ARG C 1 46 ? 76.688 33.831 -8.108 1.00 56.89 59 ARG C N 1
ATOM 2548 C CA . ARG C 1 46 ? 75.340 33.276 -8.149 1.00 60.32 59 ARG C CA 1
ATOM 2549 C C . ARG C 1 46 ? 74.315 34.367 -7.782 1.00 60.51 59 ARG C C 1
ATOM 2550 O O . ARG C 1 46 ? 73.151 34.279 -8.163 1.00 61.89 59 ARG C O 1
ATOM 2558 N N . HIS C 1 47 ? 74.758 35.414 -7.087 1.00 60.71 60 HIS C N 1
ATOM 2559 C CA . HIS C 1 47 ? 73.871 36.511 -6.700 1.00 60.81 60 HIS C CA 1
ATOM 2560 C C . HIS C 1 47 ? 73.919 37.685 -7.676 1.00 60.00 60 HIS C C 1
ATOM 2561 O O . HIS C 1 47 ? 73.656 38.828 -7.298 1.00 60.33 60 HIS C O 1
ATOM 2568 N N . SER C 1 48 ? 74.224 37.403 -8.936 1.00 57.97 61 SER C N 1
ATOM 2569 C CA . SER C 1 48 ? 74.336 38.459 -9.935 1.00 55.69 61 SER C CA 1
ATOM 2570 C C . SER C 1 48 ? 73.611 38.094 -11.227 1.00 56.55 61 SER C C 1
ATOM 2571 O O . SER C 1 48 ? 73.054 37.003 -11.347 1.00 55.58 61 SER C O 1
ATOM 2574 N N . LEU C 1 49 ? 73.601 39.023 -12.179 1.00 55.67 62 LEU C N 1
ATOM 2575 C CA . LEU C 1 49 ? 72.996 38.779 -13.486 1.00 54.87 62 LEU C CA 1
ATOM 2576 C C . LEU C 1 49 ? 73.509 37.464 -14.092 1.00 55.05 62 LEU C C 1
ATOM 2577 O O . LEU C 1 49 ? 72.864 36.878 -14.969 1.00 54.10 62 LEU C O 1
ATOM 2582 N N . PHE C 1 50 ? 74.673 37.005 -13.640 1.00 53.27 63 PHE C N 1
ATOM 2583 C CA . PHE C 1 50 ? 75.263 35.782 -14.179 1.00 50.97 63 PHE C CA 1
ATOM 2584 C C . PHE C 1 50 ? 74.761 34.506 -13.498 1.00 50.50 63 PHE C C 1
ATOM 2585 O O . PHE C 1 50 ? 74.743 33.440 -14.116 1.00 48.57 63 PHE C O 1
ATOM 2593 N N . GLY C 1 51 ? 74.339 34.631 -12.240 1.00 49.22 64 GLY C N 1
ATOM 2594 C CA . GLY C 1 51 ? 73.871 33.481 -11.481 1.00 53.72 64 GLY C CA 1
ATOM 2595 C C . GLY C 1 51 ? 74.888 32.342 -11.470 1.00 55.84 64 GLY C C 1
ATOM 2596 O O . GLY C 1 51 ? 74.550 31.196 -11.786 1.00 57.78 64 GLY C O 1
ATOM 2597 N N . GLY C 1 52 ? 76.132 32.646 -11.098 1.00 55.83 65 GLY C N 1
ATOM 2598 C CA . GLY C 1 52 ? 77.177 31.634 -11.081 1.00 53.02 65 GLY C CA 1
ATOM 2599 C C . GLY C 1 52 ? 78.431 32.124 -11.788 1.00 52.73 65 GLY C C 1
ATOM 2600 O O . GLY C 1 52 ? 78.361 32.957 -12.696 1.00 52.36 65 GLY C O 1
ATOM 2601 N N . LEU C 1 53 ? 79.576 31.595 -11.373 1.00 50.04 66 LEU C N 1
ATOM 2602 C CA . LEU C 1 53 ? 80.869 31.967 -11.934 1.00 45.69 66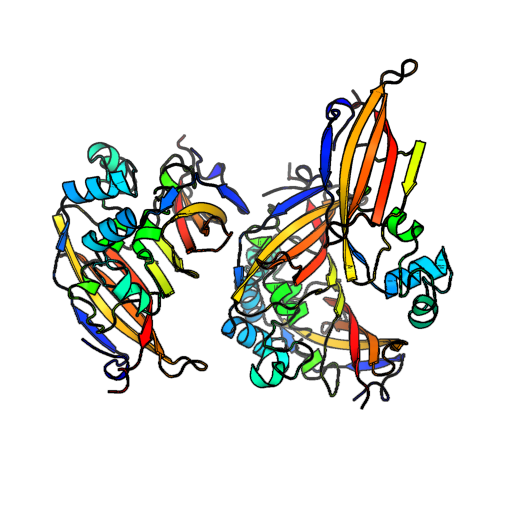 LEU C CA 1
ATOM 2603 C C . LEU C 1 53 ? 80.866 32.077 -13.447 1.00 43.77 66 LEU C C 1
ATOM 2604 O O . LEU C 1 53 ? 80.402 31.172 -14.134 1.00 43.78 66 LEU C O 1
ATOM 2609 N N . ALA C 1 54 ? 81.387 33.181 -13.968 1.00 40.81 67 ALA C N 1
ATOM 2610 C CA . ALA C 1 54 ? 81.468 33.355 -15.410 1.00 38.23 67 ALA C CA 1
ATOM 2611 C C . ALA C 1 54 ? 82.810 33.961 -15.766 1.00 35.16 67 ALA C C 1
ATOM 2612 O O . ALA C 1 54 ? 83.400 34.692 -14.972 1.00 35.50 67 ALA C O 1
ATOM 2614 N N . ALA C 1 55 ? 83.306 33.624 -16.950 1.00 35.16 68 ALA C N 1
ATOM 2615 C CA . ALA C 1 55 ? 84.561 34.173 -17.440 1.00 34.34 68 ALA C CA 1
ATOM 2616 C C . ALA C 1 55 ? 84.326 35.614 -17.889 1.00 35.26 68 ALA C C 1
ATOM 2617 O O . ALA C 1 55 ? 83.253 35.955 -18.407 1.00 34.05 68 ALA C O 1
ATOM 2619 N N . SER C 1 56 ? 85.320 36.463 -17.674 1.00 32.66 69 SER C N 1
ATOM 2620 C CA . SER C 1 56 ? 85.241 37.838 -18.149 1.00 32.13 69 SER C CA 1
ATOM 2621 C C . SER C 1 56 ? 85.183 37.768 -19.696 1.00 31.63 69 SER C C 1
ATOM 2622 O O . SER C 1 56 ? 85.869 36.940 -20.328 1.00 30.87 69 SER C O 1
ATOM 2625 N N . GLY C 1 57 ? 84.353 38.628 -20.289 1.00 31.66 70 GLY C N 1
ATOM 2626 C CA . GLY C 1 57 ? 84.233 38.697 -21.737 1.00 28.15 70 GLY C CA 1
ATOM 2627 C C . GLY C 1 57 ? 85.616 38.834 -22.351 1.00 29.93 70 GLY C C 1
ATOM 2628 O O . GLY C 1 57 ? 85.922 38.211 -23.375 1.00 30.95 70 GLY C O 1
ATOM 2629 N N . TRP C 1 58 ? 86.464 39.642 -21.714 1.00 29.89 71 TRP C N 1
ATOM 2630 C CA . TRP C 1 58 ? 87.828 39.850 -22.188 1.00 30.66 71 TRP C CA 1
ATOM 2631 C C . TRP C 1 58 ? 88.713 38.608 -22.037 1.00 28.81 71 TRP C C 1
ATOM 2632 O O . TRP C 1 58 ? 89.706 38.468 -22.758 1.00 32.60 71 TRP C O 1
ATOM 2643 N N . HIS C 1 59 ? 88.361 37.715 -21.110 1.00 27.87 72 HIS C N 1
ATOM 2644 C CA . HIS C 1 59 ? 89.106 36.458 -20.918 1.00 29.82 72 HIS C CA 1
ATOM 2645 C C . HIS C 1 59 ? 88.727 35.543 -22.118 1.00 32.88 72 HIS C C 1
ATOM 2646 O O . HIS C 1 59 ? 89.600 34.953 -22.758 1.00 33.13 72 HIS C O 1
ATOM 2653 N N . THR C 1 60 ? 87.430 35.457 -22.427 1.00 35.37 73 THR C N 1
ATOM 2654 C CA . THR C 1 60 ? 86.932 34.679 -23.566 1.00 35.74 73 THR C CA 1
ATOM 2655 C C . THR C 1 60 ? 87.561 35.272 -24.845 1.00 35.27 73 THR C C 1
ATOM 2656 O O . THR C 1 60 ? 87.984 34.540 -25.741 1.00 36.03 73 THR C O 1
ATOM 2660 N N . ALA C 1 61 ? 87.635 36.600 -24.918 1.00 36.09 74 ALA C N 1
ATOM 2661 C CA . ALA C 1 61 ? 88.222 37.267 -26.077 1.00 35.76 74 ALA C CA 1
ATOM 2662 C C . ALA C 1 61 ? 89.691 36.860 -26.237 1.00 35.02 74 ALA C C 1
ATOM 2663 O O . ALA C 1 61 ? 90.148 36.607 -27.352 1.00 36.61 74 ALA C O 1
ATOM 2665 N N . ALA C 1 62 ? 90.425 36.790 -25.125 1.00 35.57 75 ALA C N 1
ATOM 2666 C CA . ALA C 1 62 ? 91.844 36.414 -25.150 1.00 35.12 75 ALA C CA 1
ATOM 2667 C C . ALA C 1 62 ? 92.008 34.948 -25.557 1.00 35.76 75 ALA C C 1
ATOM 2668 O O . ALA C 1 62 ? 92.857 34.612 -26.389 1.00 34.95 75 ALA C O 1
ATOM 2670 N N . ILE C 1 63 ? 91.213 34.075 -24.948 1.00 35.53 76 ILE C N 1
ATOM 2671 C CA . ILE C 1 63 ? 91.231 32.657 -25.293 1.00 36.26 76 ILE C CA 1
ATOM 2672 C C . ILE C 1 63 ? 90.952 32.501 -26.807 1.00 37.98 76 ILE C C 1
ATOM 2673 O O . ILE C 1 63 ? 91.599 31.706 -27.492 1.00 36.84 76 ILE C O 1
ATOM 2678 N N . THR C 1 64 ? 90.005 33.283 -27.325 1.00 37.72 77 THR C N 1
ATOM 2679 C CA . THR C 1 64 ? 89.631 33.199 -28.736 1.00 38.36 77 THR C CA 1
ATOM 2680 C C . THR C 1 64 ? 90.797 33.513 -29.665 1.00 39.84 77 THR C C 1
ATOM 2681 O O . THR C 1 64 ? 91.004 32.829 -30.670 1.00 40.19 77 THR C O 1
ATOM 2693 N N . ARG C 1 66 ? 93.960 33.227 -28.924 1.00 42.93 79 ARG C N 1
ATOM 2694 C CA . ARG C 1 66 ? 94.970 32.182 -28.766 1.00 45.70 79 ARG C CA 1
ATOM 2695 C C . ARG C 1 66 ? 94.714 31.096 -29.826 1.00 44.79 79 ARG C C 1
ATOM 2696 O O . ARG C 1 66 ? 95.594 30.794 -30.632 1.00 44.60 79 ARG C O 1
ATOM 2704 N N . LEU C 1 67 ? 93.507 30.531 -29.833 1.00 43.87 80 LEU C N 1
ATOM 2705 C CA . LEU C 1 67 ? 93.147 29.488 -30.794 1.00 44.82 80 LEU C CA 1
ATOM 2706 C C . LEU C 1 67 ? 93.342 29.966 -32.240 1.00 46.05 80 LEU C C 1
ATOM 2707 O O . LEU C 1 67 ? 93.883 29.240 -33.073 1.00 46.62 80 LEU C O 1
ATOM 2712 N N . LEU C 1 68 ? 92.901 31.185 -32.530 1.00 46.82 81 LEU C N 1
ATOM 2713 C CA . LEU C 1 68 ? 93.042 31.767 -33.859 1.00 47.78 81 LEU C CA 1
ATOM 2714 C C . LEU C 1 68 ? 94.505 31.790 -34.315 1.00 48.35 81 LEU C C 1
ATOM 2715 O O . LEU C 1 68 ? 94.818 31.490 -35.465 1.00 47.10 81 LEU C O 1
ATOM 2720 N N . VAL C 1 69 ? 95.404 32.148 -33.416 1.00 50.29 82 VAL C N 1
ATOM 2721 C CA . VAL C 1 69 ? 96.807 32.199 -33.770 1.00 52.46 82 VAL C CA 1
ATOM 2722 C C . VAL C 1 69 ? 97.399 30.811 -33.978 1.00 54.52 82 VAL C C 1
ATOM 2723 O O . VAL C 1 69 ? 98.069 30.549 -34.982 1.00 53.47 82 VAL C O 1
ATOM 2727 N N . THR C 1 70 ? 97.106 29.912 -33.045 1.00 55.90 83 THR C N 1
ATOM 2728 C CA . THR C 1 70 ? 97.695 28.588 -33.068 1.00 58.55 83 THR C CA 1
ATOM 2729 C C . THR C 1 70 ? 97.115 27.594 -34.044 1.00 60.89 83 THR C C 1
ATOM 2730 O O . THR C 1 70 ? 97.839 26.764 -34.595 1.00 62.28 83 THR C O 1
ATOM 2734 N N . SER C 1 71 ? 95.812 27.711 -34.306 1.00 61.07 84 SER C N 1
ATOM 2735 C CA . SER C 1 71 ? 95.168 26.790 -35.238 1.00 63.09 84 SER C CA 1
ATOM 2736 C C . SER C 1 71 ? 93.921 27.323 -35.947 1.00 64.51 84 SER C C 1
ATOM 2737 O O . SER C 1 71 ? 93.554 26.836 -37.016 1.00 64.16 84 SER C O 1
ATOM 2740 N N . GLY C 1 72 ? 93.280 28.325 -35.355 1.00 66.67 85 GLY C N 1
ATOM 2741 C CA . GLY C 1 72 ? 92.063 28.881 -35.924 1.00 68.73 85 GLY C CA 1
ATOM 2742 C C . GLY C 1 72 ? 92.116 29.515 -37.302 1.00 70.07 85 GLY C C 1
ATOM 2743 O O . GLY C 1 72 ? 91.197 29.330 -38.096 1.00 70.49 85 GLY C O 1
ATOM 2744 N N . LEU C 1 73 ? 93.171 30.271 -37.587 1.00 71.67 86 LEU C N 1
ATOM 2745 C CA . LEU C 1 73 ? 93.309 30.939 -38.878 1.00 73.61 86 LEU C CA 1
ATOM 2746 C C . LEU C 1 73 ? 94.739 30.791 -39.385 1.00 74.98 86 LEU C C 1
ATOM 2747 O O . LEU C 1 73 ? 95.620 31.572 -39.026 1.00 75.12 86 LEU C O 1
ATOM 2752 N N . PRO C 1 74 ? 94.984 29.785 -40.235 1.00 76.45 87 PRO C N 1
ATOM 2753 C CA . PRO C 1 74 ? 96.303 29.503 -40.807 1.00 77.10 87 PRO C CA 1
ATOM 2754 C C . PRO C 1 74 ? 96.846 30.575 -41.743 1.00 77.84 87 PRO C C 1
ATOM 2755 O O . PRO C 1 74 ? 96.895 30.368 -42.953 1.00 79.08 87 PRO C O 1
ATOM 2759 N N . LEU C 1 75 ? 97.252 31.715 -41.195 1.00 77.80 88 LEU C N 1
ATOM 2760 C CA . LEU C 1 75 ? 97.810 32.777 -42.024 1.00 77.58 88 LEU C CA 1
ATOM 2761 C C . LEU C 1 75 ? 99.329 32.706 -41.941 1.00 78.10 88 LEU C C 1
ATOM 2762 O O . LEU C 1 75 ? 99.897 32.607 -40.854 1.00 78.36 88 LEU C O 1
ATOM 2767 N N . ALA C 1 76 ? 99.957 32.738 -43.136 1.00 78.34 89 ALA C N 1
ATOM 2768 C CA . ALA C 1 76 ? 101.402 32.639 -43.214 1.00 78.67 89 ALA C CA 1
ATOM 2769 C C . ALA C 1 76 ? 102.144 33.779 -42.551 1.00 78.98 89 ALA C C 1
ATOM 2770 O O . ALA C 1 76 ? 103.211 33.576 -41.969 1.00 79.80 89 ALA C O 1
ATOM 2772 N N . GLN C 1 77 ? 101.558 34.969 -42.612 1.00 78.36 90 GLN C N 1
ATOM 2773 C CA . GLN C 1 77 ? 102.203 36.157 -42.081 1.00 77.70 90 GLN C CA 1
ATOM 2774 C C . GLN C 1 77 ? 101.666 36.693 -40.764 1.00 75.60 90 GLN C C 1
ATOM 2775 O O . GLN C 1 77 ? 102.154 37.700 -40.244 1.00 75.94 90 GLN C O 1
ATOM 2781 N N . GLY C 1 78 ? 100.657 36.010 -40.239 1.00 72.90 91 GLY C N 1
ATOM 2782 C CA . GLY C 1 78 ? 100.092 36.389 -38.959 1.00 70.16 91 GLY C CA 1
ATOM 2783 C C . GLY C 1 78 ? 98.750 37.073 -38.987 1.00 68.39 91 GLY C C 1
ATOM 2784 O O . GLY C 1 78 ? 98.190 37.302 -40.053 1.00 67.53 91 GLY C O 1
ATOM 2785 N N . ILE C 1 79 ? 98.240 37.408 -37.807 1.00 66.35 92 ILE C N 1
ATOM 2786 C CA . ILE C 1 79 ? 96.954 38.077 -37.702 1.00 62.52 92 ILE C CA 1
ATOM 2787 C C . ILE C 1 79 ? 97.156 39.516 -37.222 1.00 61.49 92 ILE C C 1
ATOM 2788 O O . ILE C 1 79 ? 97.432 39.759 -36.045 1.00 59.02 92 ILE C O 1
ATOM 2793 N N . ILE C 1 80 ? 97.046 40.465 -38.147 1.00 60.50 93 ILE C N 1
ATOM 2794 C CA . ILE C 1 80 ? 97.191 41.878 -37.812 1.00 60.82 93 ILE C CA 1
ATOM 2795 C C . ILE C 1 80 ? 95.833 42.569 -37.992 1.00 61.01 93 ILE C C 1
ATOM 2796 O O . ILE C 1 80 ? 95.466 43.001 -39.092 1.00 60.24 93 ILE C O 1
ATOM 2801 N N . GLY C 1 81 ? 95.096 42.667 -36.890 1.00 61.39 94 GLY C N 1
ATOM 2802 C CA . GLY C 1 81 ? 93.782 43.279 -36.922 1.00 60.35 94 GLY C CA 1
ATOM 2803 C C . GLY C 1 81 ? 93.743 44.771 -36.692 1.00 58.50 94 GLY C C 1
ATOM 2804 O O . GLY C 1 81 ? 94.479 45.298 -35.857 1.00 58.69 94 GLY C O 1
ATOM 2805 N N . ALA C 1 82 ? 92.908 45.460 -37.463 1.00 56.52 95 ALA C N 1
ATOM 2806 C CA . ALA C 1 82 ? 92.756 46.903 -37.308 1.00 54.27 95 ALA C CA 1
ATOM 2807 C C . ALA C 1 82 ? 91.584 47.187 -36.346 1.00 53.37 95 ALA C C 1
ATOM 2808 O O . ALA C 1 82 ? 91.610 48.166 -35.593 1.00 52.73 95 ALA C O 1
ATOM 2810 N N . GLY C 1 83 ? 90.574 46.317 -36.366 1.00 51.99 96 GLY C N 1
ATOM 2811 C CA . GLY C 1 83 ? 89.407 46.503 -35.517 1.00 50.51 96 GLY C CA 1
ATOM 2812 C C . GLY C 1 83 ? 88.400 45.379 -35.672 1.00 48.09 96 GLY C C 1
ATOM 2813 O O . GLY C 1 83 ? 88.445 44.618 -36.638 1.00 48.10 96 GLY C O 1
ATOM 2814 N N . THR C 1 84 ? 87.485 45.277 -34.717 1.00 45.20 97 THR C N 1
ATOM 2815 C CA . THR C 1 84 ? 86.479 44.227 -34.739 1.00 43.44 97 THR C CA 1
ATOM 2816 C C . THR C 1 84 ? 85.196 44.666 -34.042 1.00 43.17 97 THR C C 1
ATOM 2817 O O . THR C 1 84 ? 85.179 45.654 -33.304 1.00 41.95 97 THR C O 1
ATOM 2821 N N . GLU C 1 85 ? 84.113 43.947 -34.316 1.00 42.75 98 GLU C N 1
ATOM 2822 C CA . GLU C 1 85 ? 82.843 44.199 -33.644 1.00 44.18 98 GLU C CA 1
ATOM 2823 C C . GLU C 1 85 ? 82.622 42.942 -32.783 1.00 42.14 98 GLU C C 1
ATOM 2824 O O . GLU C 1 85 ? 82.481 41.831 -33.301 1.00 43.31 98 GLU C O 1
ATOM 2830 N N . LEU C 1 86 ? 82.601 43.121 -31.467 1.00 42.72 99 LEU C N 1
ATOM 2831 C CA . LEU C 1 86 ? 82.422 42.015 -30.532 1.00 40.36 99 LEU C CA 1
ATOM 2832 C C . LEU C 1 86 ? 81.080 41.962 -29.855 1.00 40.96 99 LEU C C 1
ATOM 2833 O O . LEU C 1 86 ? 80.476 42.993 -29.571 1.00 43.20 99 LEU C O 1
ATOM 2838 N N . SER C 1 87 ? 80.620 40.745 -29.601 1.00 41.74 100 SER C N 1
ATOM 2839 C CA . SER C 1 87 ? 79.400 40.524 -28.842 1.00 42.54 100 SER C CA 1
ATOM 2840 C C . SER C 1 87 ? 79.522 39.196 -28.078 1.00 43.04 100 SER C C 1
ATOM 2841 O O . SER C 1 87 ? 80.129 38.238 -28.562 1.00 43.22 100 SER C O 1
ATOM 2844 N N . TRP C 1 88 ? 78.968 39.150 -26.870 1.00 42.50 101 TRP C N 1
ATOM 2845 C CA . TRP C 1 88 ? 79.017 37.952 -26.043 1.00 39.38 101 TRP C CA 1
ATOM 2846 C C . TRP C 1 88 ? 77.579 37.502 -25.809 1.00 41.26 101 TRP C C 1
ATOM 2847 O O . TRP C 1 88 ? 76.932 37.931 -24.848 1.00 39.27 101 TRP C O 1
ATOM 2858 N N . PRO C 1 89 ? 77.048 36.648 -26.706 1.00 43.23 102 PRO C N 1
ATOM 2859 C CA . PRO C 1 89 ? 75.671 36.162 -26.567 1.00 45.10 102 PRO C CA 1
ATOM 2860 C C . PRO C 1 89 ? 75.467 35.432 -25.237 1.00 46.67 102 PRO C C 1
ATOM 2861 O O . PRO C 1 89 ? 74.577 35.770 -24.459 1.00 46.01 102 PRO C O 1
ATOM 2865 N N . ASN C 1 90 ? 76.310 34.442 -24.978 1.00 47.31 103 ASN C N 1
ATOM 2866 C CA . ASN C 1 90 ? 76.205 33.647 -23.762 1.00 48.36 103 ASN C CA 1
ATOM 2867 C C . ASN C 1 90 ? 77.484 33.670 -22.937 1.00 48.16 103 ASN C C 1
ATOM 2868 O O . ASN C 1 90 ? 78.585 33.741 -23.483 1.00 47.89 103 ASN C O 1
ATOM 2873 N N . PRO C 1 91 ? 77.353 33.601 -21.603 1.00 48.01 104 PRO C N 1
ATOM 2874 C CA . PRO C 1 91 ? 78.488 33.595 -20.673 1.00 50.05 104 PRO C CA 1
ATOM 2875 C C . PRO C 1 91 ? 79.374 32.354 -20.843 1.00 49.53 104 PRO C C 1
ATOM 2876 O O . PRO C 1 91 ? 78.899 31.286 -21.256 1.00 50.02 104 PRO C O 1
ATOM 2880 N N . THR C 1 92 ? 80.660 32.496 -20.529 1.00 49.49 105 THR C N 1
ATOM 2881 C CA . THR C 1 92 ? 81.575 31.359 -20.538 1.00 47.68 105 THR C CA 1
ATOM 2882 C C . THR C 1 92 ? 81.536 30.857 -19.083 1.00 46.49 105 THR C C 1
ATOM 2883 O O . THR C 1 92 ? 81.685 31.625 -18.128 1.00 45.63 105 THR C O 1
ATOM 2887 N N . ARG C 1 93 ? 81.320 29.560 -18.916 1.00 48.60 106 ARG C N 1
ATOM 2888 C CA . ARG C 1 93 ? 81.223 28.943 -17.595 1.00 48.66 106 ARG C CA 1
ATOM 2889 C C . ARG C 1 93 ? 82.362 27.971 -17.334 1.00 48.64 106 ARG C C 1
ATOM 2890 O O . ARG C 1 93 ? 83.038 27.518 -18.264 1.00 48.37 106 ARG C O 1
ATOM 2898 N N . PRO C 1 94 ? 82.605 27.638 -16.050 1.00 49.48 107 PRO C N 1
ATOM 2899 C CA . PRO C 1 94 ? 83.658 26.682 -15.704 1.00 51.54 107 PRO C CA 1
ATOM 2900 C C . PRO C 1 94 ? 83.291 25.344 -16.389 1.00 53.19 107 PRO C C 1
ATOM 2901 O O . PRO C 1 94 ? 82.098 25.010 -16.533 1.00 55.23 107 PRO C O 1
ATOM 2905 N N . GLY C 1 95 ? 84.303 24.575 -16.789 1.00 53.97 108 GLY C N 1
ATOM 2906 C CA . GLY C 1 95 ? 84.093 23.274 -17.410 1.00 54.39 108 GLY C CA 1
ATOM 2907 C C . GLY C 1 95 ? 83.784 23.293 -18.889 1.00 55.89 108 GLY C C 1
ATOM 2908 O O . GLY C 1 95 ? 83.706 22.247 -19.533 1.00 56.89 108 GLY C O 1
ATOM 2909 N N . ASP C 1 96 ? 83.623 24.491 -19.431 1.00 55.04 109 ASP C N 1
ATOM 2910 C CA . ASP C 1 96 ? 83.301 24.685 -20.840 1.00 53.11 109 ASP C CA 1
ATOM 2911 C C . ASP C 1 96 ? 84.439 24.400 -21.805 1.00 52.34 109 ASP C C 1
ATOM 2912 O O . ASP C 1 96 ? 85.583 24.766 -21.540 1.00 52.24 109 ASP C O 1
ATOM 2917 N N . GLU C 1 97 ? 84.121 23.766 -22.930 1.00 52.82 110 GLU C N 1
ATOM 2918 C CA . GLU C 1 97 ? 85.118 23.511 -23.972 1.00 53.93 110 GLU C CA 1
ATOM 2919 C C . GLU C 1 97 ? 84.820 24.456 -25.139 1.00 52.22 110 GLU C C 1
ATOM 2920 O O . GLU C 1 97 ? 83.709 24.483 -25.675 1.00 51.98 110 GLU C O 1
ATOM 2926 N N . LEU C 1 98 ? 85.832 25.196 -25.564 1.00 50.04 111 LEU C N 1
ATOM 2927 C CA . LEU C 1 98 ? 85.650 26.194 -26.597 1.00 49.11 111 LEU C CA 1
ATOM 2928 C C . LEU C 1 98 ? 86.433 25.956 -27.864 1.00 49.68 111 LEU C C 1
ATOM 2929 O O . LEU C 1 98 ? 87.551 25.454 -27.821 1.00 49.32 111 LEU C O 1
ATOM 2934 N N . HIS C 1 99 ? 85.827 26.289 -28.996 1.00 49.57 112 HIS C N 1
ATOM 2935 C CA . HIS C 1 99 ? 86.530 26.201 -30.261 1.00 49.61 112 HIS C CA 1
ATOM 2936 C C . HIS C 1 99 ? 86.054 27.365 -31.120 1.00 48.71 112 HIS C C 1
ATOM 2937 O O . HIS C 1 99 ? 84.952 27.883 -30.935 1.00 48.55 112 HIS C O 1
ATOM 2944 N N . VAL C 1 100 ? 86.891 27.795 -32.050 1.00 50.80 113 VAL C N 1
ATOM 2945 C CA . VAL C 1 100 ? 86.548 28.937 -32.876 1.00 51.45 113 VAL C CA 1
ATOM 2946 C C . VAL C 1 100 ? 86.262 28.609 -34.326 1.00 53.43 113 VAL C C 1
ATOM 2947 O O . VAL C 1 100 ? 87.090 28.006 -35.009 1.00 51.79 113 VAL C O 1
ATOM 2951 N N . GLU C 1 101 ? 85.082 29.005 -34.791 1.00 54.84 114 GLU C N 1
ATOM 2952 C CA . GLU C 1 101 ? 84.699 28.773 -36.178 1.00 57.99 114 GLU C CA 1
ATOM 2953 C C . GLU C 1 101 ? 84.766 30.113 -36.912 1.00 58.01 114 GLU C C 1
ATOM 2954 O O . GLU C 1 101 ? 83.995 31.034 -36.641 1.00 59.15 114 GLU C O 1
ATOM 2960 N N . THR C 1 102 ? 85.703 30.208 -37.848 1.00 59.16 115 THR C N 1
ATOM 2961 C CA . THR C 1 102 ? 85.934 31.435 -38.596 1.00 59.61 115 THR C CA 1
ATOM 2962 C C . THR C 1 102 ? 85.470 31.362 -40.040 1.00 60.75 115 THR C C 1
ATOM 2963 O O . THR C 1 102 ? 85.678 30.356 -40.713 1.00 61.04 115 THR C O 1
ATOM 2967 N N . THR C 1 103 ? 84.834 32.432 -40.505 1.00 62.09 116 THR C N 1
ATOM 2968 C CA . THR C 1 103 ? 84.358 32.490 -41.880 1.00 62.28 116 THR C CA 1
ATOM 2969 C C . THR C 1 103 ? 84.717 33.802 -42.580 1.00 62.94 116 THR C C 1
ATOM 2970 O O . THR C 1 103 ? 84.571 34.887 -42.004 1.00 60.99 116 THR C O 1
ATOM 2974 N N . VAL C 1 104 ? 85.216 33.695 -43.812 1.00 65.21 117 VAL C N 1
ATOM 2975 C CA . VAL C 1 104 ? 85.542 34.879 -44.600 1.00 66.01 117 VAL C CA 1
ATOM 2976 C C . VAL C 1 104 ? 84.200 35.446 -45.105 1.00 66.57 117 VAL C C 1
ATOM 2977 O O . VAL C 1 104 ? 83.294 34.704 -45.515 1.00 66.74 117 VAL C O 1
ATOM 2981 N N . LEU C 1 105 ? 84.071 36.766 -45.046 1.00 65.53 118 LEU C N 1
ATOM 2982 C CA . LEU C 1 105 ? 82.846 37.445 -45.447 1.00 65.90 118 LEU C CA 1
ATOM 2983 C C . LEU C 1 105 ? 83.049 38.364 -46.631 1.00 65.87 118 LEU C C 1
ATOM 2984 O O . LEU C 1 105 ? 82.166 38.502 -47.479 1.00 66.85 118 LEU C O 1
ATOM 2989 N N . ALA C 1 106 ? 84.225 38.978 -46.686 1.00 65.09 119 ALA C N 1
ATOM 2990 C CA . ALA C 1 106 ? 84.530 39.925 -47.740 1.00 65.83 119 ALA C CA 1
ATOM 2991 C C . ALA C 1 106 ? 86.029 40.197 -47.843 1.00 65.82 119 ALA C C 1
ATOM 2992 O O . ALA C 1 106 ? 86.768 40.058 -46.867 1.00 64.37 119 ALA C O 1
ATOM 2994 N N . ILE C 1 107 ? 86.469 40.549 -49.046 1.00 66.88 120 ILE C N 1
ATOM 2995 C CA . ILE C 1 107 ? 87.864 40.895 -49.298 1.00 67.30 120 ILE C CA 1
ATOM 2996 C C . ILE C 1 107 ? 87.850 42.207 -50.076 1.00 68.83 120 ILE C C 1
ATOM 2997 O O . ILE C 1 107 ? 87.263 42.300 -51.158 1.00 67.90 120 ILE C O 1
ATOM 3002 N N . THR C 1 108 ? 88.495 43.225 -49.522 1.00 70.79 121 THR C N 1
ATOM 3003 C CA . THR C 1 108 ? 88.536 44.520 -50.176 1.00 73.73 121 THR C CA 1
ATOM 3004 C C . THR C 1 108 ? 89.980 44.909 -50.479 1.00 75.91 121 THR C C 1
ATOM 3005 O O . THR C 1 108 ? 90.685 45.476 -49.637 1.00 74.54 121 THR C O 1
ATOM 3009 N N . PRO C 1 109 ? 90.444 44.574 -51.697 1.00 78.17 122 PRO C N 1
ATOM 3010 C CA . PRO C 1 109 ? 91.807 44.880 -52.143 1.00 80.21 122 PRO C CA 1
ATOM 3011 C C . PRO C 1 109 ? 92.055 46.388 -52.146 1.00 81.85 122 PRO C C 1
ATOM 3012 O O . PRO C 1 109 ? 91.205 47.160 -52.592 1.00 81.77 122 PRO C O 1
ATOM 3016 N N . SER C 1 110 ? 93.209 46.805 -51.633 1.00 84.53 123 SER C N 1
ATOM 3017 C CA . SER C 1 110 ? 93.573 48.218 -51.641 1.00 86.57 123 SER C CA 1
ATOM 3018 C C . SER C 1 110 ? 93.853 48.615 -53.107 1.00 88.37 123 SER C C 1
ATOM 3019 O O . SER C 1 110 ? 94.601 47.934 -53.825 1.00 88.06 123 SER C O 1
ATOM 3022 N N . LYS C 1 111 ? 93.233 49.704 -53.556 1.00 90.93 124 LYS C N 1
ATOM 3023 C CA . LYS C 1 111 ? 93.441 50.191 -54.921 1.00 92.46 124 LYS C CA 1
ATOM 3024 C C . LYS C 1 111 ? 94.763 50.985 -54.970 1.00 92.56 124 LYS C C 1
ATOM 3025 O O . LYS C 1 111 ? 95.406 51.066 -56.020 1.00 91.03 124 LYS C O 1
ATOM 3031 N N . SER C 1 112 ? 95.160 51.555 -53.823 1.00 93.90 125 SER C N 1
ATOM 3032 C CA . SER C 1 112 ? 96.407 52.321 -53.702 1.00 95.37 125 SER C CA 1
ATOM 3033 C C . SER C 1 112 ? 97.565 51.405 -53.288 1.00 94.82 125 SER C C 1
ATOM 3034 O O . SER C 1 112 ? 98.739 51.784 -53.366 1.00 95.81 125 SER C O 1
ATOM 3037 N N . ARG C 1 113 ? 97.217 50.213 -52.805 1.00 93.71 126 ARG C N 1
ATOM 3038 C CA . ARG C 1 113 ? 98.220 49.192 -52.496 1.00 92.53 126 ARG C CA 1
ATOM 3039 C C . ARG C 1 113 ? 97.686 47.828 -52.943 1.00 91.33 126 ARG C C 1
ATOM 3040 O O . ARG C 1 113 ? 97.154 47.063 -52.138 1.00 90.96 126 ARG C O 1
ATOM 3048 N N . PRO C 1 114 ? 97.801 47.513 -54.254 1.00 90.52 127 PRO C N 1
ATOM 3049 C CA . PRO C 1 114 ? 97.324 46.219 -54.768 1.00 89.32 127 PRO C CA 1
ATOM 3050 C C . PRO C 1 114 ? 98.086 45.111 -54.032 1.00 88.49 127 PRO C C 1
ATOM 3051 O O . PRO C 1 114 ? 97.853 43.921 -54.245 1.00 86.85 127 PRO C O 1
ATOM 3055 N N . ASP C 1 115 ? 99.020 45.523 -53.177 1.00 88.30 128 ASP C N 1
ATOM 3056 C CA . ASP C 1 115 ? 99.843 44.610 -52.377 1.00 88.54 128 ASP C CA 1
ATOM 3057 C C . ASP C 1 115 ? 99.020 43.859 -51.322 1.00 87.83 128 ASP C C 1
ATOM 3058 O O . ASP C 1 115 ? 99.388 42.756 -50.909 1.00 88.83 128 ASP C O 1
ATOM 3063 N N . ARG C 1 116 ? 97.905 44.442 -50.888 1.00 86.75 129 ARG C N 1
ATOM 3064 C CA . ARG C 1 116 ? 97.112 43.815 -49.839 1.00 85.83 129 ARG C CA 1
ATOM 3065 C C . ARG C 1 116 ? 95.615 44.051 -49.936 1.00 84.14 129 ARG C C 1
ATOM 3066 O O . ARG C 1 116 ? 95.128 44.720 -50.845 1.00 84.14 129 ARG C O 1
ATOM 3074 N N . ALA C 1 117 ? 94.903 43.487 -48.968 1.00 81.93 130 ALA C N 1
ATOM 3075 C CA . ALA C 1 117 ? 93.458 43.592 -48.882 1.00 78.93 130 ALA C CA 1
ATOM 3076 C C . ALA C 1 117 ? 93.047 43.575 -47.417 1.00 77.58 130 ALA C C 1
ATOM 3077 O O . ALA C 1 117 ? 93.790 43.088 -46.561 1.00 77.36 130 ALA C O 1
ATOM 3079 N N . ILE C 1 118 ? 91.882 44.140 -47.120 1.00 74.33 131 ILE C N 1
ATOM 3080 C CA . ILE C 1 118 ? 91.365 44.095 -45.761 1.00 72.16 131 ILE C CA 1
ATOM 3081 C C . ILE C 1 118 ? 90.324 42.961 -45.779 1.00 70.58 131 ILE C C 1
ATOM 3082 O O . ILE C 1 118 ? 89.247 43.078 -46.376 1.00 71.44 131 ILE C O 1
ATOM 3087 N N . VAL C 1 119 ? 90.667 41.846 -45.140 1.00 67.38 132 VAL C N 1
ATOM 3088 C CA . VAL C 1 119 ? 89.777 40.692 -45.100 1.00 65.70 132 VAL C CA 1
ATOM 3089 C C . VAL C 1 119 ? 88.865 40.738 -43.886 1.00 65.01 132 VAL C C 1
ATOM 3090 O O . VAL C 1 119 ? 89.299 41.042 -42.774 1.00 63.34 132 VAL C O 1
ATOM 3094 N N . THR C 1 120 ? 87.597 40.425 -44.116 1.00 64.44 133 THR C N 1
ATOM 3095 C CA . THR C 1 120 ? 86.594 40.441 -43.066 1.00 63.97 133 THR C CA 1
ATOM 3096 C C . THR C 1 120 ? 86.244 39.035 -42.613 1.00 62.79 133 THR C C 1
ATOM 3097 O O . THR C 1 120 ? 85.385 38.378 -43.202 1.00 62.96 133 THR C O 1
ATOM 3101 N N . CYS C 1 121 ? 86.919 38.576 -41.569 1.00 62.69 134 CYS C N 1
ATOM 3102 C CA . CYS C 1 121 ? 86.661 37.250 -41.038 1.00 62.85 134 CYS C CA 1
ATOM 3103 C C . CYS C 1 121 ? 85.749 37.326 -39.810 1.00 61.69 134 CYS C C 1
ATOM 3104 O O . CYS C 1 121 ? 85.978 38.125 -38.895 1.00 62.21 134 CYS C O 1
ATOM 3107 N N . GLN C 1 122 ? 84.687 36.525 -39.824 1.00 59.07 135 GLN C N 1
ATOM 3108 C CA . GLN C 1 122 ? 83.787 36.445 -38.681 1.00 57.15 135 GLN C CA 1
ATOM 3109 C C . GLN C 1 122 ? 84.070 35.161 -37.880 1.00 56.41 135 GLN C C 1
ATOM 3110 O O . GLN C 1 122 ? 83.849 34.042 -38.362 1.00 56.68 135 GLN C O 1
ATOM 3116 N N . SER C 1 123 ? 84.554 35.329 -36.654 1.00 54.80 136 SER C N 1
ATOM 3117 C CA . SER C 1 123 ? 84.846 34.200 -35.784 1.00 52.00 136 SER C CA 1
ATOM 3118 C C . SER C 1 123 ? 83.791 34.020 -34.687 1.00 50.67 136 SER C C 1
ATOM 3119 O O . SER C 1 123 ? 83.522 34.938 -33.908 1.00 49.42 136 SER C O 1
ATOM 3122 N N . ASP C 1 124 ? 83.175 32.845 -34.647 1.00 50.59 137 ASP C N 1
ATOM 3123 C CA . ASP C 1 124 ? 82.215 32.543 -33.599 1.00 51.08 137 ASP C CA 1
ATOM 3124 C C . ASP C 1 124 ? 82.885 31.543 -32.644 1.00 50.60 137 ASP C C 1
ATOM 3125 O O . ASP C 1 124 ? 83.367 30.484 -33.069 1.00 50.21 137 ASP C O 1
ATOM 3130 N N . THR C 1 125 ? 82.953 31.900 -31.364 1.00 49.48 138 THR C N 1
ATOM 3131 C CA . THR C 1 125 ? 83.512 31.010 -30.349 1.00 48.98 138 THR C CA 1
ATOM 3132 C C . THR C 1 125 ? 82.321 30.289 -29.724 1.00 50.03 138 THR C C 1
ATOM 3133 O O . THR C 1 125 ? 81.464 30.914 -29.097 1.00 49.83 138 THR C O 1
ATOM 3137 N N . LEU C 1 126 ? 82.266 28.973 -29.889 1.00 53.04 139 LEU C N 1
ATOM 3138 C CA . LEU C 1 126 ? 81.160 28.191 -29.348 1.00 54.53 139 LEU C CA 1
ATOM 3139 C C . LEU C 1 126 ? 81.575 27.225 -28.251 1.00 55.37 139 LEU C C 1
ATOM 3140 O O . LEU C 1 126 ? 82.680 26.663 -28.291 1.00 55.08 139 LEU C O 1
ATOM 3145 N N . ASN C 1 127 ? 80.699 27.058 -27.259 1.00 55.82 140 ASN C N 1
ATOM 3146 C CA . ASN C 1 127 ? 80.953 26.070 -26.225 1.00 58.04 140 ASN C CA 1
ATOM 3147 C C . ASN C 1 127 ? 80.490 24.681 -26.756 1.00 60.67 140 ASN C C 1
ATOM 3148 O O . ASN C 1 127 ? 80.112 24.541 -27.934 1.00 59.71 140 ASN C O 1
ATOM 3153 N N . GLN C 1 128 ? 80.524 23.662 -25.900 1.00 63.22 141 GLN C N 1
ATOM 3154 C CA . GLN C 1 128 ? 80.188 22.305 -26.315 1.00 65.30 141 GLN C CA 1
ATOM 3155 C C . GLN C 1 128 ? 78.726 22.131 -26.689 1.00 65.78 141 GLN C C 1
ATOM 3156 O O . GLN C 1 128 ? 78.404 21.393 -27.625 1.00 65.32 141 GLN C O 1
ATOM 3162 N N . ARG C 1 129 ? 77.857 22.840 -25.975 1.00 66.57 142 ARG C N 1
ATOM 3163 C CA . ARG C 1 129 ? 76.419 22.801 -26.221 1.00 66.77 142 ARG C CA 1
ATOM 3164 C C . ARG C 1 129 ? 76.011 23.510 -27.516 1.00 66.79 142 ARG C C 1
ATOM 3165 O O . ARG C 1 129 ? 74.828 23.768 -27.734 1.00 68.19 142 ARG C O 1
ATOM 3173 N N . GLY C 1 130 ? 76.993 23.835 -28.356 1.00 66.32 143 GLY C N 1
ATOM 3174 C CA . GLY C 1 130 ? 76.729 24.489 -29.630 1.00 65.42 143 GLY C CA 1
ATOM 3175 C C . GLY C 1 130 ? 76.357 25.957 -29.562 1.00 64.26 143 GLY C C 1
ATOM 3176 O O . GLY C 1 130 ? 76.001 26.566 -30.573 1.00 63.44 143 GLY C O 1
ATOM 3177 N N . GLU C 1 131 ? 76.461 26.530 -28.372 1.00 63.10 144 GLU C N 1
ATOM 3178 C CA . GLU C 1 131 ? 76.116 27.930 -28.142 1.00 60.76 144 GLU C CA 1
ATOM 3179 C C . GLU C 1 131 ? 77.233 28.897 -28.504 1.00 58.81 144 GLU C C 1
ATOM 3180 O O . GLU C 1 131 ? 78.399 28.508 -28.572 1.00 56.86 144 GLU C O 1
ATOM 3186 N N . VAL C 1 132 ? 76.874 30.157 -28.738 1.00 55.59 145 VAL C N 1
ATOM 3187 C CA . VAL C 1 132 ? 77.884 31.164 -29.036 1.00 52.11 145 VAL C CA 1
ATOM 3188 C C . VAL C 1 132 ? 78.184 31.960 -27.760 1.00 49.47 145 VAL C C 1
ATOM 3189 O O . VAL C 1 132 ? 77.274 32.497 -27.121 1.00 49.89 145 VAL C O 1
ATOM 3193 N N . VAL C 1 133 ? 79.461 31.995 -27.378 1.00 46.48 146 VAL C N 1
ATOM 3194 C CA . VAL C 1 133 ? 79.901 32.750 -26.203 1.00 44.36 146 VAL C CA 1
ATOM 3195 C C . VAL C 1 133 ? 80.568 34.040 -26.671 1.00 42.69 146 VAL C C 1
ATOM 3196 O O . VAL C 1 133 ? 80.816 34.954 -25.888 1.00 42.25 146 VAL C O 1
ATOM 3200 N N . GLN C 1 134 ? 80.883 34.099 -27.956 1.00 42.33 147 GLN C N 1
ATOM 3201 C CA . GLN C 1 134 ? 81.440 35.317 -28.500 1.00 42.96 147 GLN C CA 1
ATOM 3202 C C . GLN C 1 134 ? 81.532 35.354 -30.006 1.00 42.33 147 GLN C C 1
ATOM 3203 O O . GLN C 1 134 ? 81.955 34.379 -30.627 1.00 42.66 147 GLN C O 1
ATOM 3209 N N . ARG C 1 135 ? 81.082 36.456 -30.600 1.00 40.43 148 ARG C N 1
ATOM 3210 C CA . ARG C 1 135 ? 81.277 36.624 -32.033 1.00 43.58 148 ARG C CA 1
ATOM 3211 C C . ARG C 1 135 ? 82.211 37.834 -32.243 1.00 41.49 148 ARG C C 1
ATOM 3212 O O . ARG C 1 135 ? 82.077 38.877 -31.587 1.00 43.09 148 ARG C O 1
ATOM 3220 N N . SER C 1 136 ? 83.183 37.670 -33.136 1.00 41.59 149 SER C N 1
ATOM 3221 C CA . SER C 1 136 ? 84.115 38.737 -33.458 1.00 43.36 149 SER C CA 1
ATOM 3222 C C . SER C 1 136 ? 84.177 38.954 -34.974 1.00 43.37 149 SER C C 1
ATOM 3223 O O . SER C 1 136 ? 84.852 38.215 -35.690 1.00 43.44 149 SER C O 1
ATOM 3226 N N . THR C 1 137 ? 83.437 39.947 -35.468 1.00 44.77 150 THR C N 1
ATOM 3227 C CA . THR C 1 137 ? 83.453 40.286 -36.900 1.00 42.78 150 THR C CA 1
ATOM 3228 C C . THR C 1 137 ? 84.631 41.256 -37.063 1.00 43.97 150 THR C C 1
ATOM 3229 O O . THR C 1 137 ? 84.485 42.470 -36.929 1.00 43.67 150 THR C O 1
ATOM 3233 N N . ALA C 1 138 ? 85.786 40.701 -37.414 1.00 47.40 151 ALA C N 1
ATOM 3234 C CA . ALA C 1 138 ? 87.041 41.438 -37.503 1.00 50.98 151 ALA C CA 1
ATOM 3235 C C . ALA C 1 138 ? 87.607 41.757 -38.864 1.00 53.66 151 ALA C C 1
ATOM 3236 O O . ALA C 1 138 ? 87.348 41.043 -39.823 1.00 52.86 151 ALA C O 1
ATOM 3238 N N . LYS C 1 139 ? 88.416 42.814 -38.921 1.00 56.32 152 LYS C N 1
ATOM 3239 C CA . LYS C 1 139 ? 89.068 43.230 -40.160 1.00 61.00 152 LYS C CA 1
ATOM 3240 C C . LYS C 1 139 ? 90.586 43.076 -40.049 1.00 63.10 152 LYS C C 1
ATOM 3241 O O . LYS C 1 139 ? 91.240 43.741 -39.238 1.00 62.80 152 LYS C O 1
ATOM 3247 N N . VAL C 1 140 ? 91.141 42.196 -40.876 1.00 66.07 153 VAL C N 1
ATOM 3248 C CA . VAL C 1 140 ? 92.573 41.932 -40.873 1.00 69.84 153 VAL C CA 1
ATOM 3249 C C . VAL C 1 140 ? 93.239 42.249 -42.210 1.00 71.75 153 VAL C C 1
ATOM 3250 O O . VAL C 1 140 ? 92.770 41.810 -43.262 1.00 72.79 153 VAL C O 1
ATOM 3254 N N . VAL C 1 141 ? 94.321 43.026 -42.162 1.00 73.87 154 VAL C N 1
ATOM 3255 C CA . VAL C 1 141 ? 95.067 43.380 -43.370 1.00 78.15 154 VAL C CA 1
ATOM 3256 C C . VAL C 1 141 ? 95.923 42.168 -43.789 1.00 80.14 154 VAL C C 1
ATOM 3257 O O . VAL C 1 141 ? 96.727 41.650 -43.008 1.00 79.56 154 VAL C O 1
ATOM 3261 N N . VAL C 1 142 ? 95.748 41.725 -45.032 1.00 83.82 155 VAL C N 1
ATOM 3262 C CA . VAL C 1 142 ? 96.449 40.549 -45.552 1.00 87.90 155 VAL C CA 1
ATOM 3263 C C . VAL C 1 142 ? 97.360 40.857 -46.736 1.00 91.50 155 VAL C C 1
ATOM 3264 O O . VAL C 1 142 ? 96.988 41.589 -47.649 1.00 91.24 155 VAL C O 1
ATOM 3268 N N . PHE C 1 143 ? 98.545 40.268 -46.727 1.00 95.80 156 PHE C N 1
ATOM 3269 C CA . PHE C 1 143 ? 99.546 40.512 -47.763 1.00 99.00 156 PHE C CA 1
ATOM 3270 C C . PHE C 1 143 ? 99.449 39.556 -48.946 1.00 99.00 156 PHE C C 1
ATOM 3271 O O . PHE C 1 143 ? 98.649 38.620 -48.936 1.00 99.00 156 PHE C O 1
ATOM 3279 N N . ARG C 1 144 ? 100.256 39.824 -49.978 1.00 99.00 157 ARG C N 1
ATOM 3280 C CA . ARG C 1 144 ? 100.355 38.916 -51.124 1.00 99.00 157 ARG C CA 1
ATOM 3281 C C . ARG C 1 144 ? 101.702 38.165 -50.990 1.00 99.00 157 ARG C C 1
ATOM 3282 O O . ARG C 1 144 ? 102.638 38.645 -50.332 1.00 99.00 157 ARG C O 1
ATOM 3290 N N . ARG C 1 145 ? 101.807 36.996 -51.621 1.00 99.00 158 ARG C N 1
ATOM 3291 C CA . ARG C 1 145 ? 103.004 36.164 -51.492 1.00 99.00 158 ARG C CA 1
ATOM 3292 C C . ARG C 1 145 ? 104.261 36.713 -52.151 1.00 99.00 158 ARG C C 1
ATOM 3293 O O . ARG C 1 145 ? 104.129 37.430 -53.149 1.00 99.00 158 ARG C O 1
ATOM 3301 N N . GLY D 1 2 ? 87.363 67.246 5.415 1.00 37.96 15 GLY D N 1
ATOM 3302 C CA . GLY D 1 2 ? 87.765 65.892 5.876 1.00 34.51 15 GLY D CA 1
ATOM 3303 C C . GLY D 1 2 ? 86.746 64.848 5.477 1.00 36.47 15 GLY D C 1
ATOM 3304 O O . GLY D 1 2 ? 85.553 64.998 5.753 1.00 37.75 15 GLY D O 1
ATOM 3305 N N . LEU D 1 3 ? 87.214 63.794 4.819 1.00 34.63 16 LEU D N 1
ATOM 3306 C CA . LEU D 1 3 ? 86.347 62.711 4.378 1.00 32.10 16 LEU D CA 1
ATOM 3307 C C . LEU D 1 3 ? 86.499 61.495 5.297 1.00 30.49 16 LEU D C 1
ATOM 3308 O O . LEU D 1 3 ? 87.574 61.265 5.860 1.00 27.59 16 LEU D O 1
ATOM 3313 N N . PHE D 1 4 ? 85.412 60.745 5.470 1.00 28.46 17 PHE D N 1
ATOM 3314 C CA . PHE D 1 4 ? 85.436 59.518 6.267 1.00 28.25 17 PHE D CA 1
ATOM 3315 C C . PHE D 1 4 ? 85.158 58.377 5.275 1.00 24.59 17 PHE D C 1
ATOM 3316 O O . PHE D 1 4 ? 84.835 58.631 4.120 1.00 26.25 17 PHE D O 1
ATOM 3324 N N . LEU D 1 5 ? 85.296 57.129 5.694 1.00 25.20 18 LEU D N 1
ATOM 3325 C CA . LEU D 1 5 ? 85.078 56.002 4.782 1.00 27.74 18 LEU D CA 1
ATOM 3326 C C . LEU D 1 5 ? 83.852 56.100 3.869 1.00 31.97 18 LEU D C 1
ATOM 3327 O O . LEU D 1 5 ? 83.933 55.782 2.677 1.00 32.55 18 LEU D O 1
ATOM 3332 N N . GLU D 1 6 ? 82.729 56.558 4.418 1.00 33.05 19 GLU D N 1
ATOM 3333 C CA . GLU D 1 6 ? 81.479 56.647 3.659 1.00 34.74 19 GLU D CA 1
ATOM 3334 C C . GLU D 1 6 ? 81.508 57.602 2.489 1.00 34.34 19 GLU D C 1
ATOM 3335 O O . GLU D 1 6 ? 80.749 57.451 1.529 1.00 32.15 19 GLU D O 1
ATOM 3341 N N . ASP D 1 7 ? 82.375 58.594 2.581 1.00 31.37 20 ASP D N 1
ATOM 3342 C CA . ASP D 1 7 ? 82.481 59.600 1.542 1.00 31.88 20 ASP D CA 1
ATOM 3343 C C . ASP D 1 7 ? 83.338 59.122 0.372 1.00 32.02 20 ASP D C 1
ATOM 3344 O O . ASP D 1 7 ? 83.413 59.790 -0.660 1.00 31.30 20 ASP D O 1
ATOM 3349 N N . LEU D 1 8 ? 83.962 57.961 0.519 1.00 29.30 21 LEU D N 1
ATOM 3350 C CA . LEU D 1 8 ? 84.850 57.453 -0.521 1.00 28.93 21 LEU D CA 1
ATOM 3351 C C . LEU D 1 8 ? 84.227 56.440 -1.462 1.00 27.26 21 LEU D C 1
ATOM 3352 O O . LEU D 1 8 ? 83.388 55.632 -1.064 1.00 27.35 21 LEU D O 1
ATOM 3357 N N . ALA D 1 9 ? 84.657 56.479 -2.716 1.00 25.90 22 ALA D N 1
ATOM 3358 C CA . ALA D 1 9 ? 84.141 55.558 -3.713 1.00 24.66 22 ALA D CA 1
ATOM 3359 C C . ALA D 1 9 ? 85.206 55.270 -4.751 1.00 23.49 22 ALA D C 1
ATOM 3360 O O . ALA D 1 9 ? 85.912 56.180 -5.174 1.00 25.49 22 ALA D O 1
ATOM 3362 N N . VAL D 1 10 ? 85.321 54.015 -5.172 1.00 22.49 23 VAL D N 1
ATOM 3363 C CA . VAL D 1 10 ? 86.295 53.651 -6.189 1.00 23.57 23 VAL D CA 1
ATOM 3364 C C . VAL D 1 10 ? 86.149 54.624 -7.369 1.00 24.19 23 VAL D C 1
ATOM 3365 O O . VAL D 1 10 ? 85.039 54.944 -7.806 1.00 25.73 23 VAL D O 1
ATOM 3369 N N . GLY D 1 11 ? 87.283 55.124 -7.847 1.00 22.65 24 GLY D N 1
ATOM 3370 C CA . GLY D 1 11 ? 87.282 56.055 -8.960 1.00 23.23 24 GLY D CA 1
ATOM 3371 C C . GLY D 1 11 ? 87.483 57.500 -8.550 1.00 24.93 24 GLY D C 1
ATOM 3372 O O . GLY D 1 11 ? 87.873 58.333 -9.366 1.00 24.45 24 GLY D O 1
ATOM 3373 N N . ASP D 1 12 ? 87.207 57.800 -7.286 1.00 25.68 25 ASP D N 1
ATOM 3374 C CA . ASP D 1 12 ? 87.369 59.149 -6.757 1.00 26.88 25 ASP D CA 1
ATOM 3375 C C . ASP D 1 12 ? 88.784 59.688 -6.973 1.00 27.71 25 ASP D C 1
ATOM 3376 O O . ASP D 1 12 ? 89.769 59.008 -6.665 1.00 24.80 25 ASP D O 1
ATOM 3381 N N . ARG D 1 13 ? 88.894 60.895 -7.522 1.00 26.82 26 ARG D N 1
ATOM 3382 C CA . ARG D 1 13 ? 90.218 61.483 -7.706 1.00 29.02 26 ARG D CA 1
ATOM 3383 C C . ARG D 1 13 ? 90.408 62.787 -6.940 1.00 27.84 26 ARG D C 1
ATOM 3384 O O . ARG D 1 13 ? 89.494 63.605 -6.843 1.00 25.92 26 ARG D O 1
ATOM 3392 N N . PHE D 1 14 ? 91.610 62.961 -6.395 1.00 27.94 27 PHE D N 1
ATOM 3393 C CA . PHE D 1 14 ? 91.978 64.167 -5.664 1.00 27.47 27 PHE D CA 1
ATOM 3394 C C . PHE D 1 14 ? 93.288 64.732 -6.205 1.00 27.88 27 PHE D C 1
ATOM 3395 O O . PHE D 1 14 ? 94.211 63.988 -6.541 1.00 27.47 27 PHE D O 1
ATOM 3403 N N . ASP D 1 15 ? 93.338 66.057 -6.312 1.00 27.85 28 ASP D N 1
ATOM 3404 C CA . ASP D 1 15 ? 94.514 66.776 -6.789 1.00 28.94 28 ASP D CA 1
ATOM 3405 C C . ASP D 1 15 ? 95.090 67.640 -5.686 1.00 28.74 28 ASP D C 1
ATOM 3406 O O . ASP D 1 15 ? 94.362 68.375 -5.010 1.00 27.81 28 ASP D O 1
ATOM 3411 N N . SER D 1 16 ? 96.399 67.577 -5.511 1.00 26.32 29 SER D N 1
ATOM 3412 C CA . SER D 1 16 ? 97.038 68.390 -4.493 1.00 24.12 29 SER D CA 1
ATOM 3413 C C . SER D 1 16 ? 97.465 69.729 -5.097 1.00 26.22 29 SER D C 1
ATOM 3414 O O . SER D 1 16 ? 97.389 69.947 -6.319 1.00 22.84 29 SER D O 1
ATOM 3417 N N . ALA D 1 17 ? 97.880 70.635 -4.215 1.00 24.25 30 ALA D N 1
ATOM 3418 C CA . ALA D 1 17 ? 98.429 71.926 -4.621 1.00 24.77 30 ALA D CA 1
ATOM 3419 C C . ALA D 1 17 ? 99.881 71.628 -5.086 1.00 23.20 30 ALA D C 1
ATOM 3420 O O . ALA D 1 17 ? 100.409 70.518 -4.888 1.00 23.98 30 ALA D O 1
ATOM 3422 N N . ARG D 1 18 ? 100.537 72.628 -5.663 1.00 22.54 31 ARG D N 1
ATOM 3423 C CA . ARG D 1 18 ? 101.894 72.479 -6.191 1.00 23.53 31 ARG D CA 1
ATOM 3424 C C . ARG D 1 18 ? 103.027 72.773 -5.230 1.00 23.68 31 ARG D C 1
ATOM 3425 O O . ARG D 1 18 ? 102.854 73.488 -4.249 1.00 24.21 31 ARG D O 1
ATOM 3433 N N . HIS D 1 19 ? 104.194 72.217 -5.542 1.00 24.25 32 HIS D N 1
ATOM 3434 C CA . HIS D 1 19 ? 105.404 72.430 -4.773 1.00 24.12 32 HIS D CA 1
ATOM 3435 C C . HIS D 1 19 ? 106.597 72.457 -5.741 1.00 25.97 32 HIS D C 1
ATOM 3436 O O . HIS D 1 19 ? 106.774 71.529 -6.539 1.00 25.69 32 HIS D O 1
ATOM 3443 N N . ARG D 1 20 ? 107.394 73.531 -5.694 1.00 24.24 33 ARG D N 1
ATOM 3444 C CA . ARG D 1 20 ? 108.565 73.665 -6.566 1.00 23.32 33 ARG D CA 1
ATOM 3445 C C . ARG D 1 20 ? 109.836 73.148 -5.874 1.00 22.71 33 ARG D C 1
ATOM 3446 O O . ARG D 1 20 ? 110.165 73.550 -4.756 1.00 23.76 33 ARG D O 1
ATOM 3454 N N . VAL D 1 21 ? 110.537 72.236 -6.544 1.00 23.76 34 VAL D N 1
ATOM 3455 C CA . VAL D 1 21 ? 111.765 71.644 -6.010 1.00 23.28 34 VAL D CA 1
ATOM 3456 C C . VAL D 1 21 ? 112.967 72.456 -6.484 1.00 24.14 34 VAL D C 1
ATOM 3457 O O . VAL D 1 21 ? 113.212 72.558 -7.686 1.00 25.55 34 VAL D O 1
ATOM 3461 N N . GLU D 1 22 ? 113.727 73.020 -5.550 1.00 25.28 35 GLU D N 1
ATOM 3462 C CA . GLU D 1 22 ? 114.884 73.836 -5.914 1.00 25.04 35 GLU D CA 1
ATOM 3463 C C . GLU D 1 22 ? 116.181 73.086 -5.660 1.00 24.88 35 GLU D C 1
ATOM 3464 O O . GLU D 1 22 ? 116.251 72.245 -4.760 1.00 23.58 35 GLU D O 1
ATOM 3470 N N . ALA D 1 23 ? 117.210 73.396 -6.444 1.00 24.09 36 ALA D N 1
ATOM 3471 C CA . ALA D 1 23 ? 118.482 72.714 -6.291 1.00 24.69 36 ALA D CA 1
ATOM 3472 C C . ALA D 1 23 ? 118.960 72.774 -4.852 1.00 24.73 36 ALA D C 1
ATOM 3473 O O . ALA D 1 23 ? 119.449 71.779 -4.318 1.00 25.56 36 ALA D O 1
ATOM 3475 N N . ALA D 1 24 ? 118.809 73.931 -4.212 1.00 25.79 37 ALA D N 1
ATOM 3476 C CA . ALA D 1 24 ? 119.260 74.063 -2.827 1.00 28.43 37 ALA D CA 1
ATOM 3477 C C . ALA D 1 24 ? 118.517 73.116 -1.878 1.00 27.46 37 ALA D C 1
ATOM 3478 O O . ALA D 1 24 ? 119.109 72.575 -0.948 1.00 27.83 37 ALA D O 1
ATOM 3480 N N . ALA D 1 25 ? 117.222 72.926 -2.118 1.00 26.79 38 ALA D N 1
ATOM 3481 C CA . ALA D 1 25 ? 116.405 72.044 -1.287 1.00 26.83 38 ALA D CA 1
ATOM 3482 C C . ALA D 1 25 ? 116.789 70.585 -1.536 1.00 25.67 38 ALA D C 1
ATOM 3483 O O . ALA D 1 25 ? 116.808 69.777 -0.614 1.00 24.52 38 ALA D O 1
ATOM 3485 N N . ILE D 1 26 ? 117.088 70.252 -2.787 1.00 25.16 39 ILE D N 1
ATOM 3486 C CA . ILE D 1 26 ? 117.501 68.896 -3.140 1.00 26.40 39 ILE D CA 1
ATOM 3487 C C . ILE D 1 26 ? 118.758 68.481 -2.356 1.00 25.80 39 ILE D C 1
ATOM 3488 O O . ILE D 1 26 ? 118.829 67.358 -1.848 1.00 24.52 39 ILE D O 1
ATOM 3493 N N . LYS D 1 27 ? 119.738 69.391 -2.268 1.00 25.33 40 LYS D N 1
ATOM 3494 C CA . LYS D 1 27 ? 121.008 69.144 -1.563 1.00 24.95 40 LYS D CA 1
ATOM 3495 C C . LYS D 1 27 ? 120.851 69.101 -0.052 1.00 24.00 40 LYS D C 1
ATOM 3496 O O . LYS D 1 27 ? 121.499 68.305 0.622 1.00 21.21 40 LYS D O 1
ATOM 3502 N N . ALA D 1 28 ? 120.005 69.978 0.479 1.00 22.30 41 ALA D N 1
ATOM 3503 C CA . ALA D 1 28 ? 119.762 70.011 1.920 1.00 24.66 41 ALA D CA 1
ATOM 3504 C C . ALA D 1 28 ? 119.143 68.675 2.387 1.00 22.26 41 ALA D C 1
ATOM 3505 O O . ALA D 1 28 ? 119.522 68.151 3.426 1.00 25.05 41 ALA D O 1
ATOM 3507 N N . PHE D 1 29 ? 118.205 68.111 1.630 1.00 23.80 42 PHE D N 1
ATOM 3508 C CA . PHE D 1 29 ? 117.622 66.826 2.040 1.00 23.29 42 PHE D CA 1
ATOM 3509 C C . PHE D 1 29 ? 118.643 65.710 1.847 1.00 23.59 42 PHE D C 1
ATOM 3510 O O . PHE D 1 29 ? 118.750 64.806 2.675 1.00 23.85 42 PHE D O 1
ATOM 3518 N N . ALA D 1 30 ? 119.377 65.756 0.741 1.00 23.22 43 ALA D N 1
ATOM 3519 C CA . ALA D 1 30 ? 120.400 64.746 0.489 1.00 24.83 43 ALA D CA 1
ATOM 3520 C C . ALA D 1 30 ? 121.454 64.801 1.612 1.00 23.21 43 ALA D C 1
ATOM 3521 O O . ALA D 1 30 ? 121.860 63.761 2.137 1.00 25.30 43 ALA D O 1
ATOM 3523 N N . GLY D 1 31 ? 121.882 66.007 1.991 1.00 23.67 44 GLY D N 1
ATOM 3524 C CA . GLY D 1 31 ? 122.867 66.141 3.054 1.00 25.63 44 GLY D CA 1
ATOM 3525 C C . GLY D 1 31 ? 122.365 65.502 4.336 1.00 27.09 44 GLY D C 1
ATOM 3526 O O . GLY D 1 31 ? 123.119 64.907 5.106 1.00 24.42 44 GLY D O 1
ATOM 3527 N N . GLU D 1 32 ? 121.064 65.597 4.554 1.00 29.22 45 GLU D N 1
ATOM 3528 C CA . GLU D 1 32 ? 120.479 65.041 5.756 1.00 29.84 45 GLU D CA 1
ATOM 3529 C C . GLU D 1 32 ? 120.139 63.544 5.743 1.00 26.94 45 GLU D C 1
ATOM 3530 O O . GLU D 1 32 ? 120.366 62.866 6.742 1.00 26.85 45 GLU D O 1
ATOM 3536 N N . PHE D 1 33 ? 119.649 63.014 4.622 1.00 27.21 46 PHE D N 1
ATOM 3537 C CA . PHE D 1 33 ? 119.221 61.605 4.570 1.00 25.59 46 PHE D CA 1
ATOM 3538 C C . PHE D 1 33 ? 119.685 60.743 3.386 1.00 25.52 46 PHE D C 1
ATOM 3539 O O . PHE D 1 33 ? 119.543 59.524 3.437 1.00 24.50 46 PHE D O 1
ATOM 3547 N N . ASP D 1 34 ? 120.210 61.351 2.325 1.00 26.70 47 ASP D N 1
ATOM 3548 C CA . ASP D 1 34 ? 120.661 60.600 1.154 1.00 27.39 47 ASP D CA 1
ATOM 3549 C C . ASP D 1 34 ? 121.914 61.325 0.637 1.00 26.72 47 ASP D C 1
ATOM 3550 O O . ASP D 1 34 ? 121.930 61.870 -0.475 1.00 24.11 47 ASP D O 1
ATOM 3555 N N . PRO D 1 35 ? 123.002 61.301 1.434 1.00 27.45 48 PRO D N 1
ATOM 3556 C CA . PRO D 1 35 ? 124.273 61.954 1.114 1.00 26.16 48 PRO D CA 1
ATOM 3557 C C . PRO D 1 35 ? 125.119 61.321 0.019 1.00 25.00 48 PRO D C 1
ATOM 3558 O O . PRO D 1 35 ? 126.225 60.874 0.275 1.00 27.91 48 PRO D O 1
ATOM 3562 N N . GLN D 1 36 ? 124.583 61.323 -1.196 1.00 24.56 49 GLN D N 1
ATOM 3563 C CA . GLN D 1 36 ? 125.264 60.748 -2.336 1.00 27.73 49 GLN D CA 1
ATOM 3564 C C . GLN D 1 36 ? 125.635 61.840 -3.327 1.00 27.75 49 GLN D C 1
ATOM 3565 O O . GLN D 1 36 ? 124.910 62.817 -3.485 1.00 27.52 49 GLN D O 1
ATOM 3571 N N . PRO D 1 37 ? 126.782 61.685 -4.001 1.00 29.79 50 PRO D N 1
ATOM 3572 C CA . PRO D 1 37 ? 127.301 62.641 -4.982 1.00 29.02 50 PRO D CA 1
ATOM 3573 C C . PRO D 1 37 ? 126.318 63.194 -5.997 1.00 29.54 50 PRO D C 1
ATOM 3574 O O . PRO D 1 37 ? 126.269 64.409 -6.197 1.00 30.61 50 PRO D O 1
ATOM 3578 N N . PHE D 1 38 ? 125.535 62.329 -6.630 1.00 28.64 51 PHE D N 1
ATOM 3579 C CA . PHE D 1 38 ? 124.588 62.811 -7.617 1.00 29.46 51 PHE D CA 1
ATOM 3580 C C . PHE D 1 38 ? 123.385 63.590 -7.055 1.00 27.47 51 PHE D C 1
ATOM 3581 O O . PHE D 1 38 ? 122.573 64.118 -7.822 1.00 27.38 51 PHE D O 1
ATOM 3589 N N . HIS D 1 39 ? 123.263 63.664 -5.729 1.00 26.89 52 HIS D N 1
ATOM 3590 C CA . HIS D 1 39 ? 122.185 64.444 -5.111 1.00 26.81 52 HIS D CA 1
ATOM 3591 C C . HIS D 1 39 ? 122.781 65.631 -4.370 1.00 27.60 52 HIS D C 1
ATOM 3592 O O . HIS D 1 39 ? 122.052 66.467 -3.832 1.00 29.66 52 HIS D O 1
ATOM 3599 N N . LEU D 1 40 ? 124.102 65.738 -4.379 1.00 30.30 53 LEU D N 1
ATOM 3600 C CA . LEU D 1 40 ? 124.776 66.795 -3.641 1.00 32.49 53 LEU D CA 1
ATOM 3601 C C . LEU D 1 40 ? 125.582 67.761 -4.475 1.00 35.55 53 LEU D C 1
ATOM 3602 O O . LEU D 1 40 ? 125.777 68.911 -4.088 1.00 37.42 53 LEU D O 1
ATOM 3607 N N . ASP D 1 41 ? 126.028 67.294 -5.631 1.00 40.54 54 ASP D N 1
ATOM 3608 C CA . ASP D 1 41 ? 126.929 68.071 -6.472 1.00 44.11 54 ASP D CA 1
ATOM 3609 C C . ASP D 1 41 ? 126.621 67.947 -7.955 1.00 43.57 54 ASP D C 1
ATOM 3610 O O . ASP D 1 41 ? 126.592 66.844 -8.501 1.00 42.96 54 ASP D O 1
ATOM 3615 N N . GLU D 1 42 ? 126.425 69.084 -8.605 1.00 43.56 55 GLU D N 1
ATOM 3616 C CA . GLU D 1 42 ? 126.071 69.092 -10.013 1.00 47.42 55 GLU D CA 1
ATOM 3617 C C . GLU D 1 42 ? 127.067 68.441 -10.963 1.00 46.68 55 GLU D C 1
ATOM 3618 O O . GLU D 1 42 ? 126.669 67.692 -11.858 1.00 46.34 55 GLU D O 1
ATOM 3624 N N . GLU D 1 43 ? 128.357 68.697 -10.766 1.00 48.08 56 GLU D N 1
ATOM 3625 C CA . GLU D 1 43 ? 129.362 68.118 -11.654 1.00 48.23 56 GLU D CA 1
ATOM 3626 C C . GLU D 1 43 ? 129.443 66.602 -11.516 1.00 45.45 56 GLU D C 1
ATOM 3627 O O . GLU D 1 43 ? 129.566 65.901 -12.518 1.00 46.27 56 GLU D O 1
ATOM 3633 N N . ALA D 1 44 ? 129.390 66.101 -10.282 1.00 44.26 57 ALA D N 1
ATOM 3634 C CA . ALA D 1 44 ? 129.397 64.658 -10.043 1.00 41.15 57 ALA D CA 1
ATOM 3635 C C . ALA D 1 44 ? 128.062 64.057 -10.545 1.00 39.71 57 ALA D C 1
ATOM 3636 O O . ALA D 1 44 ? 128.035 62.921 -11.025 1.00 39.69 57 ALA D O 1
ATOM 3638 N N . ALA D 1 45 ? 126.958 64.804 -10.432 1.00 37.65 58 ALA D N 1
ATOM 3639 C CA . ALA D 1 45 ? 125.662 64.320 -10.922 1.00 36.80 58 ALA D CA 1
ATOM 3640 C C . ALA D 1 45 ? 125.682 64.189 -12.467 1.00 37.58 58 ALA D C 1
ATOM 3641 O O . ALA D 1 45 ? 125.056 63.279 -13.017 1.00 32.72 58 ALA D O 1
ATOM 3643 N N . ARG D 1 46 ? 126.392 65.088 -13.157 1.00 38.83 59 ARG D N 1
ATOM 3644 C CA . ARG D 1 46 ? 126.515 65.025 -14.622 1.00 42.81 59 ARG D CA 1
ATOM 3645 C C . ARG D 1 46 ? 127.203 63.718 -15.033 1.00 42.79 59 ARG D C 1
ATOM 3646 O O . ARG D 1 46 ? 126.816 63.082 -16.015 1.00 41.54 59 ARG D O 1
ATOM 3654 N N . HIS D 1 47 ? 128.225 63.320 -14.282 1.00 44.10 60 HIS D N 1
ATOM 3655 C CA . HIS D 1 47 ? 128.952 62.090 -14.579 1.00 45.38 60 HIS D CA 1
ATOM 3656 C C . HIS D 1 47 ? 128.167 60.844 -14.194 1.00 45.88 60 HIS D C 1
ATOM 3657 O O . HIS D 1 47 ? 128.539 59.737 -14.582 1.00 49.12 60 HIS D O 1
ATOM 3659 N N . SER D 1 48 ? 127.079 61.010 -13.449 1.00 45.00 61 SER D N 1
ATOM 3660 C CA . SER D 1 48 ? 126.297 59.861 -12.998 1.00 42.45 61 SER D CA 1
ATOM 3661 C C . SER D 1 48 ? 125.215 59.466 -13.989 1.00 42.87 61 SER D C 1
ATOM 3662 O O . SER D 1 48 ? 125.045 60.114 -15.020 1.00 43.91 61 SER D O 1
ATOM 3665 N N . LEU D 1 49 ? 124.494 58.394 -13.672 1.00 42.11 62 LEU D N 1
ATOM 3666 C CA . LEU D 1 49 ? 123.405 57.910 -14.514 1.00 42.68 62 LEU D CA 1
ATOM 3667 C C . LEU D 1 49 ? 122.279 58.963 -14.611 1.00 43.92 62 LEU D C 1
ATOM 3668 O O . LEU D 1 49 ? 121.463 58.924 -15.539 1.00 43.96 62 LEU D O 1
ATOM 3673 N N . PHE D 1 50 ? 122.235 59.902 -13.660 1.00 43.68 63 PHE D N 1
ATOM 3674 C CA . PHE D 1 50 ? 121.206 60.948 -13.659 1.00 43.28 63 PHE D CA 1
ATOM 3675 C C . PHE D 1 50 ? 121.467 62.015 -14.722 1.00 43.70 63 PHE D C 1
ATOM 3676 O O . PHE D 1 50 ? 120.531 62.636 -15.224 1.00 44.19 63 PHE D O 1
ATOM 3684 N N . GLY D 1 51 ? 122.737 62.225 -15.058 1.00 44.30 64 GLY D N 1
ATOM 3685 C CA . GLY D 1 51 ? 123.090 63.186 -16.092 1.00 42.66 64 GLY D CA 1
ATOM 3686 C C . GLY D 1 51 ? 122.987 64.633 -15.679 1.00 41.86 64 GLY D C 1
ATOM 3687 O O . GLY D 1 51 ? 123.100 65.539 -16.509 1.00 43.38 64 GLY D O 1
ATOM 3688 N N . GLY D 1 52 ? 122.801 64.839 -14.383 1.00 38.70 65 GLY D N 1
ATOM 3689 C CA . GLY D 1 52 ? 122.652 66.173 -13.837 1.00 32.52 65 GLY D CA 1
ATOM 3690 C C . GLY D 1 52 ? 121.974 66.034 -12.486 1.00 32.50 65 GLY D C 1
ATOM 3691 O O . GLY D 1 52 ? 121.441 64.968 -12.159 1.00 29.98 65 GLY D O 1
ATOM 3692 N N . LEU D 1 53 ? 121.977 67.102 -11.701 1.00 29.74 66 LEU D N 1
ATOM 3693 C CA . LEU D 1 53 ? 121.377 67.065 -10.377 1.00 29.44 66 LEU D CA 1
ATOM 3694 C C . LEU D 1 53 ? 119.954 66.511 -10.436 1.00 29.34 66 LEU D C 1
ATOM 3695 O O . LEU D 1 53 ? 119.169 66.885 -11.311 1.00 28.04 66 LEU D O 1
ATOM 3700 N N . ALA D 1 54 ? 119.646 65.586 -9.531 1.00 27.96 67 ALA D N 1
ATOM 3701 C CA . ALA D 1 54 ? 118.296 65.030 -9.423 1.00 25.43 67 ALA D CA 1
ATOM 3702 C C . ALA D 1 54 ? 118.001 64.874 -7.933 1.00 23.41 67 ALA D C 1
ATOM 3703 O O . ALA D 1 54 ? 118.924 64.736 -7.128 1.00 25.16 67 ALA D O 1
ATOM 3705 N N . ALA D 1 55 ? 116.732 64.915 -7.548 1.00 22.00 68 ALA D N 1
ATOM 3706 C CA . ALA D 1 55 ? 116.406 64.759 -6.137 1.00 23.94 68 ALA D CA 1
ATOM 3707 C C . ALA D 1 55 ? 116.431 63.288 -5.721 1.00 24.02 68 ALA D C 1
ATOM 3708 O O . ALA D 1 55 ? 116.314 62.376 -6.544 1.00 22.67 68 ALA D O 1
ATOM 3710 N N . SER D 1 56 ? 116.641 63.059 -4.435 1.00 25.49 69 SER D N 1
ATOM 3711 C CA . SER D 1 56 ? 116.610 61.702 -3.926 1.00 23.48 69 SER D CA 1
ATOM 3712 C C . SER D 1 56 ? 115.148 61.242 -4.072 1.00 23.14 69 SER D C 1
ATOM 3713 O O . SER D 1 56 ? 114.211 62.027 -3.848 1.00 23.13 69 SER D O 1
ATOM 3716 N N . GLY D 1 57 ? 114.961 59.990 -4.491 1.00 22.62 70 GLY D N 1
ATOM 3717 C CA . GLY D 1 57 ? 113.630 59.420 -4.613 1.00 20.15 70 GLY D CA 1
ATOM 3718 C C . GLY D 1 57 ? 112.913 59.516 -3.262 1.00 19.80 70 GLY D C 1
ATOM 3719 O O . GLY D 1 57 ? 111.696 59.675 -3.218 1.00 21.36 70 GLY D O 1
ATOM 3720 N N . TRP D 1 58 ? 113.659 59.433 -2.158 1.00 19.35 71 TRP D N 1
ATOM 3721 C CA . TRP D 1 58 ? 113.063 59.524 -0.825 1.00 19.52 71 TRP D CA 1
ATOM 3722 C C . TRP D 1 58 ? 112.643 60.961 -0.489 1.00 21.37 71 TRP D C 1
ATOM 3723 O O . TRP D 1 58 ? 111.724 61.189 0.299 1.00 19.77 71 TRP D O 1
ATOM 3734 N N . HIS D 1 59 ? 113.309 61.926 -1.114 1.00 18.85 72 HIS D N 1
ATOM 3735 C CA . HIS D 1 59 ? 112.986 63.339 -0.930 1.00 19.24 72 HIS D CA 1
ATOM 3736 C C . HIS D 1 59 ? 111.655 63.551 -1.675 1.00 20.47 72 HIS D C 1
ATOM 3737 O O . HIS D 1 59 ? 110.734 64.192 -1.174 1.00 22.43 72 HIS D O 1
ATOM 3744 N N . THR D 1 60 ? 111.556 62.990 -2.872 1.00 22.52 73 THR D N 1
ATOM 3745 C CA . THR D 1 60 ? 110.337 63.097 -3.663 1.00 21.51 73 THR D CA 1
ATOM 3746 C C . THR D 1 60 ? 109.176 62.453 -2.891 1.00 20.27 73 THR D C 1
ATOM 3747 O O . THR D 1 60 ? 108.059 62.963 -2.907 1.00 19.01 73 THR D O 1
ATOM 3751 N N . ALA D 1 61 ? 109.442 61.340 -2.209 1.00 19.29 74 ALA D N 1
ATOM 3752 C CA . ALA D 1 61 ? 108.399 60.653 -1.448 1.00 20.51 74 ALA D CA 1
ATOM 3753 C C . ALA D 1 61 ? 107.966 61.513 -0.254 1.00 18.54 74 ALA D C 1
ATOM 3754 O O . ALA D 1 61 ? 106.779 61.581 0.069 1.00 17.55 74 ALA D O 1
ATOM 3756 N N . ALA D 1 62 ? 108.926 62.185 0.380 1.00 17.57 75 ALA D N 1
ATOM 3757 C CA . ALA D 1 62 ? 108.627 63.046 1.528 1.00 19.15 75 ALA D CA 1
ATOM 3758 C C . ALA D 1 62 ? 107.810 64.259 1.070 1.00 20.04 75 ALA D C 1
ATOM 3759 O O . ALA D 1 62 ? 106.885 64.700 1.760 1.00 18.46 75 ALA D O 1
ATOM 3761 N N . ILE D 1 63 ? 108.158 64.798 -0.094 1.00 21.75 76 ILE D N 1
ATOM 3762 C CA . ILE D 1 63 ? 107.436 65.944 -0.639 1.00 19.99 76 ILE D CA 1
ATOM 3763 C C . ILE D 1 63 ? 106.006 65.513 -0.961 1.00 20.74 76 ILE D C 1
ATOM 3764 O O . ILE D 1 63 ? 105.053 66.237 -0.682 1.00 21.11 76 ILE D O 1
ATOM 3769 N N . THR D 1 64 ? 105.862 64.331 -1.556 1.00 21.13 77 THR D N 1
ATOM 3770 C CA . THR D 1 64 ? 104.543 63.815 -1.904 1.00 19.48 77 THR D CA 1
ATOM 3771 C C . THR D 1 64 ? 103.646 63.655 -0.672 1.00 20.99 77 THR D C 1
ATOM 3772 O O . THR D 1 64 ? 102.480 64.041 -0.696 1.00 18.90 77 THR D O 1
ATOM 3784 N N . ARG D 1 66 ? 103.747 65.251 2.170 1.00 23.15 79 ARG D N 1
ATOM 3785 C CA . ARG D 1 66 ? 103.322 66.565 2.627 1.00 23.99 79 ARG D CA 1
ATOM 3786 C C . ARG D 1 66 ? 102.177 67.113 1.770 1.00 22.14 79 ARG D C 1
ATOM 3787 O O . ARG D 1 66 ? 101.198 67.647 2.309 1.00 22.10 79 ARG D O 1
ATOM 3795 N N . LEU D 1 67 ? 102.298 66.981 0.449 1.00 22.03 80 LEU D N 1
ATOM 3796 C CA . LEU D 1 67 ? 101.258 67.424 -0.485 1.00 20.92 80 LEU D CA 1
ATOM 3797 C C . LEU D 1 67 ? 99.949 66.665 -0.229 1.00 21.63 80 LEU D C 1
ATOM 3798 O O . LEU D 1 67 ? 98.848 67.213 -0.386 1.00 22.51 80 LEU D O 1
ATOM 3803 N N . LEU D 1 68 ? 100.074 65.396 0.148 1.00 20.64 81 LEU D N 1
ATOM 3804 C CA . LEU D 1 68 ? 98.909 64.565 0.443 1.00 22.46 81 LEU D CA 1
ATOM 3805 C C . LEU D 1 68 ? 98.262 65.017 1.758 1.00 20.49 81 LEU D C 1
ATOM 3806 O O . LEU D 1 68 ? 97.048 65.177 1.836 1.00 18.89 81 LEU D O 1
ATOM 3811 N N . VAL D 1 69 ? 99.084 65.225 2.777 1.00 21.09 82 VAL D N 1
ATOM 3812 C CA . VAL D 1 69 ? 98.548 65.649 4.070 1.00 22.02 82 VAL D CA 1
ATOM 3813 C C . VAL D 1 69 ? 97.896 67.032 4.004 1.00 23.96 82 VAL D C 1
ATOM 3814 O O . VAL D 1 69 ? 96.844 67.246 4.615 1.00 23.09 82 VAL D O 1
ATOM 3818 N N . THR D 1 70 ? 98.509 67.956 3.260 1.00 23.90 83 THR D N 1
ATOM 3819 C CA . THR D 1 70 ? 97.968 69.305 3.201 1.00 25.55 83 THR D CA 1
ATOM 3820 C C . THR D 1 70 ? 96.885 69.567 2.153 1.00 27.23 83 THR D C 1
ATOM 3821 O O . THR D 1 70 ? 96.099 70.502 2.312 1.00 33.15 83 THR D O 1
ATOM 3825 N N . SER D 1 71 ? 96.804 68.759 1.098 1.00 27.22 84 SER D N 1
ATOM 3826 C CA . SER D 1 71 ? 95.776 69.017 0.078 1.00 26.68 84 SER D CA 1
ATOM 3827 C C . SER D 1 71 ? 95.318 67.846 -0.789 1.00 27.18 84 SER D C 1
ATOM 3828 O O . SER D 1 71 ? 94.129 67.733 -1.114 1.00 28.76 84 SER D O 1
ATOM 3831 N N . GLY D 1 72 ? 96.260 66.979 -1.151 1.00 25.80 85 GLY D N 1
ATOM 3832 C CA . GLY D 1 72 ? 95.975 65.857 -2.031 1.00 25.10 85 GLY D CA 1
ATOM 3833 C C . GLY D 1 72 ? 95.106 64.687 -1.617 1.00 25.83 85 GLY D C 1
ATOM 3834 O O . GLY D 1 72 ? 94.567 64.013 -2.484 1.00 27.58 85 GLY D O 1
ATOM 3835 N N . LEU D 1 73 ? 94.997 64.407 -0.323 1.00 26.91 86 LEU D N 1
ATOM 3836 C CA . LEU D 1 73 ? 94.163 63.297 0.157 1.00 27.14 86 LEU D CA 1
ATOM 3837 C C . LEU D 1 73 ? 93.510 63.815 1.429 1.00 27.23 86 LEU D C 1
ATOM 3838 O O . LEU D 1 73 ? 93.990 63.562 2.532 1.00 26.34 86 LEU D O 1
ATOM 3843 N N . PRO D 1 74 ? 92.396 64.516 1.263 1.00 28.94 87 PRO D N 1
ATOM 3844 C CA . PRO D 1 74 ? 91.655 65.102 2.373 1.00 28.24 87 PRO D CA 1
ATOM 3845 C C . PRO D 1 74 ? 90.878 64.204 3.315 1.00 28.41 87 PRO D C 1
ATOM 3846 O O . PRO D 1 74 ? 89.677 64.333 3.433 1.00 31.56 87 PRO D O 1
ATOM 3850 N N . LEU D 1 75 ? 91.594 63.308 3.982 1.00 29.27 88 LEU D N 1
ATOM 3851 C CA . LEU D 1 75 ? 90.999 62.394 4.947 1.00 27.52 88 LEU D CA 1
ATOM 3852 C C . LEU D 1 75 ? 90.911 63.095 6.296 1.00 29.81 88 LEU D C 1
ATOM 3853 O O . LEU D 1 75 ? 91.922 63.560 6.818 1.00 31.08 88 LEU D O 1
ATOM 3858 N N . ALA D 1 76 ? 89.715 63.150 6.866 1.00 28.83 89 ALA D N 1
ATOM 3859 C CA . ALA D 1 76 ? 89.499 63.800 8.158 1.00 30.47 89 ALA D CA 1
ATOM 3860 C C . ALA D 1 76 ? 90.349 63.242 9.293 1.00 29.86 89 ALA D C 1
ATOM 3861 O O . ALA D 1 76 ? 90.892 64.005 10.085 1.00 31.57 89 ALA D O 1
ATOM 3863 N N . GLN D 1 77 ? 90.472 61.919 9.381 1.00 30.20 90 GLN D N 1
ATOM 3864 C CA . GLN D 1 77 ? 91.251 61.350 10.467 1.00 31.45 90 GLN D CA 1
ATOM 3865 C C . GLN D 1 77 ? 92.720 61.111 10.129 1.00 31.44 90 GLN D C 1
ATOM 3866 O O . GLN D 1 77 ? 93.442 60.445 10.868 1.00 29.03 90 GLN D O 1
ATOM 3872 N N . GLY D 1 78 ? 93.162 61.661 9.006 1.00 28.20 91 GLY D N 1
ATOM 3873 C CA . GLY D 1 78 ? 94.563 61.532 8.662 1.00 28.33 91 GLY D CA 1
ATOM 3874 C C . GLY D 1 78 ? 94.934 60.411 7.726 1.00 27.19 91 GLY D C 1
ATOM 3875 O O . GLY D 1 78 ? 94.076 59.632 7.317 1.00 25.60 91 GLY D O 1
ATOM 3876 N N . ILE D 1 79 ? 96.225 60.295 7.433 1.00 24.24 92 ILE D N 1
ATOM 3877 C CA . ILE D 1 79 ? 96.707 59.287 6.494 1.00 22.51 92 ILE D CA 1
ATOM 3878 C C . ILE D 1 79 ? 97.636 58.322 7.208 1.00 23.97 92 ILE D C 1
ATOM 3879 O O . ILE D 1 79 ? 98.751 58.689 7.590 1.00 22.94 92 ILE D O 1
ATOM 3884 N N . ILE D 1 80 ? 97.158 57.090 7.366 1.00 23.20 93 ILE D N 1
ATOM 3885 C CA . ILE D 1 80 ? 97.866 56.029 8.065 1.00 25.55 93 ILE D CA 1
ATOM 3886 C C . ILE D 1 80 ? 97.973 54.872 7.089 1.00 28.39 93 ILE D C 1
ATOM 3887 O O . ILE D 1 80 ? 96.970 54.285 6.696 1.00 28.26 93 ILE D O 1
ATOM 3892 N N . GLY D 1 81 ? 99.198 54.553 6.703 1.00 33.18 94 GLY D N 1
ATOM 3893 C CA . GLY D 1 81 ? 99.395 53.491 5.747 1.00 35.13 94 GLY D CA 1
ATOM 3894 C C . GLY D 1 81 ? 100.135 52.297 6.284 1.00 32.26 94 GLY D C 1
ATOM 3895 O O . GLY D 1 81 ? 100.928 52.411 7.212 1.00 29.44 94 GLY D O 1
ATOM 3896 N N . ALA D 1 82 ? 99.846 51.139 5.710 1.00 31.88 95 ALA D N 1
ATOM 3897 C CA . ALA D 1 82 ? 100.505 49.911 6.124 1.00 30.99 95 ALA D CA 1
ATOM 3898 C C . ALA D 1 82 ? 101.617 49.605 5.123 1.00 30.34 95 ALA D C 1
ATOM 3899 O O . ALA D 1 82 ? 102.612 48.952 5.458 1.00 28.87 95 ALA D O 1
ATOM 3901 N N . GLY D 1 83 ? 101.443 50.091 3.894 1.00 26.92 96 GLY D N 1
ATOM 3902 C CA . GLY D 1 83 ? 102.411 49.826 2.847 1.00 25.59 96 GLY D CA 1
ATOM 3903 C C . GLY D 1 83 ? 102.008 50.371 1.491 1.00 26.56 96 GLY D C 1
ATOM 3904 O O . GLY D 1 83 ? 100.880 50.823 1.282 1.00 24.20 96 GLY D O 1
ATOM 3905 N N . THR D 1 84 ? 102.962 50.345 0.571 1.00 25.75 97 THR D N 1
ATOM 3906 C CA . THR D 1 84 ? 102.745 50.840 -0.769 1.00 26.77 97 THR D CA 1
ATOM 3907 C C . THR D 1 84 ? 103.786 50.272 -1.713 1.00 28.34 97 THR D C 1
ATOM 3908 O O . THR D 1 84 ? 104.860 49.864 -1.271 1.00 28.37 97 THR D O 1
ATOM 3912 N N . GLU D 1 85 ? 103.452 50.191 -3.002 1.00 28.52 98 GLU D N 1
ATOM 3913 C CA . GLU D 1 85 ? 104.453 49.801 -3.983 1.00 29.16 98 GLU D CA 1
ATOM 3914 C C . GLU D 1 85 ? 104.845 51.169 -4.604 1.00 28.54 98 GLU D C 1
ATOM 3915 O O . GLU D 1 85 ? 104.013 51.927 -5.133 1.00 25.31 98 GLU D O 1
ATOM 3921 N N . LEU D 1 86 ? 106.130 51.482 -4.493 1.00 26.30 99 LEU D N 1
ATOM 3922 C CA . LEU D 1 86 ? 106.692 52.753 -4.928 1.00 26.64 99 LEU D CA 1
ATOM 3923 C C . LEU D 1 86 ? 107.485 52.603 -6.203 1.00 26.87 99 LEU D C 1
ATOM 3924 O O . LEU D 1 86 ? 108.123 51.583 -6.436 1.00 25.37 99 LEU D O 1
ATOM 3929 N N . SER D 1 87 ? 107.457 53.647 -7.012 1.00 26.00 100 SER D N 1
ATOM 3930 C CA . SER D 1 87 ? 108.120 53.624 -8.297 1.00 25.90 100 SER D CA 1
ATOM 3931 C C . SER D 1 87 ? 108.613 55.034 -8.623 1.00 21.68 100 SER D C 1
ATOM 3932 O O . SER D 1 87 ? 107.994 56.004 -8.201 1.00 24.39 100 SER D O 1
ATOM 3935 N N . TRP D 1 88 ? 109.718 55.154 -9.353 1.00 20.54 101 TRP D N 1
ATOM 3936 C CA . TRP D 1 88 ? 110.239 56.454 -9.751 1.00 21.31 101 TRP D CA 1
ATOM 3937 C C . TRP D 1 88 ? 110.604 56.370 -11.244 1.00 20.40 101 TRP D C 1
ATOM 3938 O O . TRP D 1 88 ? 111.764 56.192 -11.603 1.00 20.80 101 TRP D O 1
ATOM 3949 N N . PRO D 1 89 ? 109.611 56.511 -12.139 1.00 21.97 102 PRO D N 1
ATOM 3950 C CA . PRO D 1 89 ? 109.851 56.429 -13.593 1.00 24.75 102 PRO D CA 1
ATOM 3951 C C . PRO D 1 89 ? 110.788 57.453 -14.231 1.00 24.38 102 PRO D C 1
ATOM 3952 O O . PRO D 1 89 ? 111.451 57.149 -15.221 1.00 21.89 102 PRO D O 1
ATOM 3956 N N . ASN D 1 90 ? 110.808 58.659 -13.678 1.00 24.17 103 ASN D N 1
ATOM 3957 C CA . ASN D 1 90 ? 111.649 59.742 -14.184 1.00 22.58 103 ASN D CA 1
ATOM 3958 C C . ASN D 1 90 ? 112.264 60.488 -13.016 1.00 23.84 103 ASN D C 1
ATOM 3959 O O . ASN D 1 90 ? 111.674 60.572 -11.944 1.00 22.54 103 ASN D O 1
ATOM 3964 N N . PRO D 1 91 ? 113.480 61.024 -13.202 1.00 25.49 104 PRO D N 1
ATOM 3965 C CA . PRO D 1 91 ? 114.125 61.757 -12.107 1.00 24.39 104 PRO D CA 1
ATOM 3966 C C . PRO D 1 91 ? 113.421 63.075 -11.808 1.00 25.24 104 PRO D C 1
ATOM 3967 O O . PRO D 1 91 ? 112.843 63.685 -12.699 1.00 21.33 104 PRO D O 1
ATOM 3971 N N . THR D 1 92 ? 113.464 63.488 -10.542 1.00 24.82 105 THR D N 1
ATOM 3972 C CA . THR D 1 92 ? 112.885 64.757 -10.098 1.00 25.91 105 THR D CA 1
ATOM 3973 C C . THR D 1 92 ? 114.038 65.761 -10.260 1.00 27.18 105 THR D C 1
ATOM 3974 O O . THR D 1 92 ? 115.110 65.587 -9.674 1.00 23.03 105 THR D O 1
ATOM 3978 N N . ARG D 1 93 ? 113.795 66.814 -11.037 1.00 27.17 106 ARG D N 1
ATOM 3979 C CA . ARG D 1 93 ? 114.797 67.831 -11.372 1.00 29.44 106 ARG D CA 1
ATOM 3980 C C . ARG D 1 93 ? 114.630 69.180 -10.697 1.00 27.32 106 ARG D C 1
ATOM 3981 O O . ARG D 1 93 ? 113.525 69.543 -10.304 1.00 26.19 106 ARG D O 1
ATOM 3989 N N . PRO D 1 94 ? 115.729 69.946 -10.561 1.00 27.21 107 PRO D N 1
ATOM 3990 C CA . PRO D 1 94 ? 115.608 71.264 -9.932 1.00 25.62 107 PRO D CA 1
ATOM 3991 C C . PRO D 1 94 ? 114.757 72.129 -10.846 1.00 25.80 107 PRO D C 1
ATOM 3992 O O . PRO D 1 94 ? 114.878 72.048 -12.071 1.00 25.31 107 PRO D O 1
ATOM 3996 N N . GLY D 1 95 ? 113.895 72.950 -10.254 1.00 24.86 108 GLY D N 1
ATOM 3997 C CA . GLY D 1 95 ? 113.027 73.814 -11.033 1.00 25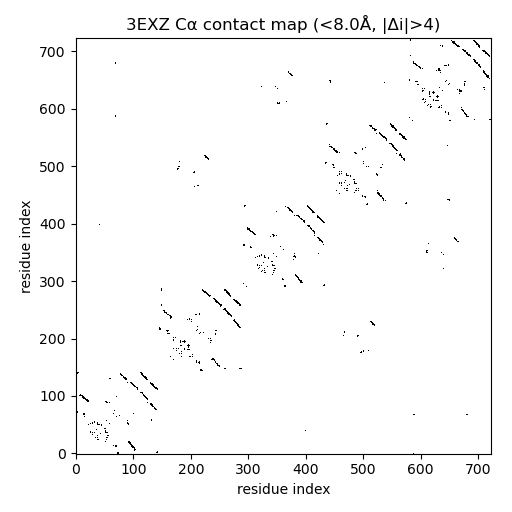.32 108 GLY D CA 1
ATOM 3998 C C . GLY D 1 95 ? 111.723 73.119 -11.375 1.00 28.26 108 GLY D C 1
ATOM 3999 O O . GLY D 1 95 ? 110.896 73.671 -12.094 1.00 29.73 108 GLY D O 1
ATOM 4000 N N . ASP D 1 96 ? 111.540 71.900 -10.866 1.00 29.15 109 ASP D N 1
ATOM 4001 C CA . ASP D 1 96 ? 110.324 71.134 -11.120 1.00 29.33 109 ASP D CA 1
ATOM 4002 C C . ASP D 1 96 ? 109.149 71.586 -10.260 1.00 26.57 109 ASP D C 1
ATOM 4003 O O . ASP D 1 96 ? 109.310 71.842 -9.068 1.00 26.30 109 ASP D O 1
ATOM 4008 N N . GLU D 1 97 ? 107.976 71.699 -10.882 1.00 25.71 110 GLU D N 1
ATOM 4009 C CA . GLU D 1 97 ? 106.737 72.058 -10.181 1.00 25.93 110 GLU D CA 1
ATOM 4010 C C . GLU D 1 97 ? 105.970 70.748 -10.035 1.00 24.09 110 GLU D C 1
ATOM 4011 O O . GLU D 1 97 ? 105.465 70.185 -11.011 1.00 21.44 110 GLU D O 1
ATOM 4017 N N . LEU D 1 98 ? 105.840 70.297 -8.800 1.00 24.02 111 LEU D N 1
ATOM 4018 C CA . LEU D 1 98 ? 105.213 69.027 -8.500 1.00 23.03 111 LEU D CA 1
ATOM 4019 C C . LEU D 1 98 ? 103.815 69.090 -7.930 1.00 22.55 111 LEU D C 1
ATOM 4020 O O . LEU D 1 98 ? 103.519 69.954 -7.109 1.00 21.14 111 LEU D O 1
ATOM 4025 N N . HIS D 1 99 ? 102.950 68.187 -8.380 1.00 23.36 112 HIS D N 1
ATOM 4026 C CA . HIS D 1 99 ? 101.621 68.084 -7.810 1.00 22.28 112 HIS D CA 1
ATOM 4027 C C . HIS D 1 99 ? 101.264 66.595 -7.834 1.00 23.10 112 HIS D C 1
ATOM 4028 O O . HIS D 1 99 ? 101.891 65.809 -8.550 1.00 20.36 112 HIS D O 1
ATOM 4035 N N . VAL D 1 100 ? 100.293 66.194 -7.023 1.00 23.18 113 VAL D N 1
ATOM 4036 C CA . VAL D 1 100 ? 99.916 64.791 -6.950 1.00 21.80 113 VAL D CA 1
ATOM 4037 C C . VAL D 1 100 ? 98.466 64.543 -7.333 1.00 22.43 113 VAL D C 1
ATOM 4038 O O . VAL D 1 100 ? 97.572 65.283 -6.924 1.00 23.56 113 VAL D O 1
ATOM 4042 N N . GLU D 1 101 ? 98.252 63.527 -8.167 1.00 22.81 114 GLU D N 1
ATOM 4043 C CA . GLU D 1 101 ? 96.902 63.128 -8.570 1.00 25.05 114 GLU D CA 1
ATOM 4044 C C . GLU D 1 101 ? 96.693 61.742 -7.943 1.00 23.57 114 GLU D C 1
ATOM 4045 O O . GLU D 1 101 ? 97.374 60.763 -8.291 1.00 20.09 114 GLU D O 1
ATOM 4051 N N . THR D 1 102 ? 95.747 61.683 -7.009 1.00 21.30 115 THR D N 1
ATOM 4052 C CA . THR D 1 102 ? 95.435 60.475 -6.256 1.00 21.48 115 THR D CA 1
ATOM 4053 C C . THR D 1 102 ? 94.051 59.927 -6.598 1.00 23.45 115 THR D C 1
ATOM 4054 O O . THR D 1 102 ? 93.065 60.667 -6.631 1.00 23.24 115 THR D O 1
ATOM 4058 N N . THR D 1 103 ? 94.003 58.627 -6.862 1.00 23.70 116 THR D N 1
ATOM 4059 C CA . THR D 1 103 ? 92.768 57.938 -7.219 1.00 21.16 116 THR D CA 1
ATOM 4060 C C . THR D 1 103 ? 92.519 56.722 -6.323 1.00 21.91 116 THR D C 1
ATOM 4061 O O . THR D 1 103 ? 93.436 55.920 -6.070 1.00 19.82 116 THR D O 1
ATOM 4065 N N . VAL D 1 104 ? 91.283 56.598 -5.842 1.00 23.06 117 VAL D N 1
ATOM 4066 C CA . VAL D 1 104 ? 90.874 55.450 -5.025 1.00 22.79 117 VAL D CA 1
ATOM 4067 C C . VAL D 1 104 ? 90.632 54.284 -6.008 1.00 22.69 117 VAL D C 1
ATOM 4068 O O . VAL D 1 104 ? 89.789 54.372 -6.920 1.00 17.95 117 VAL D O 1
ATOM 4072 N N . LEU D 1 105 ? 91.375 53.197 -5.820 1.00 21.12 118 LEU D N 1
ATOM 4073 C CA . LEU D 1 105 ? 91.276 52.029 -6.700 1.00 21.92 118 LEU D CA 1
ATOM 4074 C C . LEU D 1 105 ? 90.501 50.868 -6.100 1.00 22.69 118 LEU D C 1
ATOM 4075 O O . LEU D 1 105 ? 90.007 50.006 -6.829 1.00 21.98 118 LEU D O 1
ATOM 4080 N N . ALA D 1 106 ? 90.411 50.826 -4.777 1.00 20.61 119 ALA D N 1
ATOM 4081 C CA . ALA D 1 106 ? 89.672 49.757 -4.116 1.00 21.69 119 ALA D CA 1
ATOM 4082 C C . ALA D 1 106 ? 89.379 50.144 -2.678 1.00 22.31 119 ALA D C 1
ATOM 4083 O O . ALA D 1 106 ? 90.063 50.983 -2.099 1.00 23.70 119 ALA D O 1
ATOM 4085 N N . ILE D 1 107 ? 88.331 49.547 -2.127 1.00 25.18 120 ILE D N 1
ATOM 4086 C CA . ILE D 1 107 ? 87.899 49.779 -0.755 1.00 28.72 120 ILE D CA 1
ATOM 4087 C C . ILE D 1 107 ? 87.534 48.390 -0.243 1.00 32.04 120 ILE D C 1
ATOM 4088 O O . ILE D 1 107 ? 86.585 47.774 -0.721 1.00 30.92 120 ILE D O 1
ATOM 4093 N N . THR D 1 108 ? 88.316 47.902 0.718 1.00 32.61 121 THR D N 1
ATOM 4094 C CA . THR D 1 108 ? 88.138 46.570 1.293 1.00 31.62 121 THR D CA 1
ATOM 4095 C C . THR D 1 108 ? 87.858 46.650 2.788 1.00 33.69 121 THR D C 1
ATOM 4096 O O . THR D 1 108 ? 88.789 46.753 3.596 1.00 31.98 121 THR D O 1
ATOM 4100 N N . PRO D 1 109 ? 86.576 46.603 3.173 1.00 35.87 122 PRO D N 1
ATOM 4101 C CA . PRO D 1 109 ? 86.162 46.663 4.580 1.00 37.69 122 PRO D CA 1
ATOM 4102 C C . PRO D 1 109 ? 86.613 45.440 5.386 1.00 38.50 122 PRO D C 1
ATOM 4103 O O . PRO D 1 109 ? 86.702 44.329 4.856 1.00 34.75 122 PRO D O 1
ATOM 4107 N N . SER D 1 110 ? 86.899 45.650 6.667 1.00 41.35 123 SER D N 1
ATOM 4108 C CA . SER D 1 110 ? 87.278 44.555 7.559 1.00 46.03 123 SER D CA 1
ATOM 4109 C C . SER D 1 110 ? 86.014 43.785 7.970 1.00 46.34 123 SER D C 1
ATOM 4110 O O . SER D 1 110 ? 85.000 44.386 8.356 1.00 47.78 123 SER D O 1
ATOM 4113 N N . LYS D 1 111 ? 86.072 42.461 7.892 1.00 48.43 124 LYS D N 1
ATOM 4114 C CA . LYS D 1 111 ? 84.935 41.645 8.299 1.00 52.02 124 LYS D CA 1
ATOM 4115 C C . LYS D 1 111 ? 84.943 41.482 9.833 1.00 51.86 124 LYS D C 1
ATOM 4116 O O . LYS D 1 111 ? 83.916 41.171 10.435 1.00 51.44 124 LYS D O 1
ATOM 4122 N N . SER D 1 112 ? 86.100 41.726 10.454 1.00 52.52 125 SER D N 1
ATOM 4123 C CA . SER D 1 112 ? 86.263 41.643 11.909 1.00 52.66 125 SER D CA 1
ATOM 4124 C C . SER D 1 112 ? 86.098 43.013 12.573 1.00 51.70 125 SER D C 1
ATOM 4125 O O . SER D 1 112 ? 85.816 43.096 13.768 1.00 51.98 125 SER D O 1
ATOM 4128 N N . ARG D 1 113 ? 86.330 44.082 11.813 1.00 49.19 126 ARG D N 1
ATOM 4129 C CA . ARG D 1 113 ? 86.143 45.439 12.322 1.00 47.92 126 ARG D CA 1
ATOM 4130 C C . ARG D 1 113 ? 85.402 46.288 11.290 1.00 45.99 126 ARG D C 1
ATOM 4131 O O . ARG D 1 113 ? 86.001 47.128 10.610 1.00 45.26 126 ARG D O 1
ATOM 4139 N N . PRO D 1 114 ? 84.075 46.077 11.164 1.00 43.57 127 PRO D N 1
ATOM 4140 C CA . PRO D 1 114 ? 83.214 46.802 10.220 1.00 41.66 127 PRO D CA 1
ATOM 4141 C C . PRO D 1 114 ? 83.391 48.295 10.393 1.00 39.59 127 PRO D C 1
ATOM 4142 O O . PRO D 1 114 ? 82.811 49.097 9.674 1.00 39.53 127 PRO D O 1
ATOM 4146 N N . ASP D 1 115 ? 84.178 48.639 11.396 1.00 38.50 128 ASP D N 1
ATOM 4147 C CA . ASP D 1 115 ? 84.540 50.008 11.728 1.00 37.89 128 ASP D CA 1
ATOM 4148 C C . ASP D 1 115 ? 85.416 50.657 10.633 1.00 34.63 128 ASP D C 1
ATOM 4149 O O . ASP D 1 115 ? 85.363 51.868 10.412 1.00 35.96 128 ASP D O 1
ATOM 4154 N N . ARG D 1 116 ? 86.225 49.856 9.948 1.00 33.15 129 ARG D N 1
ATOM 4155 C CA . ARG D 1 116 ? 87.184 50.413 8.996 1.00 34.39 129 ARG D CA 1
ATOM 4156 C C . ARG D 1 116 ? 87.383 49.601 7.731 1.00 32.25 129 ARG D C 1
ATOM 4157 O O . ARG D 1 116 ? 86.896 48.480 7.616 1.00 29.40 129 ARG D O 1
ATOM 4165 N N . ALA D 1 117 ? 88.127 50.175 6.795 1.00 28.78 130 ALA D N 1
ATOM 4166 C CA . ALA D 1 117 ? 88.403 49.509 5.535 1.00 29.04 130 ALA D CA 1
ATOM 4167 C C . ALA D 1 117 ? 89.815 49.815 5.067 1.00 27.74 130 ALA D C 1
ATOM 4168 O O . ALA D 1 117 ? 90.409 50.813 5.482 1.00 26.12 130 ALA D O 1
ATOM 4170 N N . ILE D 1 118 ? 90.375 48.928 4.250 1.00 27.78 131 ILE D N 1
ATOM 4171 C CA . ILE D 1 118 ? 91.680 49.196 3.674 1.00 27.99 131 ILE D CA 1
ATOM 4172 C C . ILE D 1 118 ? 91.335 49.835 2.319 1.00 25.79 131 ILE D C 1
ATOM 4173 O O . ILE D 1 118 ? 90.666 49.228 1.471 1.00 26.03 131 ILE D O 1
ATOM 4178 N N . VAL D 1 119 ? 91.775 51.073 2.134 1.00 24.58 132 VAL D N 1
ATOM 4179 C CA . VAL D 1 119 ? 91.536 51.805 0.898 1.00 23.13 132 VAL D CA 1
ATOM 4180 C C . VAL D 1 119 ? 92.822 51.867 0.066 1.00 23.72 132 VAL D C 1
ATOM 4181 O O . VAL D 1 119 ? 93.848 52.369 0.531 1.00 24.87 132 VAL D O 1
ATOM 4185 N N . THR D 1 120 ? 92.766 51.352 -1.158 1.00 21.09 133 THR D N 1
ATOM 4186 C CA . THR D 1 120 ? 93.930 51.370 -2.039 1.00 22.33 133 THR D CA 1
ATOM 4187 C C . THR D 1 120 ? 93.947 52.697 -2.815 1.00 23.38 133 THR D C 1
ATOM 4188 O O . THR D 1 120 ? 93.050 52.989 -3.607 1.00 21.41 133 THR D O 1
ATOM 4192 N N . CYS D 1 121 ? 94.977 53.500 -2.559 1.00 24.54 134 CYS D N 1
ATOM 4193 C CA . CYS D 1 121 ? 95.133 54.811 -3.188 1.00 27.00 134 CYS D CA 1
ATOM 4194 C C . CYS D 1 121 ? 96.362 54.920 -4.073 1.00 23.95 134 CYS D C 1
ATOM 4195 O O . CYS D 1 121 ? 97.482 54.789 -3.587 1.00 26.68 134 CYS D O 1
ATOM 4198 N N . GLN D 1 122 ? 96.158 55.144 -5.368 1.00 23.85 135 GLN D N 1
ATOM 4199 C CA . GLN D 1 122 ? 97.282 55.321 -6.289 1.00 21.36 135 GLN D CA 1
ATOM 4200 C C . GLN D 1 122 ? 97.596 56.809 -6.440 1.00 20.60 135 GLN D C 1
ATOM 4201 O O . GLN D 1 122 ? 96.769 57.595 -6.912 1.00 23.39 135 GLN D O 1
ATOM 4207 N N . SER D 1 123 ? 98.800 57.186 -6.044 1.00 21.73 136 SER D N 1
ATOM 4208 C CA . SER D 1 123 ? 99.245 58.565 -6.140 1.00 19.95 136 SER D CA 1
ATOM 4209 C C . SER D 1 123 ? 100.331 58.722 -7.186 1.00 20.07 136 SER D C 1
ATOM 4210 O O . SER D 1 123 ? 101.373 58.069 -7.105 1.00 19.69 136 SER D O 1
ATOM 4213 N N . ASP D 1 124 ? 100.068 59.578 -8.169 1.00 20.00 137 ASP D N 1
ATOM 4214 C CA . ASP D 1 124 ? 101.029 59.901 -9.221 1.00 21.13 137 ASP D CA 1
ATOM 4215 C C . ASP D 1 124 ? 101.532 61.333 -8.986 1.00 20.40 137 ASP D C 1
ATOM 4216 O O . ASP D 1 124 ? 100.751 62.288 -9.036 1.00 16.94 137 ASP D O 1
ATOM 4221 N N . THR D 1 125 ? 102.825 61.477 -8.711 1.00 19.90 138 THR D N 1
ATOM 4222 C CA . THR D 1 125 ? 103.428 62.793 -8.516 1.00 21.99 138 THR D CA 1
ATOM 4223 C C . THR D 1 125 ? 103.963 63.185 -9.901 1.00 24.13 138 THR D C 1
ATOM 4224 O O . THR D 1 125 ? 104.815 62.507 -10.468 1.00 23.22 138 THR D O 1
ATOM 4228 N N . LEU D 1 126 ? 103.445 64.273 -10.455 1.00 25.00 139 LEU D N 1
ATOM 4229 C CA . LEU D 1 126 ? 103.861 64.715 -11.782 1.00 26.59 139 LEU D CA 1
ATOM 4230 C C . LEU D 1 126 ? 104.534 66.071 -11.782 1.00 24.06 139 LEU D C 1
ATOM 4231 O O . LEU D 1 126 ? 104.300 66.874 -10.877 1.00 24.29 139 LEU D O 1
ATOM 4236 N N . ASN D 1 127 ? 105.404 66.301 -12.768 1.00 25.15 140 ASN D N 1
ATOM 4237 C CA . ASN D 1 127 ? 106.043 67.610 -12.916 1.00 24.73 140 ASN D CA 1
ATOM 4238 C C . ASN D 1 127 ? 105.215 68.435 -13.922 1.00 26.27 140 ASN D C 1
ATOM 4239 O O . ASN D 1 127 ? 104.165 67.974 -14.396 1.00 23.32 140 ASN D O 1
ATOM 4244 N N . GLN D 1 128 ? 105.680 69.642 -14.252 1.00 29.23 141 GLN D N 1
ATOM 4245 C CA . GLN D 1 128 ? 104.943 70.526 -15.156 1.00 30.75 141 GLN D CA 1
ATOM 4246 C C . GLN D 1 128 ? 104.871 70.034 -16.596 1.00 31.97 141 GLN D C 1
ATOM 4247 O O . GLN D 1 128 ? 104.105 70.565 -17.399 1.00 30.78 141 GLN D O 1
ATOM 4253 N N . ARG D 1 129 ? 105.657 69.012 -16.915 1.00 33.79 142 ARG D N 1
ATOM 4254 C CA . ARG D 1 129 ? 105.660 68.421 -18.259 1.00 36.20 142 ARG D CA 1
ATOM 4255 C C . ARG D 1 129 ? 104.736 67.206 -18.322 1.00 34.21 142 ARG D C 1
ATOM 4256 O O . ARG D 1 129 ? 104.651 66.556 -19.359 1.00 34.40 142 ARG D O 1
ATOM 4264 N N . GLY D 1 130 ? 104.070 66.894 -17.212 1.00 33.18 143 GLY D N 1
ATOM 4265 C CA . GLY D 1 130 ? 103.170 65.752 -17.171 1.00 31.52 143 GLY D CA 1
ATOM 4266 C C . GLY D 1 130 ? 103.891 64.420 -17.004 1.00 28.48 143 GLY D C 1
ATOM 4267 O O . GLY D 1 130 ? 103.309 63.354 -17.221 1.00 29.32 143 GLY D O 1
ATOM 4268 N N . GLU D 1 131 ? 105.162 64.470 -16.632 1.00 27.24 144 GLU D N 1
ATOM 4269 C CA . GLU D 1 131 ? 105.935 63.251 -16.433 1.00 27.19 144 GLU D CA 1
ATOM 4270 C C . GLU D 1 131 ? 105.766 62.765 -14.997 1.00 23.85 144 GLU D C 1
ATOM 4271 O O . GLU D 1 131 ? 105.754 63.562 -14.060 1.00 22.73 144 GLU D O 1
ATOM 4277 N N . VAL D 1 132 ? 105.630 61.456 -14.836 1.00 22.43 145 VAL D N 1
ATOM 4278 C CA . VAL D 1 132 ? 105.472 60.854 -13.518 1.00 23.86 145 VAL D CA 1
ATOM 4279 C C . VAL D 1 132 ? 106.831 60.704 -12.845 1.00 22.40 145 VAL D C 1
ATOM 4280 O O . VAL D 1 132 ? 107.671 59.932 -13.302 1.00 22.07 145 VAL D O 1
ATOM 4284 N N . VAL D 1 133 ? 107.064 61.460 -11.774 1.00 21.65 146 VAL D N 1
ATOM 4285 C CA . VAL D 1 133 ? 108.341 61.335 -11.070 1.00 21.77 146 VAL D CA 1
ATOM 4286 C C . VAL D 1 133 ? 108.235 60.326 -9.927 1.00 21.58 146 VAL D C 1
ATOM 4287 O O . VAL D 1 133 ? 109.243 59.903 -9.368 1.00 23.50 146 VAL D O 1
ATOM 4291 N N . GLN D 1 134 ? 107.005 59.934 -9.597 1.00 24.47 147 GLN D N 1
ATOM 4292 C CA . GLN D 1 134 ? 106.762 58.913 -8.580 1.00 20.66 147 GLN D CA 1
ATOM 4293 C C . GLN D 1 134 ? 105.347 58.345 -8.673 1.00 23.12 147 GLN D C 1
ATOM 4294 O O . GLN D 1 134 ? 104.385 59.069 -8.962 1.00 23.78 147 GLN D O 1
ATOM 4300 N N . ARG D 1 135 ? 105.234 57.034 -8.489 1.00 21.10 148 ARG D N 1
ATOM 4301 C CA . ARG D 1 135 ? 103.932 56.400 -8.432 1.00 22.87 148 ARG D CA 1
ATOM 4302 C C . ARG D 1 135 ? 103.961 55.616 -7.117 1.00 23.65 148 ARG D C 1
ATOM 4303 O O . ARG D 1 135 ? 104.876 54.832 -6.856 1.00 23.37 148 ARG D O 1
ATOM 4311 N N . SER D 1 136 ? 102.971 55.881 -6.271 1.00 23.04 149 SER D N 1
ATOM 4312 C CA . SER D 1 136 ? 102.845 55.235 -4.972 1.00 22.18 149 SER D CA 1
ATOM 4313 C C . SER D 1 136 ? 101.445 54.631 -4.878 1.00 22.06 149 SER D C 1
ATOM 4314 O O . SER D 1 136 ? 100.462 55.361 -4.776 1.00 24.50 149 SER D O 1
ATOM 4317 N N . THR D 1 137 ? 101.342 53.305 -4.933 1.00 22.04 150 THR D N 1
ATOM 4318 C CA . THR D 1 137 ? 100.037 52.630 -4.835 1.00 22.12 150 THR D CA 1
ATOM 4319 C C . THR D 1 137 ? 100.014 52.105 -3.410 1.00 21.73 150 THR D C 1
ATOM 4320 O O . THR D 1 137 ? 100.528 51.026 -3.103 1.00 19.35 150 THR D O 1
ATOM 4324 N N . ALA D 1 138 ? 99.388 52.886 -2.544 1.00 19.74 151 ALA D N 1
ATOM 4325 C CA . ALA D 1 138 ? 99.358 52.618 -1.115 1.00 19.72 151 ALA D CA 1
ATOM 4326 C C . ALA D 1 138 ? 98.089 52.067 -0.527 1.00 21.59 151 ALA D C 1
ATOM 4327 O O . ALA D 1 138 ? 97.014 52.237 -1.099 1.00 21.12 151 ALA D O 1
ATOM 4329 N N . LYS D 1 139 ? 98.220 51.407 0.618 1.00 21.23 152 LYS D N 1
ATOM 4330 C CA . LYS D 1 139 ? 97.047 50.909 1.314 1.00 26.08 152 LYS D CA 1
ATOM 4331 C C . LYS D 1 139 ? 96.925 51.708 2.620 1.00 26.69 152 LYS D C 1
ATOM 4332 O O . LYS D 1 139 ? 97.850 51.745 3.441 1.00 27.45 152 LYS D O 1
ATOM 4338 N N . VAL D 1 140 ? 95.793 52.396 2.772 1.00 25.48 153 VAL D N 1
ATOM 4339 C CA . VAL D 1 140 ? 95.532 53.201 3.961 1.00 25.27 153 VAL D CA 1
ATOM 4340 C C . VAL D 1 140 ? 94.257 52.782 4.693 1.00 24.92 153 VAL D C 1
ATOM 4341 O O . VAL D 1 140 ? 93.272 52.333 4.084 1.00 23.48 153 VAL D O 1
ATOM 4345 N N . VAL D 1 141 ? 94.294 52.943 6.012 1.00 24.54 154 VAL D N 1
ATOM 4346 C CA . VAL D 1 141 ? 93.191 52.580 6.885 1.00 24.29 154 VAL D CA 1
ATOM 4347 C C . VAL D 1 141 ? 92.287 53.783 7.097 1.00 25.29 154 VAL D C 1
ATOM 4348 O O . VAL D 1 141 ? 92.735 54.824 7.590 1.00 23.09 154 VAL D O 1
ATOM 4352 N N . VAL D 1 142 ? 91.017 53.635 6.729 1.00 21.10 155 VAL D N 1
ATOM 4353 C CA . VAL D 1 142 ? 90.035 54.705 6.882 1.00 24.01 155 VAL D CA 1
ATOM 4354 C C . VAL D 1 142 ? 88.844 54.169 7.685 1.00 25.64 155 VAL D C 1
ATOM 4355 O O . VAL D 1 142 ? 88.340 53.074 7.420 1.00 24.58 155 VAL D O 1
ATOM 4359 N N . PHE D 1 143 ? 88.413 54.946 8.672 1.00 28.29 156 PHE D N 1
ATOM 4360 C CA . PHE D 1 143 ? 87.308 54.574 9.548 1.00 29.27 156 PHE D CA 1
ATOM 4361 C C . PHE D 1 143 ? 86.009 55.247 9.159 1.00 28.48 156 PHE D C 1
ATOM 4362 O O . PHE D 1 143 ? 86.022 56.265 8.481 1.00 26.64 156 PHE D O 1
ATOM 4370 N N . ARG D 1 144 ? 84.895 54.660 9.583 1.00 29.80 157 ARG D N 1
ATOM 4371 C CA . ARG D 1 144 ? 83.570 55.235 9.352 1.00 31.41 157 ARG D CA 1
ATOM 4372 C C . ARG D 1 144 ? 83.520 56.530 10.174 1.00 31.10 157 ARG D C 1
ATOM 4373 O O . ARG D 1 144 ? 84.232 56.660 11.175 1.00 28.89 157 ARG D O 1
ATOM 4381 N N . ARG D 1 145 ? 82.680 57.478 9.772 1.00 33.19 158 ARG D N 1
ATOM 4382 C CA . ARG D 1 145 ? 82.521 58.702 10.547 1.00 35.22 158 ARG D CA 1
ATOM 4383 C C . ARG D 1 145 ? 82.008 58.295 11.945 1.00 37.08 158 ARG D C 1
ATOM 4384 O O . ARG D 1 145 ? 81.093 57.470 12.081 1.00 33.87 158 ARG D O 1
ATOM 4392 N N . PRO D 1 146 ? 82.627 58.837 13.007 1.00 39.05 159 PRO D N 1
ATOM 4393 C CA . PRO D 1 146 ? 82.211 58.525 14.380 1.00 39.94 159 PRO D CA 1
ATOM 4394 C C . PRO D 1 146 ? 80.747 58.927 14.590 1.00 39.69 159 PRO D C 1
ATOM 4395 O O . PRO D 1 146 ? 80.301 59.955 14.069 1.00 39.49 159 PRO D O 1
ATOM 4399 N N . LEU D 1 147 ? 80.002 58.117 15.340 1.00 41.77 160 LEU D N 1
ATOM 4400 C CA . LEU D 1 147 ? 78.598 58.420 15.633 1.00 42.53 160 LEU D CA 1
ATOM 4401 C C . LEU D 1 147 ? 78.464 59.723 16.449 1.00 43.04 160 LEU D C 1
ATOM 4402 O O . LEU D 1 147 ? 79.397 60.070 17.207 1.00 43.84 160 LEU D O 1
ATOM 4407 N N . GLY E 1 2 ? 79.922 54.271 -6.112 1.00 42.53 15 GLY E N 1
ATOM 4408 C CA . GLY E 1 2 ? 79.259 53.571 -7.228 1.00 39.01 15 GLY E CA 1
ATOM 4409 C C . GLY E 1 2 ? 78.054 54.318 -7.761 1.00 39.21 15 GLY E C 1
ATOM 4410 O O . GLY E 1 2 ? 77.217 54.810 -6.992 1.00 36.22 15 GLY E O 1
ATOM 4411 N N . LEU E 1 3 ? 77.985 54.448 -9.081 1.00 34.03 16 LEU E N 1
ATOM 4412 C CA . LEU E 1 3 ? 76.849 55.111 -9.692 1.00 33.07 16 LEU E CA 1
ATOM 4413 C C . LEU E 1 3 ? 75.811 54.079 -10.142 1.00 29.99 16 LEU E C 1
ATOM 4414 O O . LEU E 1 3 ? 76.139 52.926 -10.464 1.00 27.97 16 LEU E O 1
ATOM 4419 N N . PHE E 1 4 ? 74.552 54.511 -10.135 1.00 30.14 17 PHE E N 1
ATOM 4420 C CA . PHE E 1 4 ? 73.435 53.693 -10.598 1.00 29.24 17 PHE E CA 1
ATOM 4421 C C . PHE E 1 4 ? 72.835 54.389 -11.827 1.00 29.22 17 PHE E C 1
ATOM 4422 O O . PHE E 1 4 ? 73.223 55.517 -12.168 1.00 29.08 17 PHE E O 1
ATOM 4430 N N . LEU E 1 5 ? 71.884 53.732 -12.483 1.00 30.65 18 LEU E N 1
ATOM 4431 C CA . LEU E 1 5 ? 71.294 54.271 -13.698 1.00 30.83 18 LEU E CA 1
ATOM 4432 C C . LEU E 1 5 ? 70.847 55.722 -13.585 1.00 32.53 18 LEU E C 1
ATOM 4433 O O . LEU E 1 5 ? 71.129 56.530 -14.472 1.00 33.06 18 LEU E O 1
ATOM 4438 N N . GLU E 1 6 ? 70.180 56.062 -12.491 1.00 30.48 19 GLU E N 1
ATOM 4439 C CA . GLU E 1 6 ? 69.706 57.432 -12.283 1.00 32.61 19 GLU E CA 1
ATOM 4440 C C . GLU E 1 6 ? 70.826 58.476 -12.207 1.00 33.77 19 GLU E C 1
ATOM 4441 O O . GLU E 1 6 ? 70.593 59.666 -12.435 1.00 33.06 19 GLU E O 1
ATOM 4447 N N . ASP E 1 7 ? 72.040 58.045 -11.886 1.00 31.49 20 ASP E N 1
ATOM 4448 C CA . ASP E 1 7 ? 73.161 58.975 -11.763 1.00 31.80 20 ASP E CA 1
ATOM 4449 C C . ASP E 1 7 ? 73.834 59.301 -13.101 1.00 32.19 20 ASP E C 1
ATOM 4450 O O . ASP E 1 7 ? 74.688 60.181 -13.160 1.00 32.47 20 ASP E O 1
ATOM 4455 N N . LEU E 1 8 ? 73.424 58.626 -14.171 1.00 31.73 21 LEU E N 1
ATOM 4456 C CA . LEU E 1 8 ? 74.056 58.802 -15.472 1.00 31.67 21 LEU E CA 1
ATOM 4457 C C . LEU E 1 8 ? 73.344 59.733 -16.427 1.00 32.88 21 LEU E C 1
ATOM 4458 O O . LEU E 1 8 ? 72.120 59.759 -16.483 1.00 36.56 21 LEU E O 1
ATOM 4463 N N . ALA E 1 9 ? 74.124 60.502 -17.175 1.00 32.11 22 ALA E N 1
ATOM 4464 C CA . ALA E 1 9 ? 73.567 61.420 -18.155 1.00 30.27 22 ALA E CA 1
ATOM 4465 C C . ALA E 1 9 ? 74.410 61.389 -19.416 1.00 29.33 22 ALA E C 1
ATOM 4466 O O . ALA E 1 9 ? 75.636 61.347 -19.344 1.00 27.81 22 ALA E O 1
ATOM 4468 N N . VAL E 1 10 ? 73.762 61.395 -20.574 1.00 29.94 23 VAL E N 1
ATOM 4469 C CA . VAL E 1 10 ? 74.501 61.431 -21.829 1.00 27.93 23 VAL E CA 1
ATOM 4470 C C . VAL E 1 10 ? 75.516 62.602 -21.791 1.00 31.03 23 VAL E C 1
ATOM 4471 O O . VAL E 1 10 ? 75.181 63.738 -21.426 1.00 28.35 23 VAL E O 1
ATOM 4475 N N . GLY E 1 11 ? 76.760 62.312 -22.157 1.00 30.10 24 GLY E N 1
ATOM 4476 C CA . GLY E 1 11 ? 77.790 63.333 -22.150 1.00 29.72 24 GLY E CA 1
ATOM 4477 C C . GLY E 1 11 ? 78.666 63.317 -20.910 1.00 30.10 24 GLY E C 1
ATOM 4478 O O . GLY E 1 11 ? 79.644 64.061 -20.835 1.00 31.72 24 GLY E O 1
ATOM 4479 N N . ASP E 1 12 ? 78.298 62.508 -19.918 1.00 31.14 25 ASP E N 1
ATOM 4480 C CA . ASP E 1 12 ? 79.093 62.381 -18.700 1.00 32.43 25 ASP E CA 1
ATOM 4481 C C . ASP E 1 12 ? 80.454 61.790 -19.084 1.00 31.20 25 ASP E C 1
ATOM 4482 O O . ASP E 1 12 ? 80.540 60.887 -19.922 1.00 30.87 25 ASP E O 1
ATOM 4487 N N . ARG E 1 13 ? 81.508 62.306 -18.462 1.00 33.17 26 ARG E N 1
ATOM 4488 C CA . ARG E 1 13 ? 82.872 61.859 -18.718 1.00 35.27 26 ARG E CA 1
ATOM 4489 C C . ARG E 1 13 ? 83.533 61.293 -17.474 1.00 34.15 26 ARG E C 1
ATOM 4490 O O . ARG E 1 13 ? 83.402 61.860 -16.390 1.00 34.09 26 ARG E O 1
ATOM 4498 N N . PHE E 1 14 ? 84.241 60.178 -17.637 1.00 32.48 27 PHE E N 1
ATOM 4499 C CA . PHE E 1 14 ? 84.989 59.578 -16.543 1.00 32.12 27 PHE E CA 1
ATOM 4500 C C . PHE E 1 14 ? 86.421 59.329 -17.002 1.00 33.90 27 PHE E C 1
ATOM 4501 O O . PHE E 1 14 ? 86.675 58.978 -18.163 1.00 33.16 27 PHE E O 1
ATOM 4509 N N . ASP E 1 15 ? 87.355 59.551 -16.086 1.00 31.89 28 ASP E N 1
ATOM 4510 C CA . ASP E 1 15 ? 88.772 59.351 -16.348 1.00 31.25 28 ASP E CA 1
ATOM 4511 C C . ASP E 1 15 ? 89.294 58.286 -15.413 1.00 29.92 28 ASP E C 1
ATOM 4512 O O . ASP E 1 15 ? 88.855 58.185 -14.267 1.00 28.11 28 ASP E O 1
ATOM 4517 N N . SER E 1 16 ? 90.236 57.487 -15.893 1.00 27.92 29 SER E N 1
ATOM 4518 C CA . SER E 1 16 ? 90.812 56.458 -15.049 1.00 24.98 29 SER E CA 1
ATOM 4519 C C . SER E 1 16 ? 92.203 56.911 -14.619 1.00 26.32 29 SER E C 1
ATOM 4520 O O . SER E 1 16 ? 92.733 57.908 -15.128 1.00 25.02 29 SER E O 1
ATOM 4523 N N . ALA E 1 17 ? 92.760 56.178 -13.654 1.00 23.91 30 ALA E N 1
ATOM 4524 C CA . ALA E 1 17 ? 94.113 56.387 -13.154 1.00 22.92 30 ALA E CA 1
ATOM 4525 C C . ALA E 1 17 ? 95.032 55.809 -14.254 1.00 24.26 30 ALA E C 1
ATOM 4526 O O . ALA E 1 17 ? 94.551 55.219 -15.219 1.00 21.59 30 ALA E O 1
ATOM 4528 N N . ARG E 1 18 ? 96.346 55.957 -14.095 1.00 26.62 31 ARG E N 1
ATOM 4529 C CA . ARG E 1 18 ? 97.298 55.501 -15.101 1.00 27.15 31 ARG E CA 1
ATOM 4530 C C . ARG E 1 18 ? 97.874 54.123 -14.863 1.00 28.76 31 ARG E C 1
ATOM 4531 O O . ARG E 1 18 ? 97.924 53.654 -13.735 1.00 31.51 31 ARG E O 1
ATOM 4539 N N . HIS E 1 19 ? 98.314 53.487 -15.942 1.00 29.78 32 HIS E N 1
ATOM 4540 C CA . HIS E 1 19 ? 98.920 52.159 -15.879 1.00 29.23 32 HIS E CA 1
ATOM 4541 C C . HIS E 1 19 ? 100.110 52.121 -16.827 1.00 29.13 32 HIS E C 1
ATOM 4542 O O . HIS E 1 19 ? 99.976 52.425 -18.011 1.00 29.11 32 HIS E O 1
ATOM 4549 N N . ARG E 1 20 ? 101.268 51.741 -16.301 1.00 28.66 33 ARG E N 1
ATOM 4550 C CA . ARG E 1 20 ? 102.488 51.662 -17.090 1.00 29.04 33 ARG E CA 1
ATOM 4551 C C . ARG E 1 20 ? 102.677 50.275 -17.689 1.00 28.88 33 ARG E C 1
ATOM 4552 O O . ARG E 1 20 ? 102.679 49.276 -16.972 1.00 26.23 33 ARG E O 1
ATOM 4560 N N . VAL E 1 21 ? 102.860 50.230 -19.003 1.00 29.91 34 VAL E N 1
ATOM 4561 C CA . VAL E 1 21 ? 103.056 48.981 -19.720 1.00 31.59 34 VAL E CA 1
ATOM 4562 C C . VAL E 1 21 ? 104.536 48.618 -19.806 1.00 32.37 34 VAL E C 1
ATOM 4563 O O . VAL E 1 21 ? 105.357 49.401 -20.288 1.00 35.89 34 VAL E O 1
ATOM 4567 N N . GLU E 1 22 ? 104.875 47.426 -19.334 1.00 32.99 35 GLU E N 1
ATOM 4568 C CA . GLU E 1 22 ? 106.254 46.957 -19.376 1.00 35.50 35 GLU E CA 1
ATOM 4569 C C . GLU E 1 22 ? 106.424 45.839 -20.403 1.00 32.94 35 GLU E C 1
ATOM 4570 O O . GLU E 1 22 ? 105.513 45.030 -20.611 1.00 31.87 35 GLU E O 1
ATOM 4576 N N . ALA E 1 23 ? 107.598 45.795 -21.026 1.00 32.80 36 ALA E N 1
ATOM 4577 C CA . ALA E 1 23 ? 107.927 44.785 -22.032 1.00 34.32 36 ALA E CA 1
ATOM 4578 C C . ALA E 1 23 ? 107.749 43.340 -21.548 1.00 35.63 36 ALA E C 1
ATOM 4579 O O . ALA E 1 23 ? 107.277 42.490 -22.304 1.00 36.67 36 ALA E O 1
ATOM 4581 N N . ALA E 1 24 ? 108.139 43.049 -20.307 1.00 35.67 37 ALA E N 1
ATOM 4582 C CA . ALA E 1 24 ? 107.990 41.694 -19.778 1.00 36.29 37 ALA E CA 1
ATOM 4583 C C . ALA E 1 24 ? 106.505 41.333 -19.677 1.00 35.65 37 ALA E C 1
ATOM 4584 O O . ALA E 1 24 ? 106.115 40.204 -19.985 1.00 37.27 37 ALA E O 1
ATOM 4586 N N . ALA E 1 25 ? 105.683 42.290 -19.246 1.00 32.46 38 ALA E N 1
ATOM 4587 C CA . ALA E 1 25 ? 104.244 42.066 -19.127 1.00 32.71 38 ALA E CA 1
ATOM 4588 C C . ALA E 1 25 ? 103.656 41.808 -20.523 1.00 32.41 38 ALA E C 1
ATOM 4589 O O . ALA E 1 25 ? 102.784 40.953 -20.688 1.00 30.42 38 ALA E O 1
ATOM 4591 N N . ILE E 1 26 ? 104.139 42.552 -21.517 1.00 32.37 39 ILE E N 1
ATOM 4592 C CA . ILE E 1 26 ? 103.697 42.395 -22.905 1.00 34.12 39 ILE E CA 1
ATOM 4593 C C . ILE E 1 26 ? 103.979 40.965 -23.397 1.00 35.57 39 ILE E C 1
ATOM 4594 O O . ILE E 1 26 ? 103.089 40.299 -23.934 1.00 33.98 39 ILE E O 1
ATOM 4599 N N . LYS E 1 27 ? 105.220 40.511 -23.213 1.00 36.20 40 LYS E N 1
ATOM 4600 C CA . LYS E 1 27 ? 105.640 39.175 -23.630 1.00 38.62 40 LYS E CA 1
ATOM 4601 C C . LYS E 1 27 ? 104.889 38.095 -22.869 1.00 36.49 40 LYS E C 1
ATOM 4602 O O . LYS E 1 27 ? 104.577 37.043 -23.429 1.00 37.38 40 LYS E O 1
ATOM 4608 N N . ALA E 1 28 ? 104.579 38.361 -21.602 1.00 36.56 41 ALA E N 1
ATOM 4609 C CA . ALA E 1 28 ? 103.878 37.379 -20.779 1.00 36.29 41 ALA E CA 1
ATOM 4610 C C . ALA E 1 28 ? 102.430 37.197 -21.222 1.00 36.61 41 ALA E C 1
ATOM 4611 O O . ALA E 1 28 ? 101.926 36.071 -21.265 1.00 37.32 41 ALA E O 1
ATOM 4613 N N . PHE E 1 29 ? 101.759 38.295 -21.559 1.00 34.40 42 PHE E N 1
ATOM 4614 C CA . PHE E 1 29 ? 100.377 38.197 -22.007 1.00 33.13 42 PHE E CA 1
ATOM 4615 C C . PHE E 1 29 ? 100.325 37.557 -23.398 1.00 33.01 42 PHE E C 1
ATOM 4616 O O . PHE E 1 29 ? 99.522 36.656 -23.647 1.00 32.17 42 PHE E O 1
ATOM 4624 N N . ALA E 1 30 ? 101.204 38.005 -24.292 1.00 32.60 43 ALA E N 1
ATOM 4625 C CA . ALA E 1 30 ? 101.217 37.496 -25.656 1.00 34.19 43 ALA E CA 1
ATOM 4626 C C . ALA E 1 30 ? 101.616 36.022 -25.701 1.00 34.38 43 ALA E C 1
ATOM 4627 O O . ALA E 1 30 ? 101.067 35.253 -26.486 1.00 36.34 43 ALA E O 1
ATOM 4629 N N . GLY E 1 31 ? 102.557 35.636 -24.847 1.00 35.37 44 GLY E N 1
ATOM 4630 C CA . GLY E 1 31 ? 102.977 34.248 -24.779 1.00 34.30 44 GLY E CA 1
ATOM 4631 C C . GLY E 1 31 ? 101.841 33.320 -24.372 1.00 34.77 44 GLY E C 1
ATOM 4632 O O . GLY E 1 31 ? 101.853 32.132 -24.692 1.00 38.29 44 GLY E O 1
ATOM 4633 N N . GLU E 1 32 ? 100.846 33.853 -23.674 1.00 34.73 45 GLU E N 1
ATOM 4634 C CA . GLU E 1 32 ? 99.712 33.051 -23.236 1.00 33.41 45 GLU E CA 1
ATOM 4635 C C . GLU E 1 32 ? 98.477 33.154 -24.130 1.00 35.04 45 GLU E C 1
ATOM 4636 O O . GLU E 1 32 ? 97.773 32.160 -24.345 1.00 35.10 45 GLU E O 1
ATOM 4642 N N . PHE E 1 33 ? 98.213 34.341 -24.664 1.00 35.76 46 PHE E N 1
ATOM 4643 C CA . PHE E 1 33 ? 97.012 34.540 -25.468 1.00 36.90 46 PHE E CA 1
ATOM 4644 C C . PHE E 1 33 ? 97.194 35.027 -26.918 1.00 37.76 46 PHE E C 1
ATOM 4645 O O . PHE E 1 33 ? 96.273 34.894 -27.717 1.00 39.60 46 PHE E O 1
ATOM 4653 N N . ASP E 1 34 ? 98.350 35.579 -27.273 1.00 39.95 47 ASP E N 1
ATOM 4654 C CA . ASP E 1 34 ? 98.554 36.092 -28.621 1.00 40.91 47 ASP E CA 1
ATOM 4655 C C . ASP E 1 34 ? 100.003 35.846 -29.012 1.00 42.23 47 ASP E C 1
ATOM 4656 O O . ASP E 1 34 ? 100.776 36.792 -29.211 1.00 41.79 47 ASP E O 1
ATOM 4661 N N . PRO E 1 35 ? 100.389 34.563 -29.163 1.00 43.25 48 PRO E N 1
ATOM 4662 C CA . PRO E 1 35 ? 101.740 34.117 -29.516 1.00 44.34 48 PRO E CA 1
ATOM 4663 C C . PRO E 1 35 ? 102.234 34.452 -30.917 1.00 44.97 48 PRO E C 1
ATOM 4664 O O . PRO E 1 35 ? 102.320 33.565 -31.755 1.00 46.18 48 PRO E O 1
ATOM 4668 N N . GLN E 1 36 ? 102.594 35.712 -31.143 1.00 44.28 49 GLN E N 1
ATOM 4669 C CA . GLN E 1 36 ? 103.060 36.131 -32.446 1.00 45.39 49 GLN E CA 1
ATOM 4670 C C . GLN E 1 36 ? 104.345 36.915 -32.300 1.00 48.07 49 GLN E C 1
ATOM 4671 O O . GLN E 1 36 ? 104.562 37.601 -31.296 1.00 47.46 49 GLN E O 1
ATOM 4677 N N . PRO E 1 37 ? 105.241 36.783 -33.285 1.00 51.05 50 PRO E N 1
ATOM 4678 C CA . PRO E 1 37 ? 106.539 37.453 -33.312 1.00 51.63 50 PRO E CA 1
ATOM 4679 C C . PRO E 1 37 ? 106.568 38.908 -32.891 1.00 51.44 50 PRO E C 1
ATOM 4680 O O . PRO E 1 37 ? 107.434 39.301 -32.111 1.00 51.60 50 PRO E O 1
ATOM 4684 N N . PHE E 1 38 ? 105.621 39.696 -33.386 1.00 51.59 51 PHE E N 1
ATOM 4685 C CA . PHE E 1 38 ? 105.621 41.113 -33.081 1.00 52.74 51 PHE E CA 1
ATOM 4686 C C . PHE E 1 38 ? 105.373 41.429 -31.623 1.00 51.52 51 PHE E C 1
ATOM 4687 O O . PHE E 1 38 ? 105.718 42.512 -31.146 1.00 51.58 51 PHE E O 1
ATOM 4695 N N . HIS E 1 39 ? 104.800 40.473 -30.907 1.00 49.64 52 HIS E N 1
ATOM 4696 C CA . HIS E 1 39 ? 104.470 40.662 -29.502 1.00 48.26 52 HIS E CA 1
ATOM 4697 C C . HIS E 1 39 ? 105.346 39.844 -28.554 1.00 50.72 52 HIS E C 1
ATOM 4698 O O . HIS E 1 39 ? 105.197 39.933 -27.334 1.00 50.85 52 HIS E O 1
ATOM 4705 N N . LEU E 1 40 ? 106.276 39.081 -29.108 1.00 50.92 53 LEU E N 1
ATOM 4706 C CA . LEU E 1 40 ? 107.108 38.193 -28.311 1.00 51.80 53 LEU E CA 1
ATOM 4707 C C . LEU E 1 40 ? 108.598 38.459 -28.351 1.00 54.62 53 LEU E C 1
ATOM 4708 O O . LEU E 1 40 ? 109.312 38.212 -27.378 1.00 52.70 53 LEU E O 1
ATOM 4713 N N . ASP E 1 41 ? 109.055 38.972 -29.485 1.00 57.38 54 ASP E N 1
ATOM 4714 C CA . ASP E 1 41 ? 110.473 39.209 -29.710 1.00 60.80 54 ASP E CA 1
ATOM 4715 C C . ASP E 1 41 ? 110.747 40.619 -30.215 1.00 61.83 54 ASP E C 1
ATOM 4716 O O . ASP E 1 41 ? 110.028 41.128 -31.074 1.00 62.50 54 ASP E O 1
ATOM 4721 N N . GLU E 1 42 ? 111.799 41.240 -29.696 1.00 63.73 55 GLU E N 1
ATOM 4722 C CA . GLU E 1 42 ? 112.117 42.610 -30.069 1.00 65.32 55 GLU E CA 1
ATOM 4723 C C . GLU E 1 42 ? 112.729 42.750 -31.452 1.00 66.51 55 GLU E C 1
ATOM 4724 O O . GLU E 1 42 ? 112.444 43.713 -32.170 1.00 65.50 55 GLU E O 1
ATOM 4726 N N . GLU E 1 43 ? 113.548 41.775 -31.833 1.00 68.65 56 GLU E N 1
ATOM 4727 C CA . GLU E 1 43 ? 114.205 41.800 -33.133 1.00 68.67 56 GLU E CA 1
ATOM 4728 C C . GLU E 1 43 ? 113.228 41.448 -34.254 1.00 69.11 56 GLU E C 1
ATOM 4729 O O . GLU E 1 43 ? 113.227 42.090 -35.306 1.00 69.36 56 GLU E O 1
ATOM 4731 N N . ALA E 1 44 ? 112.389 40.443 -34.021 1.00 68.99 57 ALA E N 1
ATOM 4732 C CA . ALA E 1 44 ? 111.411 40.024 -35.018 1.00 69.93 57 ALA E CA 1
ATOM 4733 C C . ALA E 1 44 ? 110.398 41.145 -35.271 1.00 70.81 57 ALA E C 1
ATOM 4734 O O . ALA E 1 44 ? 110.060 41.435 -36.422 1.00 70.16 57 ALA E O 1
ATOM 4736 N N . ALA E 1 45 ? 109.929 41.776 -34.194 1.00 71.80 58 ALA E N 1
ATOM 4737 C CA . ALA E 1 45 ? 108.965 42.872 -34.291 1.00 72.00 58 ALA E CA 1
ATOM 4738 C C . ALA E 1 45 ? 109.590 44.090 -34.983 1.00 72.11 58 ALA E C 1
ATOM 4739 O O . ALA E 1 45 ? 108.887 44.868 -35.631 1.00 71.72 58 ALA E O 1
ATOM 4741 N N . ARG E 1 46 ? 110.909 44.248 -34.843 1.00 72.97 59 ARG E N 1
ATOM 4742 C CA . ARG E 1 46 ? 111.632 45.359 -35.466 1.00 73.79 59 ARG E CA 1
ATOM 4743 C C . ARG E 1 46 ? 111.364 45.384 -36.983 1.00 74.97 59 ARG E C 1
ATOM 4744 O O . ARG E 1 46 ? 111.122 46.451 -37.557 1.00 75.04 59 ARG E O 1
ATOM 4746 N N . HIS E 1 47 ? 111.415 44.217 -37.627 1.00 75.25 60 HIS E N 1
ATOM 4747 C CA . HIS E 1 47 ? 111.119 44.131 -39.056 1.00 75.56 60 HIS E CA 1
ATOM 4748 C C . HIS E 1 47 ? 109.641 43.747 -39.260 1.00 75.18 60 HIS E C 1
ATOM 4749 O O . HIS E 1 47 ? 109.301 42.960 -40.148 1.00 75.33 60 HIS E O 1
ATOM 4751 N N . SER E 1 48 ? 108.764 44.297 -38.424 1.00 75.13 61 SER E N 1
ATOM 4752 C CA . SER E 1 48 ? 107.330 44.038 -38.547 1.00 74.97 61 SER E CA 1
ATOM 4753 C C . SER E 1 48 ? 106.610 45.333 -38.921 1.00 74.82 61 SER E C 1
ATOM 4754 O O . SER E 1 48 ? 107.212 46.411 -38.949 1.00 74.12 61 SER E O 1
ATOM 4756 N N . LEU E 1 49 ? 105.318 45.219 -39.219 1.00 74.82 62 LEU E N 1
ATOM 4757 C CA . LEU E 1 49 ? 104.510 46.383 -39.565 1.00 74.64 62 LEU E CA 1
ATOM 4758 C C . LEU E 1 49 ? 104.407 47.315 -38.349 1.00 74.50 62 LEU E C 1
ATOM 4759 O O . LEU E 1 49 ? 103.774 48.373 -38.424 1.00 75.47 62 LEU E O 1
ATOM 4761 N N . PHE E 1 50 ? 105.031 46.923 -37.237 1.00 72.29 63 PHE E N 1
ATOM 4762 C CA . PHE E 1 50 ? 105.019 47.726 -36.010 1.00 70.50 63 PHE E CA 1
ATOM 4763 C C . PHE E 1 50 ? 106.329 48.506 -35.824 1.00 69.28 63 PHE E C 1
ATOM 4764 O O . PHE E 1 50 ? 106.326 49.602 -35.265 1.00 70.13 63 PHE E O 1
ATOM 4772 N N . GLY E 1 51 ? 107.438 47.925 -36.282 1.00 66.96 64 GLY E N 1
ATOM 4773 C CA . GLY E 1 51 ? 108.737 48.575 -36.194 1.00 62.67 64 GLY E CA 1
ATOM 4774 C C . GLY E 1 51 ? 109.411 48.467 -34.845 1.00 59.89 64 GLY E C 1
ATOM 4775 O O . GLY E 1 51 ? 110.473 49.054 -34.620 1.00 59.39 64 GLY E O 1
ATOM 4776 N N . GLY E 1 52 ? 108.806 47.677 -33.966 1.00 57.77 65 GLY E N 1
ATOM 4777 C CA . GLY E 1 52 ? 109.325 47.488 -32.626 1.00 52.58 65 GLY E CA 1
ATOM 4778 C C . GLY E 1 52 ? 108.332 46.673 -31.817 1.00 50.60 65 GLY E C 1
ATOM 4779 O O . GLY E 1 52 ? 107.272 46.304 -32.326 1.00 50.50 65 GLY E O 1
ATOM 4780 N N . LEU E 1 53 ? 108.681 46.351 -30.574 1.00 48.33 66 LEU E N 1
ATOM 4781 C CA . LEU E 1 53 ? 107.792 45.570 -29.724 1.00 47.03 66 LEU E CA 1
ATOM 4782 C C . LEU E 1 53 ? 106.492 46.353 -29.503 1.00 45.47 66 LEU E C 1
ATOM 4783 O O . LEU E 1 53 ? 106.506 47.573 -29.295 1.00 44.62 66 LEU E O 1
ATOM 4788 N N . ALA E 1 54 ? 105.373 45.646 -29.580 1.00 41.12 67 ALA E N 1
ATOM 4789 C CA . ALA E 1 54 ? 104.070 46.245 -29.361 1.00 40.34 67 ALA E CA 1
ATOM 4790 C C . ALA E 1 54 ? 103.190 45.247 -28.626 1.00 40.13 67 ALA E C 1
ATOM 4791 O O . ALA E 1 54 ? 103.298 44.033 -28.825 1.00 41.40 67 ALA E O 1
ATOM 4793 N N . ALA E 1 55 ? 102.343 45.762 -27.749 1.00 35.95 68 ALA E N 1
ATOM 4794 C CA . ALA E 1 55 ? 101.430 44.925 -26.997 1.00 34.70 68 ALA E CA 1
ATOM 4795 C C . ALA E 1 55 ? 100.366 44.384 -27.928 1.00 36.44 68 ALA E C 1
ATOM 4796 O O . ALA E 1 55 ? 100.027 45.009 -28.932 1.00 39.33 68 ALA E O 1
ATOM 4798 N N . SER E 1 56 ? 99.853 43.207 -27.604 1.00 36.36 69 SER E N 1
ATOM 4799 C CA . SER E 1 56 ? 98.735 42.636 -28.342 1.00 34.67 69 SER E CA 1
ATOM 4800 C C . SER E 1 56 ? 97.499 43.543 -28.073 1.00 35.18 69 SER E C 1
ATOM 4801 O O . SER E 1 56 ? 97.309 44.063 -26.955 1.00 32.44 69 SER E O 1
ATOM 4804 N N . GLY E 1 57 ? 96.660 43.705 -29.097 1.00 32.82 70 GLY E N 1
ATOM 4805 C CA . GLY E 1 57 ? 95.449 44.502 -28.978 1.00 32.21 70 GLY E CA 1
ATOM 4806 C C . GLY E 1 57 ? 94.555 43.977 -27.864 1.00 31.60 70 GLY E C 1
ATOM 4807 O O . GLY E 1 57 ? 93.815 44.745 -27.243 1.00 32.45 70 GLY E O 1
ATOM 4808 N N . TRP E 1 58 ? 94.637 42.673 -27.593 1.00 30.47 71 TRP E N 1
ATOM 4809 C CA . TRP E 1 58 ? 93.828 42.053 -26.550 1.00 28.79 71 TRP E CA 1
ATOM 4810 C C . TRP E 1 58 ? 94.434 42.231 -25.167 1.00 27.22 71 TRP E C 1
ATOM 4811 O O . TRP E 1 58 ? 93.757 42.071 -24.158 1.00 28.32 71 TRP E O 1
ATOM 4822 N N . HIS E 1 59 ? 95.716 42.571 -25.131 1.00 28.84 72 HIS E N 1
ATOM 4823 C CA . HIS E 1 59 ? 96.407 42.822 -23.872 1.00 27.86 72 HIS E CA 1
ATOM 4824 C C . HIS E 1 59 ? 96.001 44.252 -23.475 1.00 27.18 72 HIS E C 1
ATOM 4825 O O . HIS E 1 59 ? 95.714 44.527 -22.301 1.00 25.90 72 HIS E O 1
ATOM 4832 N N . THR E 1 60 ? 95.949 45.147 -24.464 1.00 28.44 73 THR E N 1
ATOM 4833 C CA . THR E 1 60 ? 95.527 46.535 -24.246 1.00 26.16 73 THR E CA 1
ATOM 4834 C C . THR E 1 60 ? 94.049 46.523 -23.805 1.00 24.79 73 THR E C 1
ATOM 4835 O O . THR E 1 60 ? 93.638 47.309 -22.952 1.00 23.95 73 THR E O 1
ATOM 4839 N N . ALA E 1 61 ? 93.262 45.601 -24.359 1.00 27.76 74 ALA E N 1
ATOM 4840 C CA . ALA E 1 61 ? 91.847 45.483 -24.008 1.00 28.66 74 ALA E CA 1
ATOM 4841 C C . ALA E 1 61 ? 91.680 44.984 -22.564 1.00 29.08 74 ALA E C 1
ATOM 4842 O O . ALA E 1 61 ? 90.738 45.377 -21.876 1.00 28.12 74 ALA E O 1
ATOM 4844 N N . ALA E 1 62 ? 92.595 44.123 -22.112 1.00 30.62 75 ALA E N 1
ATOM 4845 C CA . ALA E 1 62 ? 92.537 43.581 -20.750 1.00 28.04 75 ALA E CA 1
ATOM 4846 C C . ALA E 1 62 ? 92.969 44.663 -19.750 1.00 27.43 75 ALA E C 1
ATOM 4847 O O . ALA E 1 62 ? 92.370 44.806 -18.681 1.00 27.04 75 ALA E O 1
ATOM 4849 N N . ILE E 1 63 ? 93.999 45.429 -20.104 1.00 25.84 76 ILE E N 1
ATOM 4850 C CA . ILE E 1 63 ? 94.475 46.533 -19.265 1.00 26.15 76 ILE E CA 1
ATOM 4851 C C . ILE E 1 63 ? 93.374 47.601 -19.129 1.00 25.65 76 ILE E C 1
ATOM 4852 O O . ILE E 1 63 ? 93.158 48.144 -18.040 1.00 26.01 76 ILE E O 1
ATOM 4857 N N . THR E 1 64 ? 92.691 47.906 -20.239 1.00 26.44 77 THR E N 1
ATOM 4858 C CA . THR E 1 64 ? 91.619 48.905 -20.246 1.00 24.12 77 THR E CA 1
ATOM 4859 C C . THR E 1 64 ? 90.512 48.482 -19.294 1.00 23.46 77 THR E C 1
ATOM 4860 O O . THR E 1 64 ? 90.050 49.289 -18.489 1.00 23.81 77 THR E O 1
ATOM 4872 N N . ARG E 1 66 ? 90.672 46.537 -16.664 1.00 22.99 79 ARG E N 1
ATOM 4873 C CA . ARG E 1 66 ? 91.110 46.681 -15.274 1.00 28.71 79 ARG E CA 1
ATOM 4874 C C . ARG E 1 66 ? 91.045 48.161 -14.866 1.00 25.48 79 ARG E C 1
ATOM 4875 O O . ARG E 1 66 ? 90.590 48.480 -13.771 1.00 26.37 79 ARG E O 1
ATOM 4883 N N . LEU E 1 67 ? 91.489 49.060 -15.746 1.00 23.81 80 LEU E N 1
ATOM 4884 C CA . LEU E 1 67 ? 91.451 50.493 -15.443 1.00 22.05 80 LEU E CA 1
ATOM 4885 C C . LEU E 1 67 ? 90.005 50.954 -15.281 1.00 22.64 80 LEU E C 1
ATOM 4886 O O . LEU E 1 67 ? 89.704 51.794 -14.421 1.00 23.26 80 LEU E O 1
ATOM 4891 N N . LEU E 1 68 ? 89.112 50.412 -16.105 1.00 23.16 81 LEU E N 1
ATOM 4892 C CA . LEU E 1 68 ? 87.702 50.765 -16.013 1.00 24.05 81 LEU E CA 1
ATOM 4893 C C . LEU E 1 68 ? 87.105 50.232 -14.706 1.00 24.17 81 LEU E C 1
ATOM 4894 O O . LEU E 1 68 ? 86.477 50.981 -13.961 1.00 27.13 81 LEU E O 1
ATOM 4899 N N . VAL E 1 69 ? 87.303 48.948 -14.410 1.00 24.65 82 VAL E N 1
ATOM 4900 C CA . VAL E 1 69 ? 86.741 48.342 -13.201 1.00 25.22 82 VAL E CA 1
ATOM 4901 C C . VAL E 1 69 ? 87.267 48.993 -11.922 1.00 25.83 82 VAL E C 1
ATOM 4902 O O . VAL E 1 69 ? 86.529 49.169 -10.959 1.00 27.01 82 VAL E O 1
ATOM 4906 N N . THR E 1 70 ? 88.540 49.358 -11.904 1.00 27.05 83 THR E N 1
ATOM 4907 C CA . THR E 1 70 ? 89.078 49.965 -10.699 1.00 29.52 83 THR E CA 1
ATOM 4908 C C . THR E 1 70 ? 88.991 51.489 -10.588 1.00 29.75 83 THR E C 1
ATOM 4909 O O . THR E 1 70 ? 89.115 52.023 -9.481 1.00 33.28 83 THR E O 1
ATOM 4913 N N . SER E 1 71 ? 88.781 52.200 -11.694 1.00 29.20 84 SER E N 1
ATOM 4914 C CA . SER E 1 71 ? 88.668 53.659 -11.601 1.00 29.39 84 SER E CA 1
ATOM 4915 C C . SER E 1 71 ? 87.908 54.359 -12.725 1.00 31.40 84 SER E C 1
ATOM 4916 O O . SER E 1 71 ? 87.146 55.292 -12.468 1.00 32.86 84 SER E O 1
ATOM 4919 N N . GLY E 1 72 ? 88.117 53.915 -13.964 1.00 31.76 85 GLY E N 1
ATOM 4920 C CA . GLY E 1 72 ? 87.477 54.535 -15.117 1.00 30.44 85 GLY E CA 1
ATOM 4921 C C . GLY E 1 72 ? 85.964 54.601 -15.271 1.00 31.75 85 GLY E C 1
ATOM 4922 O O . GLY E 1 72 ? 85.456 55.565 -15.847 1.00 32.64 85 GLY E O 1
ATOM 4923 N N . LEU E 1 73 ? 85.237 53.591 -14.799 1.00 31.15 86 LEU E N 1
ATOM 4924 C CA . LEU E 1 73 ? 83.772 53.580 -14.912 1.00 30.61 86 LEU E CA 1
ATOM 4925 C C . LEU E 1 73 ? 83.201 53.148 -13.563 1.00 30.12 86 LEU E C 1
ATOM 4926 O O . LEU E 1 73 ? 82.909 51.970 -13.349 1.00 30.89 86 LEU E O 1
ATOM 4931 N N . PRO E 1 74 ? 82.989 54.126 -12.674 1.00 30.77 87 PRO E N 1
ATOM 4932 C CA . PRO E 1 74 ? 82.482 53.843 -11.334 1.00 31.44 87 PRO E CA 1
ATOM 4933 C C . PRO E 1 74 ? 81.066 53.320 -11.188 1.00 29.98 87 PRO E C 1
ATOM 4934 O O . PRO E 1 74 ? 80.259 53.965 -10.548 1.00 29.08 87 PRO E O 1
ATOM 4938 N N . LEU E 1 75 ? 80.790 52.150 -11.756 1.00 30.54 88 LEU E N 1
ATOM 4939 C CA . LEU E 1 75 ? 79.450 51.570 -11.676 1.00 31.87 88 LEU E CA 1
ATOM 4940 C C . LEU E 1 75 ? 79.319 50.725 -10.423 1.00 33.25 88 LEU E C 1
ATOM 4941 O O . LEU E 1 75 ? 79.993 49.706 -10.281 1.00 35.72 88 LEU E O 1
ATOM 4946 N N . ALA E 1 76 ? 78.446 51.155 -9.522 1.00 34.46 89 ALA E N 1
ATOM 4947 C CA . ALA E 1 76 ? 78.215 50.463 -8.260 1.00 34.04 89 ALA E CA 1
ATOM 4948 C C . ALA E 1 76 ? 78.043 48.958 -8.369 1.00 33.71 89 ALA E C 1
ATOM 4949 O O . ALA E 1 76 ? 78.634 48.213 -7.598 1.00 35.75 89 ALA E O 1
ATOM 4951 N N . GLN E 1 77 ? 77.247 48.510 -9.333 1.00 34.07 90 GLN E N 1
ATOM 4952 C CA . GLN E 1 77 ? 76.987 47.090 -9.468 1.00 35.01 90 GLN E CA 1
ATOM 4953 C C . GLN E 1 77 ? 77.835 46.384 -10.504 1.00 33.61 90 GLN E C 1
ATOM 4954 O O . GLN E 1 77 ? 77.541 45.257 -10.913 1.00 32.72 90 GLN E O 1
ATOM 4960 N N . GLY E 1 78 ? 78.873 47.079 -10.945 1.00 32.83 91 GLY E N 1
ATOM 4961 C CA . GLY E 1 78 ? 79.811 46.478 -11.867 1.00 32.00 91 GLY E CA 1
ATOM 4962 C C . GLY E 1 78 ? 79.644 46.784 -13.323 1.00 30.98 91 GLY E C 1
ATOM 4963 O O . GLY E 1 78 ? 78.685 47.442 -13.711 1.00 32.16 91 GLY E O 1
ATOM 4964 N N . ILE E 1 79 ? 80.575 46.284 -14.125 1.00 28.18 92 ILE E N 1
ATOM 4965 C CA . ILE E 1 79 ? 80.551 46.498 -15.561 1.00 28.20 92 ILE E CA 1
ATOM 4966 C C . ILE E 1 79 ? 80.258 45.174 -16.255 1.00 29.57 92 ILE E C 1
ATOM 4967 O O . ILE E 1 79 ? 81.097 44.268 -16.269 1.00 27.08 92 ILE E O 1
ATOM 4972 N N . ILE E 1 80 ? 79.059 45.068 -16.825 1.00 29.99 93 ILE E N 1
ATOM 4973 C CA . ILE E 1 80 ? 78.637 43.865 -17.524 1.00 33.54 93 ILE E CA 1
ATOM 4974 C C . ILE E 1 80 ? 78.297 44.252 -18.961 1.00 34.28 93 ILE E C 1
ATOM 4975 O O . ILE E 1 80 ? 77.294 44.927 -19.230 1.00 34.26 93 ILE E O 1
ATOM 4980 N N . GLY E 1 81 ? 79.133 43.799 -19.886 1.00 35.32 94 GLY E N 1
ATOM 4981 C CA . GLY E 1 81 ? 78.947 44.167 -21.270 1.00 36.02 94 GLY E CA 1
ATOM 4982 C C . GLY E 1 81 ? 78.246 43.190 -22.162 1.00 36.64 94 GLY E C 1
ATOM 4983 O O . GLY E 1 81 ? 78.400 41.985 -22.003 1.00 36.27 94 GLY E O 1
ATOM 4984 N N . ALA E 1 82 ? 77.441 43.709 -23.082 1.00 37.35 95 ALA E N 1
ATOM 4985 C CA . ALA E 1 82 ? 76.740 42.842 -24.018 1.00 38.84 95 ALA E CA 1
ATOM 4986 C C . ALA E 1 82 ? 77.559 42.766 -25.312 1.00 38.37 95 ALA E C 1
ATOM 4987 O O . ALA E 1 82 ? 77.557 41.745 -26.006 1.00 38.70 95 ALA E O 1
ATOM 4989 N N . GLY E 1 83 ? 78.274 43.845 -25.622 1.00 36.96 96 GLY E N 1
ATOM 4990 C CA . GLY E 1 83 ? 79.068 43.882 -26.839 1.00 35.54 96 GLY E CA 1
ATOM 4991 C C . GLY E 1 83 ? 79.788 45.205 -26.990 1.00 32.62 96 GLY E C 1
ATOM 4992 O O . GLY E 1 83 ? 79.557 46.137 -26.222 1.00 32.87 96 GLY E O 1
ATOM 4993 N N . THR E 1 84 ? 80.661 45.292 -27.987 1.00 32.01 97 THR E N 1
ATOM 4994 C CA . THR E 1 84 ? 81.420 46.508 -28.209 1.00 33.92 97 THR E CA 1
ATOM 4995 C C . THR E 1 84 ? 82.020 46.603 -29.602 1.00 34.73 97 THR E C 1
ATOM 4996 O O . THR E 1 84 ? 82.235 45.602 -30.279 1.00 36.67 97 THR E O 1
ATOM 5000 N N . GLU E 1 85 ? 82.279 47.832 -30.025 1.00 37.26 98 GLU E N 1
ATOM 5001 C CA . GLU E 1 85 ? 82.903 48.097 -31.311 1.00 38.18 98 GLU E CA 1
ATOM 5002 C C . GLU E 1 85 ? 84.332 48.510 -30.915 1.00 36.16 98 GLU E C 1
ATOM 5003 O O . GLU E 1 85 ? 84.543 49.533 -30.262 1.00 37.58 98 GLU E O 1
ATOM 5009 N N . LEU E 1 86 ? 85.306 47.692 -31.297 1.00 35.90 99 LEU E N 1
ATOM 5010 C CA . LEU E 1 86 ? 86.710 47.916 -30.970 1.00 36.61 99 LEU E CA 1
ATOM 5011 C C . LEU E 1 86 ? 87.594 48.293 -32.136 1.00 36.83 99 LEU E C 1
ATOM 5012 O O . LEU E 1 86 ? 87.372 47.854 -33.263 1.00 37.15 99 LEU E O 1
ATOM 5017 N N . SER E 1 87 ? 88.606 49.102 -31.849 1.00 34.84 100 SER E N 1
ATOM 5018 C CA . SER E 1 87 ? 89.604 49.472 -32.840 1.00 36.30 100 SER E CA 1
ATOM 5019 C C . SER E 1 87 ? 90.878 49.903 -32.107 1.00 34.92 100 SER E C 1
ATOM 5020 O O . SER E 1 87 ? 90.816 50.412 -30.988 1.00 35.23 100 SER E O 1
ATOM 5023 N N . TRP E 1 88 ? 92.030 49.692 -32.738 1.00 32.90 101 TRP E N 1
ATOM 5024 C CA . TRP E 1 88 ? 93.323 50.016 -32.163 1.00 33.66 101 TRP E CA 1
ATOM 5025 C C . TRP E 1 88 ? 94.081 50.917 -33.126 1.00 36.26 101 TRP E C 1
ATOM 5026 O O . TRP E 1 88 ? 94.935 50.457 -33.885 1.00 38.91 101 TRP E O 1
ATOM 5037 N N . PRO E 1 89 ? 93.783 52.224 -33.103 1.00 38.14 102 PRO E N 1
ATOM 5038 C CA . PRO E 1 89 ? 94.433 53.198 -33.992 1.00 39.22 102 PRO E CA 1
ATOM 5039 C C . PRO E 1 89 ? 95.946 53.267 -33.971 1.00 37.91 102 PRO E C 1
ATOM 5040 O O . PRO E 1 89 ? 96.567 53.429 -35.013 1.00 39.88 102 PRO E O 1
ATOM 5044 N N . ASN E 1 90 ? 96.523 53.196 -32.780 1.00 40.03 103 ASN E N 1
ATOM 5045 C CA . ASN E 1 90 ? 97.970 53.244 -32.616 1.00 38.07 103 ASN E CA 1
ATOM 5046 C C . ASN E 1 90 ? 98.391 52.063 -31.753 1.00 39.50 103 ASN E C 1
ATOM 5047 O O . ASN E 1 90 ? 97.596 51.538 -30.978 1.00 37.59 103 ASN E O 1
ATOM 5052 N N . PRO E 1 91 ? 99.652 51.625 -31.880 1.00 39.47 104 PRO E N 1
ATOM 5053 C CA . PRO E 1 91 ? 100.140 50.491 -31.086 1.00 39.28 104 PRO E CA 1
ATOM 5054 C C . PRO E 1 91 ? 100.499 50.880 -29.657 1.00 38.46 104 PRO E C 1
ATOM 5055 O O . PRO E 1 91 ? 100.871 52.024 -29.394 1.00 37.67 104 PRO E O 1
ATOM 5059 N N . THR E 1 92 ? 100.373 49.921 -28.742 1.00 35.20 105 THR E N 1
ATOM 5060 C CA . THR E 1 92 ? 100.766 50.125 -27.348 1.00 34.47 105 THR E CA 1
ATOM 5061 C C . THR E 1 92 ? 102.237 49.682 -27.280 1.00 35.35 105 THR E C 1
ATOM 5062 O O . THR E 1 92 ? 102.577 48.555 -27.664 1.00 34.29 105 THR E O 1
ATOM 5066 N N . ARG E 1 93 ? 103.097 50.563 -26.775 1.00 34.80 106 ARG E N 1
ATOM 5067 C CA . ARG E 1 93 ? 104.523 50.296 -26.701 1.00 35.77 106 ARG E CA 1
ATOM 5068 C C . ARG E 1 93 ? 105.087 50.211 -25.284 1.00 35.99 106 ARG E C 1
ATOM 5069 O O . ARG E 1 93 ? 104.536 50.779 -24.340 1.00 33.27 106 ARG E O 1
ATOM 5077 N N . PRO E 1 94 ? 106.184 49.458 -25.115 1.00 36.74 107 PRO E N 1
ATOM 5078 C CA . PRO E 1 94 ? 106.802 49.322 -23.797 1.00 36.63 107 PRO E CA 1
ATOM 5079 C C . PRO E 1 94 ? 107.088 50.728 -23.288 1.00 36.94 107 PRO E C 1
ATOM 5080 O O . PRO E 1 94 ? 107.566 51.572 -24.050 1.00 38.13 107 PRO E O 1
ATOM 5084 N N . GLY E 1 95 ? 106.800 50.979 -22.014 1.00 34.93 108 GLY E N 1
ATOM 5085 C CA . GLY E 1 95 ? 107.055 52.290 -21.445 1.00 33.11 108 GLY E CA 1
ATOM 5086 C C . GLY E 1 95 ? 105.875 53.241 -21.504 1.00 34.38 108 GLY E C 1
ATOM 5087 O O . GLY E 1 95 ? 105.939 54.349 -20.970 1.00 34.47 108 GLY E O 1
ATOM 5088 N N . ASP E 1 96 ? 104.798 52.821 -22.157 1.00 34.38 109 ASP E N 1
ATOM 5089 C CA . ASP E 1 96 ? 103.603 53.652 -22.259 1.00 34.80 109 ASP E CA 1
ATOM 5090 C C . ASP E 1 96 ? 102.798 53.764 -20.961 1.00 35.00 109 ASP E C 1
ATOM 5091 O O . ASP E 1 96 ? 102.610 52.784 -20.232 1.00 37.31 109 ASP E O 1
ATOM 5096 N N . GLU E 1 97 ? 102.337 54.978 -20.683 1.00 35.87 110 GLU E N 1
ATOM 5097 C CA . GLU E 1 97 ? 101.501 55.265 -19.526 1.00 34.05 110 GLU E CA 1
ATOM 5098 C C . GLU E 1 97 ? 100.098 55.382 -20.122 1.00 32.63 110 GLU E C 1
ATOM 5099 O O . GLU E 1 97 ? 99.800 56.333 -20.851 1.00 32.02 110 GLU E O 1
ATOM 5105 N N . LEU E 1 98 ? 99.240 54.416 -19.821 1.00 30.45 111 LEU E N 1
ATOM 5106 C CA . LEU E 1 98 ? 97.887 54.424 -20.345 1.00 28.27 111 LEU E CA 1
ATOM 5107 C C . LEU E 1 98 ? 96.857 54.851 -19.315 1.00 29.29 111 LEU E C 1
ATOM 5108 O O . LEU E 1 98 ? 97.017 54.606 -18.110 1.00 25.90 111 LEU E O 1
ATOM 5113 N N . HIS E 1 99 ? 95.814 55.514 -19.802 1.00 24.79 112 HIS E N 1
ATOM 5114 C CA . HIS E 1 99 ? 94.687 55.901 -18.968 1.00 27.34 112 HIS E CA 1
ATOM 5115 C C . HIS E 1 99 ? 93.456 55.925 -19.887 1.00 24.60 112 HIS E C 1
ATOM 5116 O O . HIS E 1 99 ? 93.591 56.033 -21.106 1.00 23.35 112 HIS E O 1
ATOM 5123 N N . VAL E 1 100 ? 92.262 55.797 -19.320 1.00 25.69 113 VAL E N 1
ATOM 5124 C CA . VAL E 1 100 ? 91.065 55.779 -20.144 1.00 25.44 113 VAL E CA 1
ATOM 5125 C C . VAL E 1 100 ? 90.157 56.986 -19.915 1.00 25.35 113 VAL E C 1
ATOM 5126 O O . VAL E 1 100 ? 90.002 57.460 -18.793 1.00 25.14 113 VAL E O 1
ATOM 5130 N N . GLU E 1 101 ? 89.613 57.510 -21.011 1.00 26.10 114 GLU E N 1
ATOM 5131 C CA . GLU E 1 101 ? 88.673 58.634 -20.976 1.00 25.37 114 GLU E CA 1
ATOM 5132 C C . GLU E 1 101 ? 87.389 58.070 -21.576 1.00 25.89 114 GLU E C 1
ATOM 5133 O O . GLU E 1 101 ? 87.329 57.723 -22.760 1.00 26.83 114 GLU E O 1
ATOM 5139 N N . THR E 1 102 ? 86.359 57.990 -20.742 1.00 24.68 115 THR E N 1
ATOM 5140 C CA . THR E 1 102 ? 85.086 57.400 -21.124 1.00 24.58 115 THR E CA 1
ATOM 5141 C C . THR E 1 102 ? 83.986 58.438 -21.133 1.00 24.38 115 THR E C 1
ATOM 5142 O O . THR E 1 102 ? 84.001 59.362 -20.324 1.00 22.51 115 THR E O 1
ATOM 5146 N N . THR E 1 103 ? 83.053 58.295 -22.070 1.00 23.10 116 THR E N 1
ATOM 5147 C CA . THR E 1 103 ? 81.935 59.224 -22.193 1.00 22.64 116 THR E CA 1
ATOM 5148 C C . THR E 1 103 ? 80.662 58.420 -22.380 1.00 25.45 116 THR E C 1
ATOM 5149 O O . THR E 1 103 ? 80.647 57.467 -23.165 1.00 26.20 116 THR E O 1
ATOM 5153 N N . VAL E 1 104 ? 79.605 58.775 -21.652 1.00 26.26 117 VAL E N 1
ATOM 5154 C CA . VAL E 1 104 ? 78.314 58.106 -21.833 1.00 26.86 117 VAL E CA 1
ATOM 5155 C C . VAL E 1 104 ? 77.704 58.722 -23.116 1.00 28.13 117 VAL E C 1
ATOM 5156 O O . VAL E 1 104 ? 77.449 59.931 -23.194 1.00 26.63 117 VAL E O 1
ATOM 5160 N N . LEU E 1 105 ? 77.450 57.876 -24.105 1.00 26.31 118 LEU E N 1
ATOM 5161 C CA . LEU E 1 105 ? 76.930 58.308 -25.400 1.00 29.54 118 LEU E CA 1
ATOM 5162 C C . LEU E 1 105 ? 75.436 58.187 -25.542 1.00 29.11 118 LEU E C 1
ATOM 5163 O O . LEU E 1 105 ? 74.815 58.926 -26.302 1.00 31.58 118 LEU E O 1
ATOM 5168 N N . ALA E 1 106 ? 74.861 57.247 -24.808 1.00 28.36 119 ALA E N 1
ATOM 5169 C CA . ALA E 1 106 ? 73.432 57.009 -24.892 1.00 29.19 119 ALA E CA 1
ATOM 5170 C C . ALA E 1 106 ? 72.958 56.140 -23.738 1.00 30.41 119 ALA E C 1
ATOM 5171 O O . ALA E 1 106 ? 73.714 55.319 -23.216 1.00 29.21 119 ALA E O 1
ATOM 5173 N N . ILE E 1 107 ? 71.711 56.354 -23.328 1.00 30.64 120 ILE E N 1
ATOM 5174 C CA . ILE E 1 107 ? 71.080 55.567 -22.270 1.00 31.28 120 ILE E CA 1
ATOM 5175 C C . ILE E 1 107 ? 69.770 55.100 -22.905 1.00 32.94 120 ILE E C 1
ATOM 5176 O O . ILE E 1 107 ? 68.910 55.907 -23.255 1.00 32.55 120 ILE E O 1
ATOM 5181 N N . THR E 1 108 ? 69.619 53.792 -23.049 1.00 32.89 121 THR E N 1
ATOM 5182 C CA . THR E 1 108 ? 68.443 53.238 -23.687 1.00 34.05 121 THR E CA 1
ATOM 5183 C C . THR E 1 108 ? 67.705 52.290 -22.769 1.00 34.48 121 THR E C 1
ATOM 5184 O O . THR E 1 108 ? 68.028 51.105 -22.685 1.00 34.94 121 THR E O 1
ATOM 5188 N N . PRO E 1 109 ? 66.703 52.816 -22.051 1.00 33.49 122 PRO E N 1
ATOM 5189 C CA . PRO E 1 109 ? 65.877 52.054 -21.113 1.00 37.65 122 PRO E CA 1
ATOM 5190 C C . PRO E 1 109 ? 65.250 50.819 -21.751 1.00 39.40 122 PRO E C 1
ATOM 5191 O O . PRO E 1 109 ? 64.830 50.848 -22.909 1.00 41.54 122 PRO E O 1
ATOM 5195 N N . SER E 1 110 ? 65.204 49.728 -21.000 1.00 40.96 123 SER E N 1
ATOM 5196 C CA . SER E 1 110 ? 64.573 48.517 -21.500 1.00 43.06 123 SER E CA 1
ATOM 5197 C C . SER E 1 110 ? 63.048 48.687 -21.362 1.00 44.19 123 SER E C 1
ATOM 5198 O O . SER E 1 110 ? 62.547 49.231 -20.369 1.00 43.11 123 SER E O 1
ATOM 5201 N N . LYS E 1 111 ? 62.318 48.250 -22.383 1.00 47.32 124 LYS E N 1
ATOM 5202 C CA . LYS E 1 111 ? 60.863 48.324 -22.371 1.00 50.16 124 LYS E CA 1
ATOM 5203 C C . LYS E 1 111 ? 60.256 47.224 -21.492 1.00 49.50 124 LYS E C 1
ATOM 5204 O O . LYS E 1 111 ? 59.374 47.495 -20.674 1.00 48.72 124 LYS E O 1
ATOM 5210 N N . SER E 1 112 ? 60.740 45.994 -21.642 1.00 48.32 125 SER E N 1
ATOM 5211 C CA . SER E 1 112 ? 60.229 44.863 -20.864 1.00 49.05 125 SER E CA 1
ATOM 5212 C C . SER E 1 112 ? 60.696 44.838 -19.409 1.00 47.78 125 SER E C 1
ATOM 5213 O O . SER E 1 112 ? 60.065 44.210 -18.565 1.00 46.88 125 SER E O 1
ATOM 5216 N N . ARG E 1 113 ? 61.798 45.519 -19.117 1.00 47.80 126 ARG E N 1
ATOM 5217 C CA . ARG E 1 113 ? 62.363 45.561 -17.779 1.00 45.26 126 ARG E CA 1
ATOM 5218 C C . ARG E 1 113 ? 62.791 46.990 -17.480 1.00 44.06 126 ARG E C 1
ATOM 5219 O O . ARG E 1 113 ? 63.966 47.340 -17.630 1.00 42.65 126 ARG E O 1
ATOM 5227 N N . PRO E 1 114 ? 61.841 47.832 -17.025 1.00 45.59 127 PRO E N 1
ATOM 5228 C CA . PRO E 1 114 ? 62.0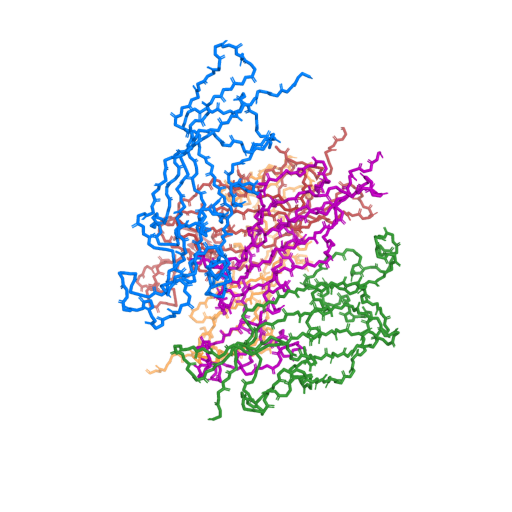87 49.242 -16.715 1.00 45.20 127 PRO E CA 1
ATOM 5229 C C . PRO E 1 114 ? 63.058 49.431 -15.577 1.00 44.14 127 PRO E C 1
ATOM 5230 O O . PRO E 1 114 ? 63.404 50.546 -15.196 1.00 45.09 127 PRO E O 1
ATOM 5234 N N . ASP E 1 115 ? 63.481 48.295 -15.064 1.00 44.08 128 ASP E N 1
ATOM 5235 C CA . ASP E 1 115 ? 64.457 48.186 -14.004 1.00 43.30 128 ASP E CA 1
ATOM 5236 C C . ASP E 1 115 ? 65.868 48.589 -14.502 1.00 42.75 128 ASP E C 1
ATOM 5237 O O . ASP E 1 115 ? 66.661 49.187 -13.771 1.00 42.28 128 ASP E O 1
ATOM 5242 N N . ARG E 1 116 ? 66.174 48.250 -15.751 1.00 39.53 129 ARG E N 1
ATOM 5243 C CA . ARG E 1 116 ? 67.503 48.473 -16.293 1.00 38.39 129 ARG E CA 1
ATOM 5244 C C . ARG E 1 116 ? 67.519 49.159 -17.638 1.00 35.20 129 ARG E C 1
ATOM 5245 O O . ARG E 1 116 ? 66.487 49.334 -18.267 1.00 34.60 129 ARG E O 1
ATOM 5253 N N . ALA E 1 117 ? 68.714 49.544 -18.067 1.00 33.39 130 ALA E N 1
ATOM 5254 C CA . ALA E 1 117 ? 68.889 50.189 -19.352 1.00 30.50 130 ALA E CA 1
ATOM 5255 C C . ALA E 1 117 ? 70.194 49.712 -19.975 1.00 31.32 130 ALA E C 1
ATOM 5256 O O . ALA E 1 117 ? 71.054 49.145 -19.289 1.00 28.72 130 ALA E O 1
ATOM 5258 N N . ILE E 1 118 ? 70.316 49.888 -21.289 1.00 30.75 131 ILE E N 1
ATOM 5259 C CA . ILE E 1 118 ? 71.559 49.552 -21.969 1.00 30.58 131 ILE E CA 1
ATOM 5260 C C . ILE E 1 118 ? 72.258 50.903 -22.126 1.00 29.40 131 ILE E C 1
ATOM 5261 O O . ILE E 1 118 ? 71.737 51.805 -22.784 1.00 28.57 131 ILE E O 1
ATOM 5266 N N . VAL E 1 119 ? 73.426 51.052 -21.507 1.00 28.10 132 VAL E N 1
ATOM 5267 C CA . VAL E 1 119 ? 74.168 52.303 -21.600 1.00 26.48 132 VAL E CA 1
ATOM 5268 C C . VAL E 1 119 ? 75.361 52.131 -22.527 1.00 26.50 132 VAL E C 1
ATOM 5269 O O . VAL E 1 119 ? 76.155 51.207 -22.371 1.00 26.48 132 VAL E O 1
ATOM 5273 N N . THR E 1 120 ? 75.468 53.028 -23.501 1.00 28.04 133 THR E N 1
ATOM 5274 C CA . THR E 1 120 ? 76.558 53.009 -24.463 1.00 27.89 133 THR E CA 1
ATOM 5275 C C . THR E 1 120 ? 77.694 53.873 -23.922 1.00 27.71 133 THR E C 1
ATOM 5276 O O . THR E 1 120 ? 77.541 55.086 -23.761 1.00 25.08 133 THR E O 1
ATOM 5280 N N . CYS E 1 121 ? 78.830 53.232 -23.652 1.00 27.52 134 CYS E N 1
ATOM 5281 C CA . CYS E 1 121 ? 80.006 53.903 -23.123 1.00 28.54 134 CYS E CA 1
ATOM 5282 C C . CYS E 1 121 ? 81.183 53.859 -24.088 1.00 29.38 134 CYS E C 1
ATOM 5283 O O . CYS E 1 121 ? 81.639 52.778 -24.465 1.00 29.67 134 CYS E O 1
ATOM 5286 N N . GLN E 1 122 ? 81.657 55.026 -24.509 1.00 27.14 135 GLN E N 1
ATOM 5287 C CA . GLN E 1 122 ? 82.814 55.071 -25.393 1.00 27.65 135 GLN E CA 1
ATOM 5288 C C . GLN E 1 122 ? 84.078 55.287 -24.558 1.00 25.23 135 GLN E C 1
ATOM 5289 O O . GLN E 1 122 ? 84.249 56.338 -23.936 1.00 24.83 135 GLN E O 1
ATOM 5295 N N . SER E 1 123 ? 84.962 54.293 -24.546 1.00 24.48 136 SER E N 1
ATOM 5296 C CA . SER E 1 123 ? 86.205 54.406 -23.806 1.00 22.68 136 SER E CA 1
ATOM 5297 C C . SER E 1 123 ? 87.376 54.571 -24.756 1.00 23.47 136 SER E C 1
ATOM 5298 O O . SER E 1 123 ? 87.547 53.797 -25.701 1.00 25.69 136 SER E O 1
ATOM 5301 N N . ASP E 1 124 ? 88.163 55.612 -24.516 1.00 24.26 137 ASP E N 1
ATOM 5302 C CA . ASP E 1 124 ? 89.342 55.874 -25.318 1.00 26.90 137 ASP E CA 1
ATOM 5303 C C . ASP E 1 124 ? 90.543 55.676 -24.423 1.00 27.44 137 ASP E C 1
ATOM 5304 O O . ASP E 1 124 ? 90.723 56.411 -23.449 1.00 27.93 137 ASP E O 1
ATOM 5309 N N . THR E 1 125 ? 91.346 54.661 -24.736 1.00 27.44 138 THR E N 1
ATOM 5310 C CA . THR E 1 125 ? 92.566 54.377 -23.991 1.00 25.44 138 THR E CA 1
ATOM 5311 C C . THR E 1 125 ? 93.665 55.191 -24.676 1.00 26.87 138 THR E C 1
ATOM 5312 O O . THR E 1 125 ? 93.961 54.999 -25.857 1.00 28.86 138 THR E O 1
ATOM 5316 N N . LEU E 1 126 ? 94.266 56.096 -23.919 1.00 27.90 139 LEU E N 1
ATOM 5317 C CA . LEU E 1 126 ? 95.299 57.002 -24.413 1.00 29.56 139 LEU E CA 1
ATOM 5318 C C . LEU E 1 126 ? 96.665 56.813 -23.793 1.00 30.86 139 LEU E C 1
ATOM 5319 O O . LEU E 1 126 ? 96.756 56.472 -22.613 1.00 30.30 139 LEU E O 1
ATOM 5324 N N . ASN E 1 127 ? 97.723 57.031 -24.578 1.00 33.98 140 ASN E N 1
ATOM 5325 C CA . ASN E 1 127 ? 99.069 56.995 -24.013 1.00 34.69 140 ASN E CA 1
ATOM 5326 C C . ASN E 1 127 ? 99.430 58.446 -23.578 1.00 34.48 140 ASN E C 1
ATOM 5327 O O . ASN E 1 127 ? 98.666 59.394 -23.823 1.00 31.24 140 ASN E O 1
ATOM 5332 N N . GLN E 1 128 ? 100.589 58.620 -22.940 1.00 33.78 141 GLN E N 1
ATOM 5333 C CA . GLN E 1 128 ? 100.992 59.933 -22.445 1.00 35.10 141 GLN E CA 1
ATOM 5334 C C . GLN E 1 128 ? 101.303 60.960 -23.526 1.00 36.85 141 GLN E C 1
ATOM 5335 O O . GLN E 1 128 ? 101.641 62.100 -23.214 1.00 34.87 141 GLN E O 1
ATOM 5341 N N . ARG E 1 129 ? 101.195 60.558 -24.791 1.00 38.53 142 ARG E N 1
ATOM 5342 C CA . ARG E 1 129 ? 101.398 61.497 -25.899 1.00 41.70 142 ARG E CA 1
ATOM 5343 C C . ARG E 1 129 ? 100.048 61.920 -26.495 1.00 42.19 142 ARG E C 1
ATOM 5344 O O . ARG E 1 129 ? 100.007 62.590 -27.530 1.00 41.14 142 ARG E O 1
ATOM 5352 N N . GLY E 1 130 ? 98.950 61.513 -25.857 1.00 41.35 143 GLY E N 1
ATOM 5353 C CA . GLY E 1 130 ? 97.628 61.888 -26.331 1.00 40.01 143 GLY E CA 1
ATOM 5354 C C . GLY E 1 130 ? 97.100 61.024 -27.460 1.00 40.80 143 GLY E C 1
ATOM 5355 O O . GLY E 1 130 ? 96.024 61.285 -28.009 1.00 41.04 143 GLY E O 1
ATOM 5356 N N . GLU E 1 131 ? 97.850 59.987 -27.812 1.00 39.57 144 GLU E N 1
ATOM 5357 C CA . GLU E 1 131 ? 97.440 59.108 -28.899 1.00 38.65 144 GLU E CA 1
ATOM 5358 C C . GLU E 1 131 ? 96.509 58.006 -28.412 1.00 36.32 144 GLU E C 1
ATOM 5359 O O . GLU E 1 131 ? 96.706 57.435 -27.337 1.00 33.43 144 GLU E O 1
ATOM 5365 N N . VAL E 1 132 ? 95.494 57.714 -29.217 1.00 34.36 145 VAL E N 1
ATOM 5366 C CA . VAL E 1 132 ? 94.518 56.697 -28.878 1.00 31.43 145 VAL E CA 1
ATOM 5367 C C . VAL E 1 132 ? 95.083 55.333 -29.219 1.00 33.62 145 VAL E C 1
ATOM 5368 O O . VAL E 1 132 ? 95.354 55.023 -30.385 1.00 33.48 145 VAL E O 1
ATOM 5372 N N . VAL E 1 133 ? 95.280 54.532 -28.180 1.00 31.98 146 VAL E N 1
ATOM 5373 C CA . VAL E 1 133 ? 95.813 53.190 -28.322 1.00 28.44 146 VAL E CA 1
ATOM 5374 C C . VAL E 1 133 ? 94.656 52.206 -28.509 1.00 28.42 146 VAL E C 1
ATOM 5375 O O . VAL E 1 133 ? 94.822 51.137 -29.091 1.00 27.83 146 VAL E O 1
ATOM 5379 N N . GLN E 1 134 ? 93.481 52.572 -28.005 1.00 26.52 147 GLN E N 1
ATOM 5380 C CA . GLN E 1 134 ? 92.293 51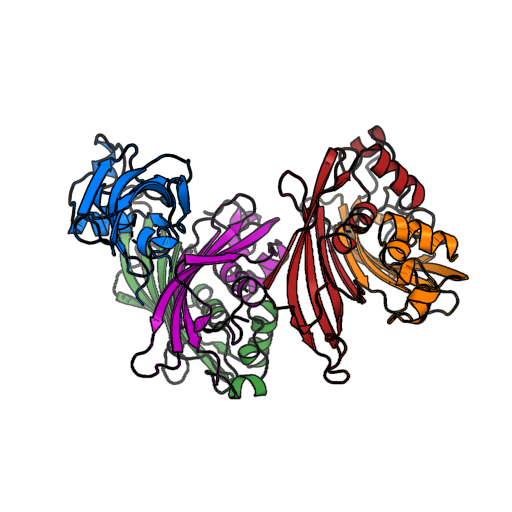.747 -28.181 1.00 25.05 147 GLN E CA 1
ATOM 5381 C C . GLN E 1 134 ? 91.018 52.561 -28.017 1.00 27.08 147 GLN E C 1
ATOM 5382 O O . GLN E 1 134 ? 90.958 53.503 -27.216 1.00 26.09 147 GLN E O 1
ATOM 5388 N N . ARG E 1 135 ? 90.015 52.225 -28.826 1.00 26.56 148 ARG E N 1
ATOM 5389 C CA . ARG E 1 135 ? 88.711 52.849 -28.712 1.00 27.91 148 ARG E CA 1
ATOM 5390 C C . ARG E 1 135 ? 87.700 51.713 -28.665 1.00 29.91 148 ARG E C 1
ATOM 5391 O O . ARG E 1 135 ? 87.666 50.830 -29.519 1.00 30.84 148 ARG E O 1
ATOM 5399 N N . SER E 1 136 ? 86.873 51.745 -27.636 1.00 29.60 149 SER E N 1
ATOM 5400 C CA . SER E 1 136 ? 85.896 50.713 -27.423 1.00 27.47 149 SER E CA 1
ATOM 5401 C C . SER E 1 136 ? 84.572 51.355 -27.083 1.00 28.73 149 SER E C 1
ATOM 5402 O O . SER E 1 136 ? 84.446 51.981 -26.028 1.00 30.55 149 SER E O 1
ATOM 5405 N N . THR E 1 137 ? 83.605 51.253 -28.001 1.00 27.81 150 THR E N 1
ATOM 5406 C CA . THR E 1 137 ? 82.258 51.781 -27.761 1.00 28.52 150 THR E CA 1
ATOM 5407 C C . THR E 1 137 ? 81.432 50.552 -27.351 1.00 28.66 150 THR E C 1
ATOM 5408 O O . THR E 1 137 ? 80.970 49.767 -28.185 1.00 29.13 150 THR E O 1
ATOM 5412 N N . ALA E 1 138 ? 81.251 50.402 -26.048 1.00 28.97 151 ALA E N 1
ATOM 5413 C CA . ALA E 1 138 ? 80.547 49.270 -25.467 1.00 29.37 151 ALA E CA 1
ATOM 5414 C C . ALA E 1 138 ? 79.144 49.561 -25.005 1.00 29.16 151 ALA E C 1
ATOM 5415 O O . ALA E 1 138 ? 78.807 50.709 -24.719 1.00 28.33 151 ALA E O 1
ATOM 5417 N N . LYS E 1 139 ? 78.337 48.503 -24.925 1.00 27.88 152 LYS E N 1
ATOM 5418 C CA . LYS E 1 139 ? 76.978 48.595 -24.408 1.00 30.11 152 LYS E CA 1
ATOM 5419 C C . LYS E 1 139 ? 76.976 47.794 -23.098 1.00 30.09 152 LYS E C 1
ATOM 5420 O O . LYS E 1 139 ? 77.281 46.601 -23.084 1.00 30.15 152 LYS E O 1
ATOM 5426 N N . VAL E 1 140 ? 76.646 48.449 -21.993 1.00 30.76 153 VAL E N 1
ATOM 5427 C CA . VAL E 1 140 ? 76.619 47.774 -20.706 1.00 31.82 153 VAL E CA 1
ATOM 5428 C C . VAL E 1 140 ? 75.234 47.879 -20.061 1.00 30.60 153 VAL E C 1
ATOM 5429 O O . VAL E 1 140 ? 74.516 48.856 -20.280 1.00 28.15 153 VAL E O 1
ATOM 5433 N N . VAL E 1 141 ? 74.859 46.849 -19.300 1.00 30.21 154 VAL E N 1
ATOM 5434 C CA . VAL E 1 141 ? 73.572 46.815 -18.603 1.00 32.24 154 VAL E CA 1
ATOM 5435 C C . VAL E 1 141 ? 73.730 47.494 -17.235 1.00 31.38 154 VAL E C 1
ATOM 5436 O O . VAL E 1 141 ? 74.572 47.105 -16.421 1.00 32.23 154 VAL E O 1
ATOM 5440 N N . VAL E 1 142 ? 72.926 48.523 -17.003 1.00 30.92 155 VAL E N 1
ATOM 5441 C CA . VAL E 1 142 ? 72.956 49.269 -15.750 1.00 30.06 155 VAL E CA 1
ATOM 5442 C C . VAL E 1 142 ? 71.557 49.294 -15.150 1.00 30.68 155 VAL E C 1
ATOM 5443 O O . VAL E 1 142 ? 70.578 49.593 -15.841 1.00 31.26 155 VAL E O 1
ATOM 5447 N N . PHE E 1 143 ? 71.472 48.970 -13.867 1.00 30.45 156 PHE E N 1
ATOM 5448 C CA . PHE E 1 143 ? 70.201 48.961 -13.163 1.00 29.49 156 PHE E CA 1
ATOM 5449 C C . PHE E 1 143 ? 69.977 50.205 -12.324 1.00 31.34 156 PHE E C 1
ATOM 5450 O O . PHE E 1 143 ? 70.915 50.920 -11.951 1.00 28.60 156 PHE E O 1
ATOM 5458 N N . ARG E 1 144 ? 68.706 50.486 -12.089 1.00 32.08 157 ARG E N 1
ATOM 5459 C CA . ARG E 1 144 ? 68.306 51.585 -11.237 1.00 33.08 157 ARG E CA 1
ATOM 5460 C C . ARG E 1 144 ? 68.739 51.205 -9.816 1.00 33.06 157 ARG E C 1
ATOM 5461 O O . ARG E 1 144 ? 68.908 50.019 -9.493 1.00 32.48 157 ARG E O 1
ATOM 5469 N N . ARG E 1 145 ? 68.924 52.208 -8.970 1.00 37.51 158 ARG E N 1
ATOM 5470 C CA . ARG E 1 145 ? 69.255 51.963 -7.572 1.00 39.94 158 ARG E CA 1
ATOM 5471 C C . ARG E 1 145 ? 68.024 51.277 -6.942 1.00 41.93 158 ARG E C 1
ATOM 5472 O O . ARG E 1 145 ? 66.887 51.761 -7.062 1.00 40.60 158 ARG E O 1
ATOM 5480 N N . PRO E 1 146 ? 68.237 50.140 -6.266 1.00 43.79 159 PRO E N 1
ATOM 5481 C CA . PRO E 1 146 ? 67.163 49.383 -5.611 1.00 46.03 159 PRO E CA 1
ATOM 5482 C C . PRO E 1 146 ? 66.412 50.245 -4.601 1.00 45.96 159 PRO E C 1
ATOM 5483 O O . PRO E 1 146 ? 66.996 51.152 -4.001 1.00 44.18 159 PRO E O 1
ATOM 5487 N N . LEU E 1 147 ? 65.117 49.974 -4.428 1.00 47.07 160 LEU E N 1
ATOM 5488 C CA . LEU E 1 147 ? 64.299 50.727 -3.474 1.00 48.58 160 LEU E CA 1
ATOM 5489 C C . LEU E 1 147 ? 64.899 50.576 -2.063 1.00 47.88 160 LEU E C 1
ATOM 5490 O O . LEU E 1 147 ? 65.376 49.470 -1.746 1.00 48.80 160 LEU E O 1
#

Foldseek 3Di:
DDFPVPDDAFDKFKFDKDAAALVLLQVVCVVPPVDCLSHDQVSVCPDPLNGRFHDLVSVVVVLCRCQPGGPPAPVTWAFPDKDKDFPHTHDHGWMKMKMKGFHDWAADPVDRQKTWTFIWIFIATPVRDGRMIIGTTTIGGGDDD/DDFLVVDDAFDKWKFDKDAAALVLQQVVCVVPPVDCLSHPQVSVCPDPNNGRFHDLVSVVVVLVRCQVGTPPAPVDWAFPDKDKDFPDTHDHGWMKMKMKGFHDWAADPVDNQKTWTFIWIFIATPVRDGRMIIGTTTIGGGDDDD/DFPVVDDAFDKFKFDKDAAALVVQQVVCVPPPVDCLSHDQVVVCVDPNNGHFHDLVRVVVVLVRCQPGGPPAPVGWDFPDKDKDFPDTHHHGWMKMKMKGWHDWAQDPVPVQWTWIFIWIFIATPVRDGRMIIRTTTITGHD/DDFPVVDDAFDKFKFAKDAAALVNQQVVCVVPNVDDLSHDFVSVCVDPLNGRFHDLVVVVVVLCRCQVGGPPAPVDWDFPAKDKDAPHTHDHGWMKMKMKGWHDWAADPVPNQKTWTWIWIFIATPVRDGRMIIGTTTIGGGPDD/DDFPVRDDAFDKFKFAKDAAALVLQLVVCVPPPVDQLRHDAVSVCPPPQNGRFHDLVSVVVVLVRCQVGGPPAPVGWAFPDKDKDFPHTHDHGWIKMKMKGFHDWAADPVCNQKTWIWIWIFIATPVRDGRMIITTTTIGGGDDD

Solvent-accessible surface area: 32525 Å² total

Organism: Rhodospirillum rubrum (strain ATCC 11170 / ATH 1.1.1 / DSM 467 / LMG 4362 / NCIMB 8255 / S1) (NCBI:txid269796)

CATH classification: 3.10.129.10

Radius of gyration: 29.09 Å; Cα contacts (8 Å, |Δi|>4): 1845; chains: 5; bounding box: 85×65×83 Å

Sequence (723 aa):
GLFLEDLAVGDRFDSARHRVEAAAIKAFAGEFDPQPFHLDEEAARHSLFGGLAASGWHTAAITRLLVTSGLPLAQGIIGAGTELSWPNPTRPGDELHVETTVLAITPSKSRPDRAIVTCQSDTLNQRGEVVQRSTAKVVVFRRPLGLFLEDLAVGDRFDSARHRVEAAAIKAFAGEFDPQPFHLDEEAARHSLFGGLAASGWHTAAITRLLVTSGLPLAQGIIGAGTELSWPNPTRPGDELHVETTVLAITPSKSRPDRAIVTCQSDTLNQRGEVVQRSTAKVVVFRRPLELFLEDLAVGDRFDSARHRVEAAAIKAFAGEFDPQPFHLDEEAARHSLFGGLAASGWHTAAITRLLVTSGLPLAQGIIGAGTELSWPNPTRPGDELHVETTVLAITPSKSRPDRAIVTCQSDTLNQRGEVVQRSTAKVVVFRRGLFLEDLAVGDRFDSARHRVEAAAIKAFAGEFDPQPFHLDEEAARHSLFGGLAASGWHTAAITRLLVTSGLPLAQGIIGAGTELSWPNPTRPGDELHVETTVLAITPSKSRPDRAIVTCQSDTLNQRGEVVQRSTAKVVVFRRPLGLFLEDLAVGDRFDSARHRVEAAAIKAFAGEFDPQPFHLDEEAARHSLFGGLAASGWHTAAITRLLVTSGLPLAQGIIGAGTELSWPNPTRPGDELHVETTVLAITPSKSRPDRAIVTCQSDTLNQRGEVVQRSTAKVVVFRRPL

Nearest PDB structures (foldseek):
  3exz-assembly1_A  TM=1.005E+00  e=1.213E-27  Rhodospirillum rubrum ATCC 11170
  4ffu-assembly1_D  TM=8.581E-01  e=1.022E-10  Sinorhizobium meliloti 1021
  6jql-assembly1_C  TM=8.726E-01  e=8.793E-10  Escherichia coli K-12
  4w78-assembly1_A  TM=7.098E-01  e=1.416E-05  Mycobacterium tuberculosis CCDC5180
  4w78-assembly3_C  TM=6.862E-01  e=1.066E-05  Mycobacterium tuberculosis CCDC5180

Secondary structure (DSSP, 8-state):
-B-GGG--TT-EEE---EE--HHHHHHHHHHH---HHHH-HHHHHTSTT-S----HHHHHHH--HIIIIIS-BTT---EEEEEEE-SS---TT-EEEEEEEEEEEEE-SS-TTEEEEEEEEEEE-TTS-EEEEEEEEEEEEPPP-/-B-GGG--TT-EEE---EE--HHHHHHHHHHH---HHHH-HHHHHTSTTSS----HHHHHHH--HIIIII--BTT---EEEEEEE-SS---TT-EEEEEEEEEEEEE-SS-TTEEEEEEEEEEE-TTS-EEEEEEEEEEEEPPPP-/--TTT--TT-EEEEEEEEE-HHHHHHHHHHH---HHHH-HHHHHTSTTSS----HHHHHHH--HIIIIIS--SS---EEEEEEE-SS---TTEEEEEEEEEEEEEE-SS-TTEEEEEEEEEEE-TTS-EEEEEEEEEEEE--/-B-GGG--TT-EEEPPPEEE-HHHHHHHHHHH---HHHH-HHHHHHSTTSS----HHHHHHH--HIIIIIS-BTT---EEEEEEE-SS---TTEEEEEEEEEEEEEE-SS-TTEEEEEEEEEEE-TTS-EEEEEEEEEEEEPPP-/-B-GGG--TT-EEE---EE--HHHHHHHHHHH---HHHH-HHHHHTSTTSS----HHHHHHH--HIIIIIS-BTT---EEEEEEE-SS---TT-EEEEEEEEEEEEE-SS-TTEEEEEEEEEEE-TTS-EEEEEEEEEEEEPPP-

B-factor: mean 39.4, std 16.28, range [12.07, 99.0]